Protein AF-0000000081178642 (afdb_homodimer)

pLDDT: mean 87.72, std 14.99, range [27.28, 97.94]

InterPro domains:
  IPR002528 Multi antimicrobial extrusion protein [PF01554] (28-190)

Sequence (500 aa):
MGPGRVPLLPRPRAGPACVKEFFSYGVPSAVMICLEWWSFELLILLSGLLPDSMLETSVLSICMTITGLHFFVPYGISAAASTRVSNELGAGNPEAARLAVIVATVIGLIEPIMVAIVLFSCRHVFGYIFSNDEEVVNYIAQMIPLLCISVFMDSLQAVLSGVARGIGWQHIGAYVNLGAYYLVGIPVAALLCFVANLKGKGLWTGIVSGTTVQALVLAVVTASTNWHKQASNARQRMLEESIAANNGAAMGPGRVPLLPRPRAGPACVKEFFSYGVPSAVMICLEWWSFELLILLSGLLPDSMLETSVLSICMTITGLHFFVPYGISAAASTRVSNELGAGNPEAARLAVIVATVIGLIEPIMVAIVLFSCRHVFGYIFSNDEEVVNYIAQMIPLLCISVFMDSLQAVLSGVARGIGWQHIGAYVNLGAYYLVGIPVAALLCFVANLKGKGLWTGIVSGTTVQALVLAVVTASTNWHKQASNARQRMLEESIAANNGAA

Secondary structure (DSSP, 8-state):
---------------HHHHHHHHHHHHHHHHHHHHHHHHHHHHHHHHTTSTTHHHHHHHHHHHHHHHHHHHHHHHHHHHHHHHHHHHHHHTT-HHHHHHHHHHHHHHHHHHHHHHHHHHHHTTTTGGGGT---HHHHHHHHHHHHHHHHHHHHHHHHHHHHHHHHHHT-HHHHHHHHIIIIIIIIHHHHHIIIIIS--HHHHHHHHHHHHHHHHHHHHHHHHHT--HHHHHHHHHHHHHHHHHHHHHH--/---------------HHHHHHHHHHHHHHHHHHHHHHHHHHHHHHHHTTSTTHHHHHHHHHHHHHHHHHHHHHHHHHHHHHHHHHHHHHHTT-HHHHHHHHHHHHHHHHHHHHHHHHHHHHTTTTGGGGT---HHHHHHHHHHHHHHHHHHHHHHHHHHHHHHHHHHT-HHHHHHHHIIIIIIIIHHHHHIIIIIS--HHHHHHHHHHHHHHHHHHHHHHHHHT--HHHHHHHHHHHHHHHHHHHHHH--

Foldseek 3Di:
DDDDDPPPPQPLPCDPVNVVLCCLQVVLLVLLVVLLVVLLVVLLVVLCVDPPSVLLNLLSVVLVVLLVVLLVVLLVLLQVLLVQLLVCLQVLNLVSSLVSLVVSLVVLQVSLVVVLVVCLVCLQPVQVVRDPDNSSSVVSSVCSVVSSLLSNLSSLLSNLCSSCSSLSNSVVSSVLSCCLRPVFLQVQLCCCCPVVVPRSSSNSVSSSRSSNSSSVVSVVCSVPDDSNVSSVVSNVVVVVSVVVSVVVSD/DDDDDPPPPQPLPCDPVNVVLCCLQVVLLVLLVVLLVVLLVVLLVVLCVDPPSVLLNLLSVVLVVLLVVLLVVLLVLLQVLLVQLLVCLQVLNLVSSLVSLVVSLVVLQVSLVVVLVVCLVCLQPVQVVRDPDNSNSVVSSVCSVVSSLLSNLSSLLSNLCSSCSSLSNSVVSSVLSCCLRPVFLQVQLCCCCPVVVPRSSSNSVSRSRSSNSSSVVSVVCSVPDDSNVSSVVSNVVVVVSVVVSVVVSD

Solvent-accessible surface area (backbone atoms only — not comparable to full-atom values): 23749 Å² total; per-residue (Å²): 135,74,84,75,76,73,74,76,72,78,70,70,45,84,46,75,66,56,54,50,50,44,49,58,33,7,51,25,38,17,48,31,53,46,53,55,57,50,52,55,50,50,47,46,55,55,29,53,74,41,93,61,18,70,61,35,30,52,44,49,50,50,52,47,49,53,49,56,64,54,45,36,57,29,43,7,41,7,51,28,28,12,26,49,25,7,19,25,21,19,52,56,33,28,67,58,19,52,47,41,50,52,51,39,48,52,53,29,56,50,54,30,51,57,50,29,51,54,47,58,75,35,22,88,59,54,28,57,78,77,36,87,48,62,70,55,24,53,50,39,32,67,42,34,67,59,47,34,53,37,43,41,34,49,19,44,28,36,25,47,49,17,39,29,41,14,76,65,36,18,53,58,47,21,53,41,40,48,45,18,38,64,67,41,3,47,51,43,10,49,44,28,20,70,72,66,63,42,46,56,61,15,34,52,49,11,47,41,48,8,39,42,47,32,26,50,51,47,50,50,53,60,72,67,51,58,42,62,58,49,11,50,48,43,44,50,54,51,48,52,47,52,48,44,18,53,52,67,60,99,135,75,84,76,75,73,72,76,72,79,69,68,46,82,44,75,64,58,55,51,49,42,50,59,33,8,50,24,39,17,47,33,53,45,53,54,55,49,52,56,50,49,48,46,56,57,30,54,73,41,94,63,17,70,62,36,31,50,44,50,49,50,51,48,49,52,50,56,62,53,44,36,56,29,42,5,42,6,50,29,28,12,26,50,27,8,20,25,19,21,52,56,32,27,68,60,20,51,45,40,52,51,52,38,48,53,52,30,56,50,55,31,51,57,51,30,51,55,46,59,75,37,23,88,58,53,28,58,80,80,38,88,49,61,72,53,22,54,49,42,34,68,43,34,66,59,48,35,54,38,44,40,33,49,19,45,29,36,25,46,50,17,40,30,42,14,76,65,36,19,53,59,47,22,53,43,40,48,46,18,38,64,66,41,3,48,52,44,10,49,44,29,20,72,72,67,64,41,44,57,62,16,33,52,49,10,47,40,48,8,39,42,47,31,26,50,53,48,50,50,53,59,70,67,52,58,42,62,57,48,11,50,48,43,42,50,55,50,48,53,48,51,48,46,18,50,54,67,60,99

Organism: Hibiscus trionum (NCBI:txid183268)

Nearest PDB structures (foldseek):
  5xjj-assembly1_A  TM=9.868E-01  e=2.230E-17  Camelina sativa
  5y50-assembly1_A  TM=9.652E-01  e=1.649E-15  Arabidopsis thaliana
  7dqk-assembly1_A  TM=9.662E-01  e=1.196E-12  Nicotiana tabacum
  7php-assembly1_A  TM=9.309E-01  e=1.164E-06  Vibrio cholerae RC385
  4z3p-assembly1_A  TM=8.754E-01  e=2.263E-04  Escherichia coli

Radius of gyration: 24.07 Å; Cα contacts (8 Å, |Δi|>4): 819; chains: 2; bounding box: 65×80×52 Å

Structure (mmCIF, N/CA/C/O backbone):
data_AF-0000000081178642-model_v1
#
loop_
_entity.id
_entity.type
_entity.pdbx_description
1 polymer 'Protein DETOXIFICATION'
#
loop_
_atom_site.group_PDB
_atom_site.id
_atom_site.type_symbol
_atom_site.label_atom_id
_atom_site.label_alt_id
_atom_site.label_comp_id
_atom_site.label_asym_id
_atom_site.label_entity_id
_atom_site.label_seq_id
_atom_site.pdbx_PDB_ins_code
_atom_site.Cartn_x
_atom_site.Cartn_y
_atom_site.Cartn_z
_atom_site.occupancy
_atom_site.B_iso_or_equiv
_atom_site.auth_seq_id
_atom_site.auth_comp_id
_atom_site.auth_asym_id
_atom_site.auth_atom_id
_atom_site.pdbx_PDB_model_num
ATOM 1 N N . MET A 1 1 ? 30.281 49.094 12.461 1 27.28 1 MET A N 1
ATOM 2 C CA . MET A 1 1 ? 29.297 48.312 13.195 1 27.28 1 MET A CA 1
ATOM 3 C C . MET A 1 1 ? 29.109 46.938 12.547 1 27.28 1 MET A C 1
ATOM 5 O O . MET A 1 1 ? 28.781 46.844 11.359 1 27.28 1 MET A O 1
ATOM 9 N N . GLY A 1 2 ? 29.734 45.812 12.977 1 30.84 2 GLY A N 1
ATOM 10 C CA . GLY A 1 2 ? 30.078 44.531 12.367 1 30.84 2 GLY A CA 1
ATOM 11 C C . GLY A 1 2 ? 28.859 43.656 12.133 1 30.84 2 GLY A C 1
ATOM 12 O O . GLY A 1 2 ? 27.844 43.812 12.82 1 30.84 2 GLY A O 1
ATOM 13 N N . PRO A 1 3 ? 28.625 43.188 10.922 1 37.5 3 PRO A N 1
ATOM 14 C CA . PRO A 1 3 ? 27.391 42.469 10.555 1 37.5 3 PRO A CA 1
ATOM 15 C C . PRO A 1 3 ? 26.969 41.438 11.594 1 37.5 3 PRO A C 1
ATOM 17 O O . PRO A 1 3 ? 27.828 40.812 12.219 1 37.5 3 PRO A O 1
ATOM 20 N N . GLY A 1 4 ? 26 41.688 12.484 1 33.78 4 GLY A N 1
ATOM 21 C CA . GLY A 1 4 ? 25.453 40.875 13.57 1 33.78 4 GLY A CA 1
ATOM 22 C C . GLY A 1 4 ? 25.25 39.406 13.195 1 33.78 4 GLY A C 1
ATOM 23 O O . GLY A 1 4 ? 24.828 39.094 12.078 1 33.78 4 GLY A O 1
ATOM 24 N N . ARG A 1 5 ? 26.016 38.5 13.82 1 34.75 5 ARG A N 1
ATOM 25 C CA . ARG A 1 5 ? 26.047 37.031 13.734 1 34.75 5 ARG A CA 1
ATOM 26 C C . ARG A 1 5 ? 24.641 36.438 13.906 1 34.75 5 ARG A C 1
ATOM 28 O O . ARG A 1 5 ? 23.984 36.688 14.922 1 34.75 5 ARG A O 1
ATOM 35 N N . VAL A 1 6 ? 23.844 36.438 12.898 1 35.81 6 VAL A N 1
ATOM 36 C CA . VAL A 1 6 ? 22.578 35.75 13.016 1 35.81 6 VAL A CA 1
ATOM 37 C C . VAL A 1 6 ? 22.781 34.438 13.797 1 35.81 6 VAL A C 1
ATOM 39 O O . VAL A 1 6 ? 23.703 33.688 13.516 1 35.81 6 VAL A O 1
ATOM 42 N N . PRO A 1 7 ? 22.469 34.375 15.109 1 35.09 7 PRO A N 1
ATOM 43 C CA . PRO A 1 7 ? 22.641 33.188 15.922 1 35.09 7 PRO A CA 1
ATOM 44 C C . PRO A 1 7 ? 22.234 31.906 15.195 1 35.09 7 PRO A C 1
ATOM 46 O O . PRO A 1 7 ? 21.328 31.938 14.359 1 35.09 7 PRO A O 1
ATOM 49 N N . LEU A 1 8 ? 23.156 31.047 14.898 1 35.41 8 LEU A N 1
ATOM 50 C CA . LEU A 1 8 ? 22.953 29.672 14.43 1 35.41 8 LEU A CA 1
ATOM 51 C C . LEU A 1 8 ? 21.734 29.047 15.102 1 35.41 8 LEU A C 1
ATOM 53 O O . LEU A 1 8 ? 21.641 29.016 16.328 1 35.41 8 LEU A O 1
ATOM 57 N N . LEU A 1 9 ? 20.547 29.406 14.695 1 37.72 9 LEU A N 1
ATOM 58 C CA . LEU A 1 9 ? 19.359 28.719 15.219 1 37.72 9 LEU A CA 1
ATOM 59 C C . LEU A 1 9 ? 19.719 27.297 15.656 1 37.72 9 LEU A C 1
ATOM 61 O O . LEU A 1 9 ? 20.438 26.578 14.953 1 37.72 9 LEU A O 1
ATOM 65 N N . PRO A 1 10 ? 19.672 26.922 16.906 1 37.69 10 PRO A N 1
ATOM 66 C CA . PRO A 1 10 ? 20.016 25.609 17.453 1 37.69 10 PRO A CA 1
ATOM 67 C C . PRO A 1 10 ? 19.438 24.453 16.641 1 37.69 10 PRO A C 1
ATOM 69 O O . PRO A 1 10 ? 18.391 24.609 15.984 1 37.69 10 PRO A O 1
ATOM 72 N N . ARG A 1 11 ? 20.25 23.547 15.953 1 45.22 11 ARG A N 1
ATOM 73 C CA . ARG A 1 11 ? 19.969 22.344 15.172 1 45.22 11 ARG A CA 1
ATOM 74 C C . ARG A 1 11 ? 18.922 21.469 15.859 1 45.22 11 ARG A C 1
ATOM 76 O O . ARG A 1 11 ? 19.156 20.969 16.969 1 45.22 11 ARG A O 1
ATOM 83 N N . PRO A 1 12 ? 17.672 21.578 15.719 1 49.28 12 PRO A N 1
ATOM 84 C CA . PRO A 1 12 ? 16.656 20.734 16.344 1 49.28 12 PRO A CA 1
ATOM 85 C C . PRO A 1 12 ? 17.062 19.266 16.375 1 49.28 12 PRO A C 1
ATOM 87 O O . PRO A 1 12 ? 17.484 18.703 15.352 1 49.28 12 PRO A O 1
ATOM 90 N N . ARG A 1 13 ? 17.734 18.75 17.469 1 52.53 13 ARG A N 1
ATOM 91 C CA . ARG A 1 13 ? 18.125 17.359 17.672 1 52.53 13 ARG A CA 1
ATOM 92 C C . ARG A 1 13 ? 16.906 16.453 17.781 1 52.53 13 ARG A C 1
ATOM 94 O O . ARG A 1 13 ? 15.914 16.797 18.422 1 52.53 13 ARG A O 1
ATOM 101 N N . ALA A 1 14 ? 16.719 15.586 16.828 1 60.62 14 ALA A N 1
ATOM 102 C CA . ALA A 1 14 ? 15.734 14.508 16.906 1 60.62 14 ALA A CA 1
ATOM 103 C C . ALA A 1 14 ? 15.836 13.781 18.25 1 60.62 14 ALA A C 1
ATOM 105 O O . ALA A 1 14 ? 16.859 13.164 18.547 1 60.62 14 ALA A O 1
ATOM 106 N N . GLY A 1 15 ? 15.047 14.125 19.375 1 60.81 15 GLY A N 1
ATOM 107 C CA . GLY A 1 15 ? 15.062 13.477 20.672 1 60.81 15 GLY A CA 1
ATOM 108 C C . GLY A 1 15 ? 14.438 12.094 20.656 1 60.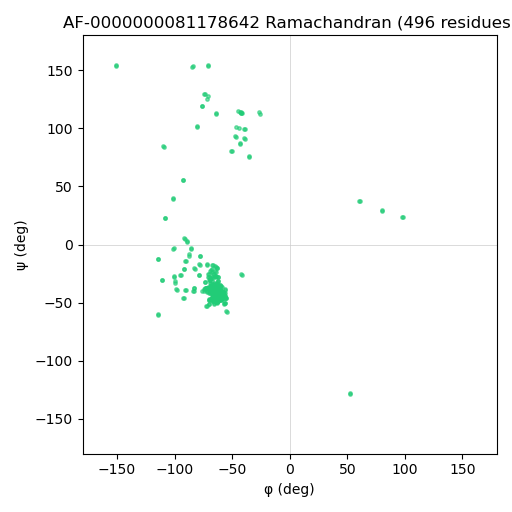81 15 GLY A C 1
ATOM 109 O O . GLY A 1 15 ? 13.828 11.688 19.656 1 60.81 15 GLY A O 1
ATOM 110 N N . PRO A 1 16 ? 14.781 11.164 21.547 1 73.56 16 PRO A N 1
ATOM 111 C CA . PRO A 1 16 ? 14.188 9.844 21.734 1 73.56 16 PRO A CA 1
ATOM 112 C C . PRO A 1 16 ? 12.656 9.867 21.656 1 73.56 16 PRO A C 1
ATOM 114 O O . PRO A 1 16 ? 12.039 8.891 21.234 1 73.56 16 PRO A O 1
ATOM 117 N N . ALA A 1 17 ? 12.125 11.016 21.953 1 70.94 17 ALA A N 1
ATOM 118 C CA . ALA A 1 17 ? 10.672 11.148 21.922 1 70.94 17 ALA A CA 1
ATOM 119 C C . ALA A 1 17 ? 10.156 11.117 20.484 1 70.94 17 ALA A C 1
ATOM 121 O O . ALA A 1 17 ? 9.141 10.484 20.188 1 70.94 17 ALA A O 1
ATOM 122 N N . CYS A 1 18 ? 10.898 11.727 19.578 1 74.62 18 CYS A N 1
ATOM 123 C CA . CYS A 1 18 ? 10.5 11.75 18.172 1 74.62 18 CYS A CA 1
ATOM 124 C C . CYS A 1 18 ? 10.586 10.359 17.562 1 74.62 18 CYS A C 1
ATOM 126 O O . CYS A 1 18 ? 9.688 9.945 16.828 1 74.62 18 CYS A O 1
ATOM 128 N N . VAL A 1 19 ? 11.547 9.656 18.016 1 78.06 19 VAL A N 1
ATOM 129 C CA . VAL A 1 19 ? 11.734 8.305 17.5 1 78.06 19 VAL A CA 1
ATOM 130 C C . VAL A 1 19 ? 10.602 7.406 18 1 78.06 19 VAL A C 1
ATOM 132 O O . VAL A 1 19 ? 10.055 6.613 17.219 1 78.06 19 VAL A O 1
ATOM 135 N N . LYS A 1 20 ? 10.266 7.547 19.188 1 79.44 20 LYS A N 1
ATOM 136 C CA . LYS A 1 20 ? 9.188 6.746 19.766 1 79.44 20 LYS A CA 1
ATOM 137 C C . LYS A 1 20 ? 7.863 7.02 19.078 1 79.44 20 LYS A C 1
ATOM 139 O O . LYS A 1 20 ? 7.062 6.105 18.875 1 79.44 20 LYS A O 1
ATOM 144 N N . GLU A 1 21 ? 7.676 8.211 18.703 1 78.19 21 GLU A N 1
ATOM 145 C CA . GLU A 1 21 ? 6.445 8.586 18.016 1 78.19 21 GLU A CA 1
ATOM 146 C C . GLU A 1 21 ? 6.371 7.949 16.625 1 78.19 21 GLU A C 1
ATOM 148 O O . GLU A 1 21 ? 5.301 7.52 16.188 1 78.19 21 GLU A O 1
ATOM 153 N N . PHE A 1 22 ? 7.492 7.891 16.031 1 82.19 22 PHE A N 1
ATOM 154 C CA . PHE A 1 22 ? 7.52 7.273 14.719 1 82.19 22 PHE A CA 1
ATOM 155 C C . PHE A 1 22 ? 7.199 5.785 14.812 1 82.19 22 PHE A C 1
ATOM 157 O O . PHE A 1 22 ? 6.504 5.242 13.945 1 82.19 22 PHE A O 1
ATOM 164 N N . PHE A 1 23 ? 7.641 5.199 15.844 1 84.88 23 PHE A N 1
ATOM 165 C CA . PHE A 1 23 ? 7.324 3.787 16.031 1 84.88 23 PHE A CA 1
ATOM 166 C C . PHE A 1 23 ? 5.867 3.609 16.438 1 84.88 23 PHE A C 1
ATOM 168 O O . PHE A 1 23 ? 5.219 2.643 16.031 1 84.88 23 PHE A O 1
ATOM 175 N N . SER A 1 24 ? 5.387 4.574 17.156 1 85.12 24 SER A N 1
ATOM 176 C CA . SER A 1 24 ? 4.008 4.496 17.625 1 85.12 24 SER A CA 1
ATOM 177 C C . SER A 1 24 ? 3.02 4.664 16.484 1 85.12 24 SER A C 1
ATOM 179 O O . SER A 1 24 ? 1.887 4.188 16.562 1 85.12 24 SER A O 1
ATOM 181 N N . TYR A 1 25 ? 3.449 5.332 15.438 1 84.38 25 TYR A N 1
ATOM 182 C CA . TYR A 1 25 ? 2.602 5.5 14.266 1 84.38 25 TYR A CA 1
ATOM 183 C C . TYR A 1 25 ? 2.953 4.484 13.188 1 84.38 25 TYR A C 1
ATOM 185 O O . TYR A 1 25 ? 2.064 3.91 12.547 1 84.38 25 TYR A O 1
ATOM 193 N N . GLY A 1 26 ? 4.199 4.242 13.047 1 88.44 26 GLY A N 1
ATOM 194 C CA . GLY A 1 26 ? 4.691 3.418 11.953 1 88.44 26 GLY A CA 1
ATOM 195 C C . GLY A 1 26 ? 4.328 1.953 12.102 1 88.44 26 GLY A C 1
ATOM 196 O O . GLY A 1 26 ? 3.869 1.321 11.148 1 88.44 26 GLY A O 1
ATOM 197 N N . VAL A 1 27 ? 4.543 1.415 13.258 1 88.75 27 VAL A N 1
ATOM 198 C CA . VAL A 1 27 ? 4.301 -0.002 13.5 1 88.75 27 VAL A CA 1
ATOM 199 C C . VAL A 1 27 ? 2.814 -0.308 13.328 1 88.75 27 VAL A C 1
ATOM 201 O O . VAL A 1 27 ? 2.445 -1.208 12.57 1 88.75 27 VAL A O 1
ATOM 204 N N . PRO A 1 28 ? 1.959 0.478 13.969 1 90.19 28 PRO A N 1
ATOM 205 C CA . PRO A 1 28 ? 0.532 0.228 13.758 1 90.19 28 PRO A CA 1
ATOM 206 C C . PRO A 1 28 ? 0.119 0.385 12.297 1 90.19 28 PRO A C 1
ATOM 208 O O . PRO A 1 28 ? -0.746 -0.35 11.812 1 90.19 28 PRO A O 1
ATOM 211 N N . SER A 1 29 ? 0.686 1.296 11.625 1 89 29 SER A N 1
ATOM 212 C CA . SER A 1 29 ? 0.377 1.465 10.211 1 89 29 SER A CA 1
ATOM 213 C C . SER A 1 29 ? 0.754 0.222 9.414 1 89 29 SER A C 1
ATOM 215 O O . SER A 1 29 ? -0.017 -0.235 8.562 1 89 29 SER A O 1
ATOM 217 N N . ALA A 1 30 ? 1.915 -0.289 9.68 1 88.19 30 ALA A N 1
ATOM 218 C CA . ALA A 1 30 ? 2.363 -1.513 9.023 1 88.19 30 ALA A CA 1
ATOM 219 C C . ALA A 1 30 ? 1.439 -2.682 9.352 1 88.19 30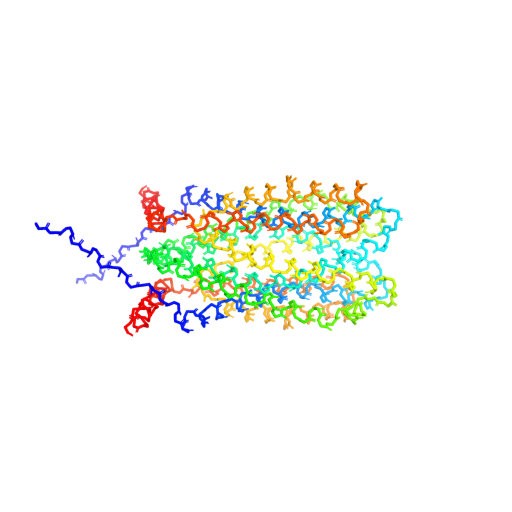 ALA A C 1
ATOM 221 O O . ALA A 1 30 ? 1.056 -3.445 8.461 1 88.19 30 ALA A O 1
ATOM 222 N N . VAL A 1 31 ? 1.134 -2.779 10.57 1 88.56 31 VAL A N 1
ATOM 223 C CA . VAL A 1 31 ? 0.286 -3.873 11.031 1 88.56 31 VAL A CA 1
ATOM 224 C C . VAL A 1 31 ? -1.081 -3.791 10.359 1 88.56 31 VAL A C 1
ATOM 226 O O . VAL A 1 31 ? -1.657 -4.816 9.984 1 88.56 31 VAL A O 1
ATOM 229 N N . MET A 1 32 ? -1.592 -2.57 10.156 1 88.25 32 MET A N 1
ATOM 230 C CA . MET A 1 32 ? -2.879 -2.369 9.5 1 88.25 32 MET A CA 1
ATOM 231 C C . MET A 1 32 ? -2.879 -2.986 8.102 1 88.25 32 MET A C 1
ATOM 233 O O . MET A 1 32 ? -3.795 -3.732 7.75 1 88.25 32 MET A O 1
ATOM 237 N N . ILE A 1 33 ? -1.835 -2.785 7.418 1 84.62 33 ILE A N 1
ATOM 238 C CA . ILE A 1 33 ? -1.786 -3.215 6.027 1 84.62 33 ILE A CA 1
ATOM 239 C C . ILE A 1 33 ? -1.416 -4.695 5.957 1 84.62 33 ILE A C 1
ATOM 241 O O . ILE A 1 33 ? -1.997 -5.449 5.172 1 84.62 33 ILE A O 1
ATOM 245 N N . CYS A 1 34 ? -0.548 -5.145 6.812 1 88.44 34 CYS A N 1
ATOM 246 C CA . CYS A 1 34 ? -0.091 -6.527 6.812 1 88.44 34 CYS A CA 1
ATOM 247 C C . CYS A 1 34 ? -1.228 -7.48 7.172 1 88.44 34 CYS A C 1
ATOM 249 O O . CYS A 1 34 ? -1.397 -8.516 6.531 1 88.44 34 CYS A O 1
ATOM 251 N N . LEU A 1 35 ? -1.958 -7.148 8.172 1 89 35 LEU A N 1
ATOM 252 C CA . LEU A 1 35 ? -3.043 -8.016 8.617 1 89 35 LEU A CA 1
ATOM 253 C C . LEU A 1 35 ? -4.078 -8.203 7.516 1 89 35 LEU A C 1
ATOM 255 O O . LEU A 1 35 ? -4.621 -9.297 7.344 1 89 35 LEU A O 1
ATOM 259 N N . GLU A 1 36 ? -4.312 -7.164 6.844 1 88.19 36 GLU A N 1
ATOM 260 C CA . GLU A 1 36 ? -5.27 -7.238 5.742 1 88.19 36 GLU A CA 1
ATOM 261 C C . GLU A 1 36 ? -4.754 -8.148 4.629 1 88.19 36 GLU A C 1
ATOM 263 O O . GLU A 1 36 ? -5.441 -9.086 4.223 1 88.19 36 GLU A O 1
ATOM 268 N N . TRP A 1 37 ? -3.564 -7.934 4.18 1 87.81 37 TRP A N 1
ATOM 269 C CA . TRP A 1 37 ? -2.98 -8.703 3.086 1 87.81 37 TRP A CA 1
ATOM 270 C C . TRP A 1 37 ? -2.801 -10.164 3.49 1 87.81 37 TRP A C 1
ATOM 272 O O . TRP A 1 37 ? -3.055 -11.07 2.693 1 87.81 37 TRP A O 1
ATOM 282 N N . TRP A 1 38 ? -2.43 -10.398 4.703 1 89.81 38 TRP A N 1
ATOM 283 C CA . TRP A 1 38 ? -2.203 -11.758 5.18 1 89.81 38 TRP A CA 1
ATOM 284 C C . TRP A 1 38 ? -3.516 -12.531 5.273 1 89.81 38 TRP A C 1
ATOM 286 O O . TRP A 1 38 ? -3.541 -13.75 5.109 1 89.81 38 TRP A O 1
ATOM 296 N N . SER A 1 39 ? -4.547 -11.883 5.527 1 92.62 39 SER A N 1
ATOM 297 C CA . SER A 1 39 ? -5.84 -12.562 5.57 1 92.62 39 SER A CA 1
ATOM 298 C C . SER A 1 39 ? -6.23 -13.094 4.199 1 92.62 39 SER A C 1
ATOM 300 O O . SER A 1 39 ? -6.793 -14.188 4.086 1 92.62 39 SER A O 1
ATOM 302 N N . PHE A 1 40 ? -5.941 -12.359 3.148 1 90.94 40 PHE A N 1
ATOM 303 C CA . PHE A 1 40 ? -6.215 -12.82 1.794 1 90.94 40 PHE A CA 1
ATOM 304 C C . PHE A 1 40 ? -5.355 -14.031 1.449 1 90.94 40 PHE A C 1
ATOM 306 O O . PHE A 1 40 ? -5.824 -14.969 0.797 1 90.94 40 PHE A O 1
ATOM 313 N N . GLU A 1 41 ? -4.184 -13.953 1.885 1 87.25 41 GLU A N 1
ATOM 314 C CA . GLU A 1 41 ? -3.289 -15.078 1.622 1 87.25 41 GLU A CA 1
ATOM 315 C C . GLU A 1 41 ? -3.762 -16.344 2.34 1 87.25 41 GLU A C 1
ATOM 317 O O . GLU A 1 41 ? -3.643 -17.438 1.806 1 87.25 41 GLU A O 1
ATOM 322 N N . LEU A 1 42 ? -4.172 -16.141 3.5 1 91.25 42 LEU A N 1
ATOM 323 C CA . LEU A 1 42 ? -4.695 -17.281 4.266 1 91.25 42 LEU A CA 1
ATOM 324 C C . LEU A 1 42 ? -5.902 -17.891 3.562 1 91.25 42 LEU A C 1
ATOM 326 O O . LEU A 1 42 ? -6.094 -19.109 3.609 1 91.25 42 LEU A O 1
ATOM 330 N N . LEU A 1 43 ? -6.715 -17.094 2.92 1 92.94 43 LEU A N 1
ATOM 331 C CA . LEU A 1 43 ? -7.848 -17.594 2.156 1 92.94 43 LEU A CA 1
ATOM 332 C C . LEU A 1 43 ? -7.379 -18.5 1.026 1 92.94 43 LEU A C 1
ATOM 334 O O . LEU A 1 43 ? -7.98 -19.547 0.778 1 92.94 43 LEU A O 1
ATOM 338 N N . ILE A 1 44 ? -6.371 -18.016 0.395 1 90.69 44 ILE A N 1
ATOM 339 C CA . ILE A 1 44 ? -5.832 -18.797 -0.708 1 90.69 44 ILE A CA 1
ATOM 340 C C . ILE A 1 44 ? -5.285 -20.125 -0.178 1 90.69 44 ILE A C 1
ATOM 342 O O . ILE A 1 44 ? -5.492 -21.172 -0.788 1 90.69 44 ILE A O 1
ATOM 346 N N . LEU A 1 45 ? -4.672 -20.125 0.972 1 89.38 45 LEU A N 1
ATOM 347 C CA . LEU A 1 45 ? -4.141 -21.328 1.586 1 89.38 45 LEU A CA 1
ATOM 348 C C . LEU A 1 45 ? -5.266 -22.281 1.977 1 89.38 45 LEU A C 1
ATOM 350 O O . LEU A 1 45 ? -5.172 -23.484 1.748 1 89.38 45 LEU A O 1
ATOM 354 N N . LEU A 1 46 ? -6.34 -21.781 2.496 1 93.56 46 LEU A N 1
ATOM 355 C CA . LEU A 1 46 ? -7.484 -22.594 2.9 1 93.56 46 LEU A CA 1
ATOM 356 C C . LEU A 1 46 ? -8.156 -23.234 1.688 1 93.56 46 LEU A C 1
ATOM 358 O O . LEU A 1 46 ? -8.672 -24.344 1.772 1 93.56 46 LEU A O 1
ATOM 362 N N . SER A 1 47 ? -8.203 -22.5 0.602 1 94.19 47 SER A N 1
ATOM 363 C CA . SER A 1 47 ? -8.797 -23.031 -0.616 1 94.19 47 SER A CA 1
ATOM 364 C C . SER A 1 47 ? -8.023 -24.25 -1.11 1 94.19 47 SER A C 1
ATOM 366 O O . SER A 1 47 ? -8.578 -25.109 -1.809 1 94.19 47 SER A O 1
ATOM 368 N N . GLY A 1 48 ? -6.773 -24.375 -0.845 1 92.56 48 GLY A N 1
ATOM 369 C CA . GLY A 1 48 ? -5.945 -25.516 -1.208 1 92.56 48 GLY A CA 1
ATOM 370 C C . GLY A 1 48 ? -6.32 -26.781 -0.466 1 92.56 48 GLY A C 1
ATOM 371 O O . GLY A 1 48 ? -5.922 -27.875 -0.865 1 92.56 48 GLY A O 1
ATOM 372 N N . LEU A 1 49 ? -7.02 -26.688 0.588 1 92.38 49 LEU A N 1
ATOM 373 C CA . LEU A 1 49 ? -7.422 -27.844 1.393 1 92.38 49 LEU A CA 1
ATOM 374 C C . LEU A 1 49 ? -8.703 -28.453 0.85 1 92.38 49 LEU A C 1
ATOM 376 O O . LEU A 1 49 ? -9.117 -29.531 1.291 1 92.38 49 LEU A O 1
ATOM 380 N N . LEU A 1 50 ? -9.266 -27.859 -0.133 1 93.5 50 LEU A N 1
ATOM 381 C CA . LEU A 1 50 ? -10.531 -28.344 -0.683 1 93.5 50 LEU A CA 1
ATOM 382 C C . LEU A 1 50 ? -10.305 -29.453 -1.702 1 93.5 50 LEU A C 1
ATOM 384 O O . LEU A 1 50 ? -9.219 -29.547 -2.277 1 93.5 50 LEU A O 1
ATOM 388 N N . PRO A 1 51 ? -11.258 -30.344 -1.906 1 90.56 51 PRO A N 1
ATOM 389 C CA . PRO A 1 51 ? -11.109 -31.438 -2.865 1 90.56 51 PRO A CA 1
ATOM 390 C C . PRO A 1 51 ? -10.805 -30.953 -4.281 1 90.56 51 PRO A C 1
ATOM 392 O O . PRO A 1 51 ? -9.938 -31.516 -4.957 1 90.56 51 PRO A O 1
ATOM 395 N N . ASP A 1 52 ? -11.438 -29.938 -4.832 1 92.44 52 ASP A N 1
ATOM 396 C CA . ASP A 1 52 ? -11.133 -29.312 -6.113 1 92.44 52 ASP A CA 1
ATOM 397 C C . ASP A 1 52 ? -10.195 -28.125 -5.93 1 92.44 52 ASP A C 1
ATOM 399 O O . ASP A 1 52 ? -10.484 -27.016 -6.398 1 92.44 52 ASP A O 1
ATOM 403 N N . SER A 1 53 ? -9.094 -28.391 -5.32 1 92.25 53 SER A N 1
ATOM 404 C CA . SER A 1 53 ? -8.203 -27.328 -4.852 1 92.25 53 SER A CA 1
ATOM 405 C C . SER A 1 53 ? -7.645 -26.516 -6.016 1 92.25 53 SER A C 1
ATOM 407 O O . SER A 1 53 ? -7.484 -25.297 -5.906 1 92.25 53 SER A O 1
ATOM 409 N N . MET A 1 54 ? -7.355 -27.203 -7.137 1 92.12 54 MET A N 1
ATOM 410 C CA . MET A 1 54 ? -6.777 -26.484 -8.266 1 92.12 54 MET A CA 1
ATOM 411 C C . MET A 1 54 ? -7.746 -25.438 -8.805 1 92.12 54 MET A C 1
ATOM 413 O O . MET A 1 54 ? -7.363 -24.297 -9.039 1 92.12 54 MET A O 1
ATOM 417 N N . LEU A 1 55 ? -8.93 -25.828 -8.961 1 94.12 55 LEU A N 1
ATOM 418 C CA . LEU A 1 55 ? -9.961 -24.922 -9.453 1 94.12 55 LEU A CA 1
ATOM 419 C C . LEU A 1 55 ? -10.211 -23.797 -8.453 1 94.12 55 LEU A C 1
ATOM 421 O O . LEU A 1 55 ? -10.203 -22.625 -8.82 1 94.12 55 LEU A O 1
ATOM 425 N N . GLU A 1 56 ? -10.359 -24.109 -7.18 1 95.56 56 GLU A N 1
ATOM 426 C CA . GLU A 1 56 ? -10.672 -23.141 -6.133 1 95.56 56 GLU A CA 1
ATOM 427 C C . GLU A 1 56 ? -9.531 -22.141 -5.949 1 95.56 56 GLU A C 1
ATOM 429 O O . GLU A 1 56 ? -9.766 -20.938 -5.848 1 95.56 56 GLU A O 1
ATOM 434 N N . THR A 1 57 ? -8.344 -22.641 -5.926 1 93.62 57 THR A N 1
ATOM 435 C CA . THR A 1 57 ? -7.188 -21.781 -5.727 1 93.62 57 THR A CA 1
ATOM 436 C C . THR A 1 57 ? -6.996 -20.844 -6.922 1 93.62 57 THR A C 1
ATOM 438 O O . THR A 1 57 ? -6.641 -19.688 -6.758 1 93.62 57 THR A O 1
ATOM 441 N N . SER A 1 58 ? -7.234 -21.391 -8.141 1 92.69 58 SER A N 1
ATOM 442 C CA . SER A 1 58 ? -7.105 -20.578 -9.344 1 92.69 58 SER A CA 1
ATOM 443 C C . SER A 1 58 ? -8.109 -19.438 -9.352 1 92.69 58 SER A C 1
ATOM 445 O O . SER A 1 58 ? -7.75 -18.281 -9.625 1 92.69 58 SER A O 1
ATOM 447 N N . VAL A 1 59 ? -9.289 -19.719 -9.023 1 95.44 59 VAL A N 1
ATOM 448 C CA . VAL A 1 59 ? -10.359 -18.719 -9.047 1 95.44 59 VAL A CA 1
ATOM 449 C C . VAL A 1 59 ? -10.109 -17.672 -7.969 1 95.44 59 VAL A C 1
ATOM 451 O O . VAL A 1 59 ? -10.211 -16.469 -8.227 1 95.44 59 VAL A O 1
ATOM 454 N N . LEU A 1 60 ? -9.742 -18.094 -6.77 1 95.56 60 LEU A N 1
ATOM 455 C CA . LEU A 1 60 ? -9.484 -17.156 -5.684 1 95.56 60 LEU A CA 1
ATOM 456 C C . LEU A 1 60 ? -8.266 -16.297 -5.98 1 95.56 60 LEU A C 1
ATOM 458 O O . LEU A 1 60 ? -8.219 -15.125 -5.605 1 95.56 60 LEU A O 1
ATOM 462 N N . SER A 1 61 ? -7.305 -16.891 -6.59 1 92 61 SER A N 1
ATOM 463 C CA . SER A 1 61 ? -6.125 -16.125 -6.988 1 92 61 SER A CA 1
ATOM 464 C C . SER A 1 61 ? -6.484 -15.031 -7.988 1 92 61 SER A C 1
ATOM 466 O O . SER A 1 61 ? -5.961 -13.914 -7.914 1 92 61 SER A O 1
ATOM 468 N N . ILE A 1 62 ? -7.332 -15.367 -8.953 1 93.06 62 ILE A N 1
ATOM 469 C CA . ILE A 1 62 ? -7.789 -14.383 -9.93 1 93.06 62 ILE A CA 1
ATOM 470 C C . ILE A 1 62 ? -8.578 -13.281 -9.234 1 93.06 62 ILE A C 1
ATOM 472 O O . ILE A 1 62 ? -8.383 -12.094 -9.508 1 93.06 62 ILE A O 1
ATOM 476 N N . CYS A 1 63 ? -9.438 -13.672 -8.289 1 94.88 63 CYS A N 1
ATOM 477 C CA . CYS A 1 63 ? -10.188 -12.688 -7.512 1 94.88 63 CYS A CA 1
ATOM 478 C C . CYS A 1 63 ? -9.25 -11.758 -6.754 1 94.88 63 CYS A C 1
ATOM 480 O O . CYS A 1 63 ? -9.477 -10.555 -6.691 1 94.88 63 CYS A O 1
ATOM 482 N N . MET A 1 64 ? -8.188 -12.32 -6.219 1 92.56 64 MET A N 1
ATOM 483 C CA . MET A 1 64 ? -7.199 -11.531 -5.496 1 92.56 64 MET A CA 1
ATOM 484 C C . MET A 1 64 ? -6.48 -10.562 -6.434 1 92.56 64 MET A C 1
ATOM 486 O O . MET A 1 64 ? -6.18 -9.43 -6.055 1 92.56 64 MET A O 1
ATOM 490 N N . THR A 1 65 ? -6.219 -11.047 -7.59 1 89.19 65 THR A N 1
ATOM 491 C CA . THR A 1 65 ? -5.566 -10.203 -8.586 1 89.19 65 THR A CA 1
ATOM 492 C C . THR A 1 65 ? -6.453 -9.023 -8.961 1 89.19 65 THR A C 1
ATOM 494 O O . THR A 1 65 ? -5.984 -7.883 -9.023 1 89.19 65 THR A O 1
ATOM 497 N N . ILE A 1 66 ? -7.695 -9.297 -9.164 1 92.19 66 ILE A N 1
ATOM 498 C CA . ILE A 1 66 ? -8.656 -8.25 -9.508 1 92.19 66 ILE A CA 1
ATOM 499 C C . ILE A 1 66 ? -8.75 -7.242 -8.367 1 92.19 66 ILE A C 1
ATOM 501 O O . ILE A 1 66 ? -8.688 -6.031 -8.594 1 92.19 66 ILE A O 1
ATOM 505 N N . THR A 1 67 ? -8.844 -7.77 -7.156 1 93.19 67 THR A N 1
ATOM 506 C CA . THR A 1 67 ? -8.945 -6.918 -5.977 1 93.19 67 THR A CA 1
ATOM 507 C C . THR A 1 67 ? -7.668 -6.105 -5.781 1 93.19 67 THR A C 1
ATOM 509 O O . THR A 1 67 ? -7.723 -4.93 -5.418 1 93.19 67 THR A O 1
ATOM 512 N N . GLY A 1 68 ? -6.594 -6.73 -5.984 1 90.38 68 GLY A N 1
ATOM 513 C CA . GLY A 1 68 ? -5.316 -6.043 -5.879 1 90.38 68 GLY A CA 1
ATOM 514 C C . GLY A 1 68 ? -5.164 -4.906 -6.871 1 90.38 68 GLY A C 1
ATOM 515 O O . GLY A 1 68 ? -4.672 -3.832 -6.523 1 90.38 68 GLY A O 1
ATOM 516 N N . LEU A 1 69 ? -5.582 -5.109 -8.094 1 87.69 69 LEU A N 1
ATOM 517 C CA . LEU A 1 69 ? -5.527 -4.078 -9.125 1 87.69 69 LEU A CA 1
ATOM 518 C C . LEU A 1 69 ? -6.48 -2.936 -8.805 1 87.69 69 LEU A C 1
ATOM 520 O O . LEU A 1 69 ? -6.148 -1.766 -9.008 1 87.69 69 LEU A O 1
ATOM 524 N N . HIS A 1 70 ? -7.617 -3.33 -8.328 1 91.88 70 HIS A N 1
ATOM 525 C CA . HIS A 1 70 ? -8.602 -2.328 -7.941 1 91.88 70 HIS A CA 1
ATOM 526 C C . HIS A 1 70 ? -8.102 -1.482 -6.777 1 91.88 70 HIS A C 1
ATOM 528 O O . HIS A 1 70 ? -8.375 -0.283 -6.711 1 91.88 70 HIS A O 1
ATOM 534 N N 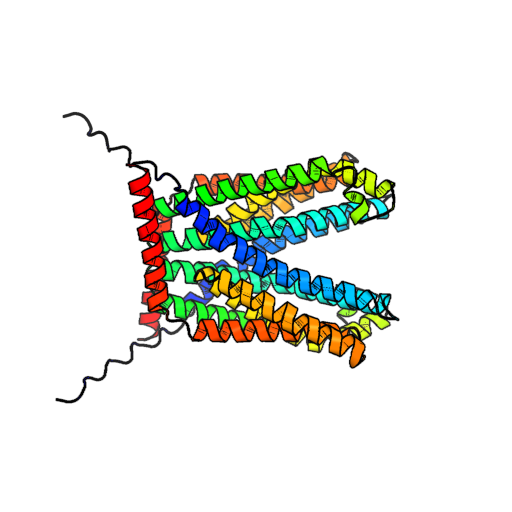. PHE A 1 71 ? -7.359 -2.02 -5.844 1 91 71 PHE A N 1
ATOM 535 C CA . PHE A 1 71 ? -6.984 -1.4 -4.578 1 91 71 PHE A CA 1
ATOM 536 C C . PHE A 1 71 ? -6.113 -0.172 -4.812 1 91 71 PHE A C 1
ATOM 538 O O . PHE A 1 71 ? -6.039 0.716 -3.963 1 91 71 PHE A O 1
ATOM 545 N N . PHE A 1 72 ? -5.504 -0.015 -5.945 1 88.81 72 PHE A N 1
ATOM 546 C CA . PHE A 1 72 ? -4.617 1.109 -6.219 1 88.81 72 PHE A CA 1
ATOM 547 C C . PHE A 1 72 ? -5.395 2.418 -6.254 1 88.81 72 PHE A C 1
ATOM 549 O O . PHE A 1 72 ? -4.895 3.457 -5.82 1 88.81 72 PHE A O 1
ATOM 556 N N . VAL A 1 73 ? -6.621 2.346 -6.738 1 90.38 73 VAL A N 1
ATOM 557 C CA . VAL A 1 73 ? -7.426 3.557 -6.863 1 90.38 73 VAL A CA 1
ATOM 558 C C . VAL A 1 73 ? -7.875 4.023 -5.484 1 90.38 73 VAL A C 1
ATOM 560 O O . VAL A 1 73 ? -7.613 5.164 -5.094 1 90.38 73 VAL A O 1
ATOM 563 N N . PRO A 1 74 ? -8.492 3.148 -4.707 1 93.5 74 PRO A N 1
ATOM 564 C CA . PRO A 1 74 ? -8.867 3.609 -3.367 1 93.5 74 PRO A CA 1
ATOM 565 C C . PRO A 1 74 ? -7.648 3.939 -2.502 1 93.5 74 PRO A C 1
ATOM 567 O O . PRO A 1 74 ? -7.73 4.805 -1.624 1 93.5 74 PRO A O 1
ATOM 570 N N . TYR A 1 75 ? -6.586 3.352 -2.732 1 90.5 75 TYR A N 1
ATOM 571 C CA . TYR A 1 75 ? -5.363 3.691 -2.018 1 90.5 75 TYR A CA 1
ATOM 572 C C . TYR A 1 75 ? -4.961 5.137 -2.283 1 90.5 75 TYR A C 1
ATOM 574 O O . TYR A 1 75 ? -4.516 5.84 -1.374 1 90.5 75 TYR A O 1
ATOM 582 N N . GLY A 1 76 ? -5.02 5.492 -3.576 1 91.94 76 GLY A N 1
ATOM 583 C CA . GLY A 1 76 ? -4.73 6.879 -3.906 1 91.94 76 GLY A CA 1
ATOM 584 C C . GLY A 1 76 ? -5.609 7.867 -3.158 1 91.94 76 GLY A C 1
ATOM 585 O O . GLY A 1 76 ? -5.121 8.867 -2.629 1 91.94 76 GLY A O 1
ATOM 586 N N . ILE A 1 77 ? -6.871 7.605 -3.115 1 93.31 77 ILE A N 1
ATOM 587 C CA . ILE A 1 77 ? -7.812 8.453 -2.395 1 93.31 77 ILE A CA 1
ATOM 588 C C . ILE A 1 77 ? -7.492 8.43 -0.901 1 93.31 77 ILE A C 1
ATOM 590 O O . ILE A 1 77 ? -7.582 9.453 -0.223 1 93.31 77 ILE A O 1
ATOM 594 N N . SER A 1 78 ? -7.172 7.234 -0.41 1 94.88 78 SER A N 1
ATOM 595 C CA . SER A 1 78 ? -6.781 7.043 0.983 1 94.88 78 SER A CA 1
ATOM 596 C C . SER A 1 78 ? -5.578 7.906 1.345 1 94.88 78 SER A C 1
ATOM 598 O O . SER A 1 78 ? -5.562 8.547 2.395 1 94.88 78 SER A O 1
ATOM 600 N N . ALA A 1 79 ? -4.617 7.934 0.482 1 92.56 79 ALA A N 1
ATOM 601 C CA . ALA A 1 79 ? -3.408 8.727 0.705 1 92.56 79 ALA A CA 1
ATOM 602 C C . ALA A 1 79 ? -3.725 10.219 0.712 1 92.56 79 ALA A C 1
ATOM 604 O O . ALA A 1 79 ? -3.205 10.961 1.546 1 92.56 79 ALA A O 1
ATOM 605 N N . ALA A 1 80 ? -4.512 10.641 -0.213 1 92 80 ALA A N 1
ATOM 606 C CA . ALA A 1 80 ? -4.926 12.039 -0.271 1 92 80 ALA A CA 1
ATOM 607 C C . ALA A 1 80 ? -5.699 12.438 0.983 1 92 80 ALA A C 1
ATOM 609 O O . ALA A 1 80 ? -5.5 13.531 1.524 1 92 80 ALA A O 1
ATOM 610 N N . ALA A 1 81 ? -6.586 11.555 1.346 1 94.62 81 ALA A N 1
ATOM 611 C CA . ALA A 1 81 ? -7.375 11.812 2.549 1 94.62 81 ALA A CA 1
ATOM 612 C C . ALA A 1 81 ? -6.473 11.938 3.775 1 94.62 81 ALA A C 1
ATOM 614 O O . ALA A 1 81 ? -6.66 12.836 4.598 1 94.62 81 ALA A O 1
ATOM 615 N N . SER A 1 82 ? -5.539 11.039 3.902 1 94.25 82 SER A N 1
ATOM 616 C CA . SER A 1 82 ? -4.598 11.07 5.016 1 94.25 82 SER A CA 1
ATOM 617 C C . SER A 1 82 ? -3.836 12.391 5.055 1 94.25 82 SER A C 1
ATOM 619 O O . SER A 1 82 ? -3.723 13.016 6.109 1 94.25 82 SER A O 1
ATOM 621 N N . THR A 1 83 ? -3.352 12.836 3.947 1 91.88 83 THR A N 1
ATOM 622 C CA . THR A 1 83 ? -2.562 14.062 3.848 1 91.88 83 THR A CA 1
ATOM 623 C C . THR A 1 83 ? -3.414 15.281 4.184 1 91.88 83 THR A C 1
ATOM 625 O O . THR A 1 83 ? -3.008 16.125 4.984 1 91.88 83 THR A O 1
ATOM 628 N N . ARG A 1 84 ? -4.551 15.312 3.609 1 90.81 84 ARG A N 1
ATOM 629 C CA . ARG A 1 84 ? -5.406 16.484 3.775 1 90.81 84 ARG A CA 1
ATOM 630 C C . ARG A 1 84 ? -5.922 16.578 5.207 1 90.81 84 ARG A C 1
ATOM 632 O O . ARG A 1 84 ? -5.938 17.672 5.793 1 90.81 84 ARG A O 1
ATOM 639 N N . VAL A 1 85 ? -6.395 15.5 5.738 1 93.62 85 VAL A N 1
ATOM 640 C CA . VAL A 1 85 ? -6.918 15.484 7.102 1 93.62 85 VAL A CA 1
ATOM 641 C C . VAL A 1 85 ? -5.809 15.852 8.086 1 93.62 85 VAL A C 1
ATOM 643 O O . VAL A 1 85 ? -6.02 16.656 8.992 1 93.62 85 VAL A O 1
ATOM 646 N N . SER A 1 86 ? -4.668 15.25 7.91 1 93.12 86 SER A N 1
ATOM 647 C CA . SER A 1 86 ? -3.529 15.539 8.773 1 93.12 86 SER A CA 1
ATOM 648 C C . SER A 1 86 ? -3.123 17 8.688 1 93.12 86 SER A C 1
ATOM 650 O O . SER A 1 86 ? -2.82 17.641 9.703 1 93.12 86 SER A O 1
ATOM 652 N N . ASN A 1 87 ? -3.084 17.562 7.492 1 91.69 87 ASN A N 1
ATOM 653 C CA . ASN A 1 87 ? -2.734 18.969 7.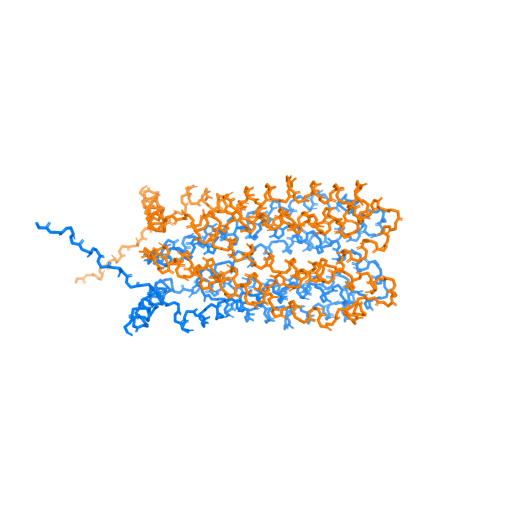25 1 91.69 87 ASN A CA 1
ATOM 654 C C . ASN A 1 87 ? -3.689 19.906 7.969 1 91.69 87 ASN A C 1
ATOM 656 O O . ASN A 1 87 ? -3.254 20.859 8.625 1 91.69 87 ASN A O 1
ATOM 660 N N . GLU A 1 88 ? -4.957 19.641 7.852 1 91.62 88 GLU A N 1
ATOM 661 C CA . GLU A 1 88 ? -5.973 20.484 8.461 1 91.62 88 GLU A CA 1
ATOM 662 C C . GLU A 1 88 ? -5.918 20.406 9.984 1 91.62 88 GLU A C 1
ATOM 664 O O . GLU A 1 88 ? -6.09 21.422 10.672 1 91.62 88 GLU A O 1
ATOM 669 N N . LEU A 1 89 ? -5.734 19.25 10.508 1 91.31 89 LEU A N 1
ATOM 670 C CA . LEU A 1 89 ? -5.617 19.094 11.953 1 91.31 89 LEU A CA 1
ATOM 671 C C . LEU A 1 89 ? -4.387 19.828 12.484 1 91.31 89 LEU A C 1
ATOM 673 O O . LEU A 1 89 ? -4.438 20.453 13.539 1 91.31 89 LEU A O 1
ATOM 677 N N . GLY A 1 90 ? -3.34 19.703 11.789 1 88.56 90 GLY A N 1
ATOM 678 C CA . GLY A 1 90 ? -2.146 20.453 12.148 1 88.56 90 GLY A CA 1
ATOM 679 C C . GLY A 1 90 ? -2.361 21.953 12.141 1 88.56 90 GLY A C 1
ATOM 680 O O . GLY A 1 90 ? -1.819 22.672 12.992 1 88.56 90 GLY A O 1
ATOM 681 N N . ALA A 1 91 ? -3.148 22.422 11.234 1 89.69 91 ALA A N 1
ATOM 682 C CA . ALA A 1 91 ? -3.447 23.844 11.109 1 89.69 91 ALA A CA 1
ATOM 683 C C . ALA A 1 91 ? -4.469 24.281 12.148 1 89.69 91 ALA A C 1
ATOM 685 O O . ALA A 1 91 ? -4.75 25.484 12.281 1 89.69 91 ALA A O 1
ATOM 686 N N . GLY A 1 92 ? -5.055 23.297 12.82 1 90 92 GLY A N 1
ATOM 687 C CA . GLY A 1 92 ? -6.055 23.609 13.828 1 90 92 GLY A CA 1
ATOM 688 C C . GLY A 1 92 ? -7.422 23.906 13.242 1 90 92 GLY A C 1
ATOM 689 O O . GLY A 1 92 ? -8.156 24.75 13.758 1 90 92 GLY A O 1
ATOM 690 N N . ASN A 1 93 ? -7.711 23.297 12.094 1 90.81 93 ASN A N 1
ATOM 691 C CA . ASN A 1 93 ? -8.992 23.5 11.422 1 90.81 93 ASN A CA 1
ATOM 692 C C . ASN A 1 93 ? -9.852 22.234 11.492 1 90.81 93 ASN A C 1
ATOM 694 O O . ASN A 1 93 ? -9.977 21.516 10.508 1 90.81 93 ASN A O 1
ATOM 698 N N . PRO A 1 94 ? -10.586 22.031 12.547 1 91.69 94 PRO A N 1
ATOM 699 C CA . PRO A 1 94 ? -11.344 20.797 12.711 1 91.69 94 PRO A CA 1
ATOM 700 C C . PRO A 1 94 ? -12.477 20.656 11.695 1 91.69 94 PRO A C 1
ATOM 702 O O . PRO A 1 94 ? -12.742 19.547 11.211 1 91.69 94 PRO A O 1
ATOM 705 N N . GLU A 1 95 ? -13.133 21.75 11.352 1 90.25 95 GLU A N 1
ATOM 706 C CA . GLU A 1 95 ? -14.234 21.672 10.406 1 90.25 95 GLU A CA 1
ATOM 707 C C . GLU A 1 95 ? -13.742 21.312 9.008 1 90.25 95 GLU A C 1
ATOM 709 O O . GLU A 1 95 ? -14.398 20.547 8.297 1 90.25 95 GLU A O 1
ATOM 714 N N . ALA A 1 96 ? -12.617 21.891 8.656 1 89.5 96 ALA A N 1
ATOM 715 C CA . ALA A 1 96 ? -12.039 21.562 7.355 1 89.5 96 ALA A CA 1
ATOM 716 C C . ALA A 1 96 ? -11.57 20.109 7.316 1 89.5 96 ALA A C 1
ATOM 718 O O . ALA A 1 96 ? -11.656 19.453 6.273 1 89.5 96 ALA A O 1
ATOM 719 N N . ALA A 1 97 ? -11.055 19.656 8.43 1 92.44 97 ALA A N 1
ATOM 720 C CA . ALA A 1 97 ? -10.672 18.25 8.523 1 92.44 97 ALA A CA 1
ATOM 721 C C . ALA A 1 97 ? -11.875 17.344 8.328 1 92.44 97 ALA A C 1
ATOM 723 O O . ALA A 1 97 ? -11.812 16.375 7.578 1 92.44 97 ALA A O 1
ATOM 724 N N . ARG A 1 98 ? -12.922 17.688 9 1 93.19 98 ARG A N 1
ATOM 725 C CA . ARG A 1 98 ? -14.148 16.922 8.867 1 93.19 98 ARG A CA 1
ATOM 726 C C . ARG A 1 98 ? -14.656 16.922 7.426 1 93.19 98 ARG A C 1
ATOM 728 O O . ARG A 1 98 ? -15.078 15.898 6.898 1 93.19 98 ARG A O 1
ATOM 735 N N . LEU A 1 99 ? -14.641 18.078 6.805 1 90.75 99 LEU A N 1
ATOM 736 C CA . LEU A 1 99 ? -15.07 18.203 5.414 1 90.75 99 LEU A CA 1
ATOM 737 C C . LEU A 1 99 ? -14.203 17.344 4.5 1 90.75 99 LEU A C 1
ATOM 739 O O . LEU A 1 99 ? -14.711 16.734 3.557 1 90.75 99 LEU A O 1
ATOM 743 N N . ALA A 1 100 ? -12.922 17.375 4.746 1 91.44 100 ALA A N 1
ATOM 744 C CA . ALA A 1 100 ? -12.016 16.547 3.963 1 91.44 100 ALA A CA 1
ATOM 745 C C . ALA A 1 100 ? -12.406 15.07 4.051 1 91.44 100 ALA A C 1
ATOM 747 O O . ALA A 1 100 ? -12.375 14.352 3.049 1 91.44 100 ALA A O 1
ATOM 748 N N . VAL A 1 101 ? -12.727 14.625 5.227 1 95.06 101 VAL A N 1
ATOM 749 C CA . VAL A 1 101 ? -13.141 13.242 5.445 1 95.06 101 VAL A CA 1
ATOM 750 C C . VAL A 1 101 ? -14.406 12.953 4.633 1 95.06 101 VAL A C 1
ATOM 752 O O . VAL A 1 101 ? -14.5 11.914 3.975 1 95.06 101 VAL A O 1
ATOM 755 N N . ILE A 1 102 ? -15.328 13.828 4.652 1 93.81 102 ILE A N 1
ATOM 756 C CA . ILE A 1 102 ? -16.594 13.648 3.951 1 93.81 102 ILE A CA 1
ATOM 757 C C . ILE A 1 102 ? -16.344 13.578 2.445 1 93.81 102 ILE A C 1
ATOM 759 O O . ILE A 1 102 ? -16.844 12.688 1.766 1 93.81 102 ILE A O 1
ATOM 763 N N . VAL A 1 103 ? -15.578 14.5 1.939 1 91.75 103 VAL A N 1
ATOM 764 C CA . VAL A 1 103 ? -15.297 14.555 0.508 1 91.75 103 VAL A CA 1
ATOM 765 C C . VAL A 1 103 ? -14.578 13.281 0.078 1 91.75 103 VAL A C 1
ATOM 767 O O . VAL A 1 103 ? -14.93 12.664 -0.93 1 91.75 103 VAL A O 1
ATOM 770 N N . ALA A 1 104 ? -13.547 12.898 0.847 1 94 104 ALA A N 1
ATOM 771 C CA . ALA A 1 104 ? -12.7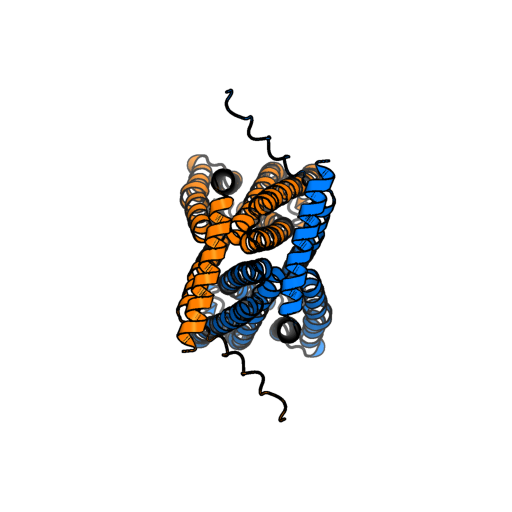97 11.68 0.535 1 94 104 ALA A CA 1
ATOM 772 C C . ALA A 1 104 ? -13.703 10.461 0.529 1 94 104 ALA A C 1
ATOM 774 O O . ALA A 1 104 ? -13.594 9.602 -0.348 1 94 104 ALA A O 1
ATOM 775 N N . THR A 1 105 ? -14.586 10.406 1.513 1 94.56 105 THR A N 1
ATOM 776 C CA . THR A 1 105 ? -15.492 9.266 1.628 1 94.56 105 THR A CA 1
ATOM 777 C C . THR A 1 105 ? -16.453 9.227 0.452 1 94.56 105 THR A C 1
ATOM 779 O O . THR A 1 105 ? -16.734 8.156 -0.099 1 94.56 105 THR A O 1
ATOM 782 N N . VAL A 1 106 ? -16.938 10.336 0.012 1 93.44 106 VAL A N 1
ATOM 783 C CA . VAL A 1 106 ? -17.875 10.414 -1.107 1 93.44 106 VAL A CA 1
ATOM 784 C C . VAL A 1 106 ? -17.172 9.984 -2.395 1 93.44 106 VAL A C 1
ATOM 786 O O . VAL A 1 106 ? -17.703 9.188 -3.168 1 93.44 106 VAL A O 1
ATOM 789 N N . ILE A 1 107 ? -16.016 10.469 -2.594 1 90.88 107 ILE A N 1
ATOM 790 C CA . ILE A 1 107 ? -15.242 10.078 -3.771 1 90.88 107 ILE A CA 1
ATOM 791 C C . ILE A 1 107 ? -14.938 8.578 -3.719 1 90.88 107 ILE A C 1
ATOM 793 O O . ILE A 1 107 ? -15.039 7.887 -4.734 1 90.88 107 ILE A O 1
ATOM 797 N N . GLY A 1 108 ? -14.578 8.117 -2.498 1 92 108 GLY A N 1
ATOM 798 C CA . GLY A 1 108 ? -14.289 6.711 -2.295 1 92 108 GLY A CA 1
ATOM 799 C C . GLY A 1 108 ? -15.484 5.812 -2.533 1 92 108 GLY A C 1
ATOM 800 O O . GLY A 1 108 ? -15.336 4.617 -2.795 1 92 108 GLY A O 1
ATOM 801 N N . LEU A 1 109 ? -16.641 6.363 -2.484 1 92.44 109 LEU A N 1
ATOM 802 C CA . LEU A 1 109 ? -17.859 5.582 -2.699 1 92.44 109 LEU A CA 1
ATOM 803 C C . LEU A 1 109 ? -18.266 5.613 -4.168 1 92.44 109 LEU A C 1
ATOM 805 O O . LEU A 1 109 ? -18.969 4.715 -4.637 1 92.44 109 LEU A O 1
ATOM 809 N N . ILE A 1 110 ? -17.828 6.551 -4.891 1 93.38 110 ILE A N 1
ATOM 810 C CA . ILE A 1 110 ? -18.203 6.695 -6.293 1 93.38 110 ILE A CA 1
ATOM 811 C C . ILE A 1 110 ? -17.328 5.805 -7.164 1 93.38 110 ILE A C 1
ATOM 813 O O . ILE A 1 110 ? -17.812 5.172 -8.109 1 93.38 110 ILE A O 1
ATOM 817 N N . GLU A 1 111 ? -16.109 5.754 -6.848 1 91.94 111 GLU A N 1
ATOM 818 C CA . GLU A 1 111 ? -15.156 5.02 -7.664 1 91.94 111 GLU A CA 1
ATOM 819 C C . GLU A 1 111 ? -15.5 3.533 -7.715 1 91.94 111 GLU A C 1
ATOM 821 O O . GLU A 1 111 ? -15.484 2.924 -8.789 1 91.94 111 GLU A O 1
ATOM 826 N N . PRO A 1 112 ? -15.852 2.844 -6.625 1 95.75 112 PRO A N 1
ATOM 827 C CA . PRO A 1 112 ? -16.172 1.414 -6.703 1 95.75 112 PRO A CA 1
ATOM 828 C C . PRO A 1 112 ? -17.453 1.132 -7.469 1 95.75 112 PRO A C 1
ATOM 830 O O . PRO A 1 112 ? -17.625 0.043 -8.023 1 95.75 112 PRO A O 1
ATOM 833 N N . ILE A 1 113 ? -18.328 2.082 -7.543 1 95.88 113 ILE A N 1
ATOM 834 C CA . ILE A 1 113 ? -19.531 1.928 -8.344 1 95.88 113 ILE A CA 1
ATOM 835 C C . ILE A 1 113 ? -19.172 1.765 -9.812 1 95.88 113 ILE A C 1
ATOM 837 O O . ILE A 1 113 ? -19.688 0.882 -10.5 1 95.88 113 ILE A O 1
ATOM 841 N N . MET A 1 114 ? -18.266 2.576 -10.258 1 94.56 114 MET A N 1
ATOM 842 C CA . MET A 1 114 ? -17.828 2.498 -11.641 1 94.56 114 MET A CA 1
ATOM 843 C C . MET A 1 114 ? -17.156 1.157 -11.922 1 94.56 114 MET A C 1
ATOM 845 O O . MET A 1 114 ? -17.406 0.53 -12.945 1 94.56 114 MET A O 1
ATOM 849 N N . VAL A 1 115 ? -16.359 0.733 -11.039 1 94.94 115 VAL A N 1
ATOM 850 C CA . VAL A 1 115 ? -15.648 -0.53 -11.195 1 94.94 115 VAL A CA 1
ATOM 851 C C . VAL A 1 115 ? -16.641 -1.689 -11.18 1 94.94 115 VAL A C 1
ATOM 853 O O . VAL A 1 115 ? -16.531 -2.623 -11.977 1 94.94 115 VAL A O 1
ATOM 856 N N . ALA A 1 116 ? -17.578 -1.595 -10.258 1 95.75 116 ALA A N 1
ATOM 857 C CA . ALA A 1 116 ? -18.594 -2.641 -10.148 1 95.75 116 ALA A CA 1
ATOM 858 C C . ALA A 1 116 ? -19.406 -2.748 -11.438 1 95.75 116 ALA A C 1
ATOM 860 O O . ALA A 1 116 ? -19.719 -3.85 -11.883 1 95.75 116 ALA A O 1
ATOM 861 N N . ILE A 1 117 ? -19.734 -1.659 -12.031 1 96.12 117 ILE A N 1
ATOM 862 C CA . ILE A 1 117 ? -20.5 -1.646 -13.266 1 96.12 117 ILE A CA 1
ATOM 863 C C . ILE A 1 117 ? -19.703 -2.34 -14.375 1 96.12 117 ILE A C 1
ATOM 865 O O . ILE A 1 117 ? -20.25 -3.164 -15.117 1 96.12 117 ILE A O 1
ATOM 869 N N . VAL A 1 118 ? -18.438 -2.061 -14.477 1 95 118 VAL A N 1
ATOM 870 C CA . VAL A 1 118 ? -17.578 -2.65 -15.5 1 95 118 VAL A CA 1
ATOM 871 C C . VAL A 1 118 ? -17.453 -4.152 -15.266 1 95 118 VAL A C 1
ATOM 873 O O . VAL A 1 118 ? -17.594 -4.949 -16.203 1 95 118 VAL A O 1
ATOM 876 N N . LEU A 1 119 ? -17.188 -4.543 -14.039 1 94.88 119 LEU A N 1
ATOM 877 C CA . LEU A 1 119 ? -17.016 -5.953 -13.695 1 94.88 119 LEU A CA 1
ATOM 878 C C . LEU A 1 119 ? -18.312 -6.734 -13.953 1 94.88 119 LEU A C 1
ATOM 880 O O . LEU A 1 119 ? -18.281 -7.805 -14.562 1 94.88 119 LEU A O 1
ATOM 884 N N . PHE A 1 120 ? -19.406 -6.16 -13.516 1 95.62 120 PHE A N 1
ATOM 885 C CA . PHE A 1 120 ? -20.688 -6.867 -13.625 1 95.62 120 PHE A CA 1
ATOM 886 C C . PHE A 1 120 ? -21.125 -6.961 -15.086 1 95.62 120 PHE A C 1
ATOM 888 O O . PHE A 1 120 ? -21.656 -7.984 -15.508 1 95.62 120 PHE A O 1
ATOM 895 N N . SER A 1 121 ? -20.922 -5.898 -15.875 1 95.56 121 SER A N 1
ATOM 896 C CA . SER A 1 121 ? -21.312 -5.883 -17.281 1 95.56 121 SER A CA 1
ATOM 897 C C . SER A 1 121 ? -20.484 -6.863 -18.094 1 95.56 121 SER A C 1
ATOM 899 O O . SER A 1 121 ? -20.984 -7.445 -19.078 1 95.56 121 SER A O 1
ATOM 901 N N . CYS A 1 122 ? -19.25 -7.129 -17.672 1 94.31 122 CYS A N 1
ATOM 902 C CA . CYS A 1 122 ? -18.359 -8.008 -18.422 1 94.31 122 CYS A CA 1
ATOM 903 C C . CYS A 1 122 ? -18.172 -9.336 -17.703 1 94.31 122 CYS A C 1
ATOM 905 O O . CYS A 1 122 ? -17.156 -10.023 -17.906 1 94.31 122 CYS A O 1
ATOM 907 N N . ARG A 1 123 ? -19.047 -9.711 -16.891 1 93.69 123 ARG A N 1
ATOM 908 C CA . ARG A 1 123 ? -18.844 -10.828 -15.969 1 93.69 123 ARG A CA 1
ATOM 909 C C . ARG A 1 123 ? -18.672 -12.141 -16.734 1 93.69 123 ARG A C 1
ATOM 911 O O . ARG A 1 123 ? -17.984 -13.047 -16.266 1 93.69 123 ARG A O 1
ATOM 918 N N . HIS A 1 124 ? -19.234 -12.281 -17.938 1 92.62 124 HIS A N 1
ATOM 919 C CA . HIS A 1 124 ? -19.203 -13.547 -18.656 1 92.62 124 HIS A CA 1
ATOM 920 C C . HIS A 1 124 ? -17.969 -13.633 -19.562 1 92.62 124 HIS A C 1
ATOM 922 O O . HIS A 1 124 ? -17.609 -14.711 -20.016 1 92.62 124 HIS A O 1
ATOM 928 N N . VAL A 1 125 ? -17.328 -12.492 -19.766 1 91.88 125 VAL A N 1
ATOM 929 C CA . VAL A 1 125 ? -16.172 -12.492 -20.656 1 91.88 125 VAL A CA 1
ATOM 930 C C . VAL A 1 125 ? -14.906 -12.164 -19.859 1 91.88 125 VAL A C 1
ATOM 932 O O . VAL A 1 125 ? -13.789 -12.453 -20.312 1 91.88 125 VAL A O 1
ATOM 935 N N . PHE A 1 126 ? -15.031 -11.719 -18.672 1 91.25 126 PHE A N 1
ATOM 936 C CA . PHE A 1 126 ? -13.922 -11.211 -17.875 1 91.25 126 PHE A CA 1
ATOM 937 C C . PHE A 1 126 ? -12.938 -12.328 -17.547 1 91.25 126 PHE A C 1
ATOM 939 O O . PHE A 1 126 ? -11.727 -12.117 -17.547 1 91.25 126 PHE A O 1
ATOM 946 N N . GLY A 1 127 ? -13.453 -13.516 -17.297 1 90.94 127 GLY A N 1
ATOM 947 C CA . GLY A 1 127 ? -12.633 -14.656 -16.922 1 90.94 127 GLY A CA 1
ATOM 948 C C . GLY A 1 127 ? -11.68 -15.094 -18.016 1 90.94 127 GLY A C 1
ATOM 949 O O . GLY A 1 127 ? -10.625 -15.664 -17.75 1 90.94 127 GLY A O 1
ATOM 950 N N . TYR A 1 128 ? -11.984 -14.773 -19.25 1 92.31 128 TYR A N 1
ATOM 951 C CA . TYR A 1 128 ? -11.18 -15.211 -20.391 1 92.31 128 TYR A CA 1
ATOM 952 C C . TYR A 1 128 ? -9.852 -14.469 -20.438 1 92.31 128 TYR A C 1
ATOM 954 O O . TYR A 1 128 ? -8.906 -14.914 -21.094 1 92.31 128 TYR A O 1
ATOM 962 N N . ILE A 1 129 ? -9.758 -13.367 -19.734 1 90.31 129 ILE A N 1
ATOM 963 C CA . ILE A 1 129 ? -8.508 -12.625 -19.641 1 90.31 129 ILE A CA 1
ATOM 964 C C . ILE A 1 129 ? -7.469 -13.453 -18.891 1 90.31 129 ILE A C 1
ATOM 966 O O . ILE A 1 129 ? -6.27 -13.336 -19.156 1 90.31 129 ILE A O 1
ATOM 970 N N . PHE A 1 130 ? -7.98 -14.328 -18.078 1 90.19 130 PHE A N 1
ATOM 971 C CA . PHE A 1 130 ? -7.062 -14.992 -17.156 1 90.19 130 PHE A CA 1
ATOM 972 C C . PHE A 1 130 ? -6.906 -16.469 -17.516 1 90.19 130 PHE A C 1
ATOM 974 O O . PHE A 1 130 ? -5.891 -17.078 -17.188 1 90.19 130 PHE A O 1
ATOM 981 N N . SER A 1 131 ? -8 -17.031 -18.094 1 91.44 131 SER A N 1
ATOM 982 C CA . SER A 1 131 ? -7.965 -18.469 -18.359 1 91.44 131 SER A CA 1
ATOM 983 C C . SER A 1 131 ? -8.836 -18.828 -19.562 1 91.44 131 SER A C 1
ATOM 985 O O . SER A 1 131 ? -9.82 -18.156 -19.844 1 91.44 131 SER A O 1
ATOM 987 N N . ASN A 1 132 ? -8.398 -19.938 -20.156 1 92.56 132 ASN A N 1
ATOM 988 C CA . ASN A 1 132 ? -9.203 -20.484 -21.234 1 92.56 132 ASN A CA 1
ATOM 989 C C . ASN A 1 132 ? -10.055 -21.656 -20.766 1 92.56 132 ASN A C 1
ATOM 991 O O . ASN A 1 132 ? -10.828 -22.219 -21.547 1 92.56 132 ASN A O 1
ATOM 995 N N . ASP A 1 133 ? -9.883 -22 -19.562 1 93.69 133 ASP A N 1
ATOM 996 C CA . ASP A 1 133 ? -10.68 -23.078 -18.984 1 93.69 133 ASP A CA 1
ATOM 997 C C . ASP A 1 133 ? -12.094 -22.594 -18.672 1 93.69 133 ASP A C 1
ATOM 999 O O . ASP A 1 133 ? -12.289 -21.75 -17.781 1 93.69 133 ASP A O 1
ATOM 1003 N N . GLU A 1 134 ? -13.023 -23.172 -19.266 1 94.56 134 GLU A N 1
ATOM 1004 C CA . GLU A 1 134 ? -14.414 -22.75 -19.141 1 94.56 134 GLU A CA 1
ATOM 1005 C C . GLU A 1 134 ? -14.898 -22.875 -17.703 1 94.56 134 GLU A C 1
ATOM 1007 O O . GLU A 1 134 ? -15.727 -22.078 -17.234 1 94.56 134 GLU A O 1
ATOM 1012 N N . GLU A 1 135 ? -14.453 -23.906 -17.047 1 95.12 135 GLU A N 1
ATOM 1013 C CA . GLU A 1 135 ? -14.859 -24.078 -15.648 1 95.12 135 GLU A CA 1
ATOM 1014 C C . GLU A 1 135 ? -14.391 -22.906 -14.789 1 95.12 135 GLU A C 1
ATOM 1016 O O . GLU A 1 135 ? -15.133 -22.438 -13.922 1 95.12 135 GLU A O 1
ATOM 1021 N N . VAL A 1 136 ? -13.195 -22.469 -15.016 1 95.12 136 VAL A N 1
ATOM 1022 C CA . VAL A 1 136 ? -12.648 -21.328 -14.297 1 95.12 136 VAL A CA 1
ATOM 1023 C C . VAL A 1 136 ? -13.406 -20.062 -14.672 1 95.12 136 VAL A C 1
ATOM 1025 O O . VAL A 1 136 ? -13.797 -19.281 -13.797 1 95.12 136 VAL A O 1
ATOM 1028 N N . VAL A 1 137 ? -13.656 -19.859 -15.93 1 95.88 137 VAL A N 1
ATOM 1029 C CA . VAL A 1 137 ? -14.32 -18.672 -16.438 1 95.88 137 VAL A CA 1
ATOM 1030 C C . VAL A 1 137 ? -15.727 -18.578 -15.852 1 95.88 137 VAL A C 1
ATOM 1032 O O . VAL A 1 137 ? -16.156 -17.516 -15.398 1 95.88 137 VAL A O 1
ATOM 1035 N N . ASN A 1 138 ? -16.422 -19.672 -15.859 1 96.06 138 ASN A N 1
ATOM 1036 C CA . ASN A 1 138 ? -17.781 -19.719 -15.312 1 96.06 138 ASN A CA 1
ATOM 1037 C C . ASN A 1 138 ? -17.781 -19.453 -13.812 1 96.06 138 ASN A C 1
ATOM 1039 O O . ASN A 1 138 ? -18.688 -18.797 -13.289 1 96.06 138 ASN A O 1
ATOM 1043 N N . TYR A 1 139 ? -16.859 -19.984 -13.148 1 96.5 139 TYR A N 1
ATOM 1044 C CA . TYR A 1 139 ? -16.75 -19.781 -11.711 1 96.5 139 TYR A CA 1
ATOM 1045 C C . TYR A 1 139 ? -16.469 -18.312 -11.398 1 96.5 139 TYR A C 1
ATOM 1047 O O . TYR A 1 139 ? -17.047 -17.75 -10.461 1 96.5 139 TYR A O 1
ATOM 1055 N N . ILE A 1 140 ? -15.602 -17.703 -12.148 1 96.19 140 ILE A N 1
ATOM 1056 C CA . ILE A 1 140 ? -15.305 -16.297 -11.961 1 96.19 140 ILE A CA 1
ATOM 1057 C C . ILE A 1 140 ? -16.562 -15.469 -12.188 1 96.19 140 ILE A C 1
ATOM 1059 O O . ILE A 1 140 ? -16.844 -14.531 -11.43 1 96.19 140 ILE A O 1
ATOM 1063 N N . ALA A 1 141 ? -17.281 -15.789 -13.195 1 96.5 141 ALA A N 1
ATOM 1064 C CA . ALA A 1 141 ? -18.531 -15.086 -13.469 1 96.5 141 ALA A CA 1
ATOM 1065 C C . ALA A 1 141 ? -19.484 -15.148 -12.273 1 96.5 141 ALA A C 1
ATOM 1067 O O . ALA A 1 141 ? -20.172 -14.18 -11.969 1 96.5 141 ALA A O 1
ATOM 1068 N N . GLN A 1 142 ? -19.531 -16.234 -11.641 1 95.88 142 GLN A N 1
ATOM 1069 C CA . GLN A 1 142 ? -20.375 -16.422 -10.461 1 95.88 142 GLN A CA 1
ATOM 1070 C C . GLN A 1 142 ? -19.844 -15.625 -9.273 1 95.88 142 GLN A C 1
ATOM 1072 O O . GLN A 1 142 ? -20.609 -15.242 -8.383 1 95.88 142 GLN A O 1
ATOM 1077 N N . MET A 1 143 ? -18.578 -15.398 -9.242 1 97 143 MET A N 1
ATOM 1078 C CA . MET A 1 143 ? -17.938 -14.703 -8.133 1 97 143 MET A CA 1
ATOM 1079 C C . MET A 1 143 ? -18.062 -13.188 -8.297 1 97 143 MET A C 1
ATOM 1081 O O . MET A 1 143 ? -17.891 -12.438 -7.336 1 97 143 MET A O 1
ATOM 1085 N N . ILE A 1 144 ? -18.312 -12.688 -9.484 1 96.81 144 ILE A N 1
ATOM 1086 C CA . ILE A 1 144 ? -18.219 -11.273 -9.828 1 96.81 144 ILE A CA 1
ATOM 1087 C C . ILE A 1 144 ? -19.203 -10.469 -8.977 1 96.81 144 ILE A C 1
ATOM 1089 O O . ILE A 1 144 ? -18.844 -9.414 -8.445 1 96.81 144 ILE A O 1
ATOM 1093 N N . PRO A 1 145 ? -20.469 -10.93 -8.773 1 96 145 PRO A N 1
ATOM 1094 C CA . PRO A 1 145 ? -21.344 -10.172 -7.883 1 96 145 PRO A CA 1
ATOM 1095 C C . PRO A 1 145 ? -20.75 -9.984 -6.484 1 96 145 PRO A C 1
ATOM 1097 O O . PRO A 1 145 ? -20.875 -8.906 -5.898 1 96 145 PRO A O 1
ATOM 1100 N N . LEU A 1 146 ? -20.156 -11.039 -5.98 1 96.75 146 LEU A N 1
ATOM 1101 C CA . LEU A 1 146 ? -19.5 -10.961 -4.68 1 96.75 146 LEU A CA 1
ATOM 1102 C C . LEU A 1 146 ? -18.312 -10.016 -4.723 1 96.75 146 LEU A C 1
ATOM 1104 O O . LEU A 1 146 ? -18.062 -9.273 -3.768 1 96.75 146 LEU A O 1
ATOM 1108 N N . LEU A 1 147 ? -17.562 -10.039 -5.812 1 96.81 147 LEU A N 1
ATOM 1109 C CA . LEU A 1 147 ? -16.438 -9.141 -6.016 1 96.81 147 LEU A CA 1
ATOM 1110 C C . LEU A 1 147 ? -16.891 -7.688 -6.051 1 96.81 147 LEU A C 1
ATOM 1112 O O . LEU A 1 147 ? -16.188 -6.797 -5.574 1 96.81 147 LEU A O 1
ATOM 1116 N N . CYS A 1 148 ? -18.047 -7.492 -6.617 1 96.75 148 CYS A N 1
ATOM 1117 C CA . CYS A 1 148 ? -18.594 -6.137 -6.664 1 96.75 148 CYS A CA 1
ATOM 1118 C C . CYS A 1 148 ? -18.844 -5.598 -5.262 1 96.75 148 CYS A C 1
ATOM 1120 O O . CYS A 1 148 ? -18.516 -4.445 -4.969 1 96.75 148 CYS A O 1
ATOM 1122 N N . ILE A 1 149 ? -19.375 -6.406 -4.414 1 96.44 149 ILE A N 1
ATOM 1123 C CA . ILE A 1 149 ? -19.578 -6.012 -3.023 1 96.44 149 ILE A CA 1
ATOM 1124 C C . ILE A 1 149 ? -18.219 -5.777 -2.354 1 96.44 149 ILE A C 1
ATOM 1126 O O . ILE A 1 149 ? -18.062 -4.824 -1.588 1 96.44 149 ILE A O 1
ATOM 1130 N N . SER A 1 150 ? -17.281 -6.617 -2.641 1 96.12 150 SER A N 1
ATOM 1131 C CA . SER A 1 150 ? -15.93 -6.52 -2.082 1 96.12 150 SER A CA 1
ATOM 1132 C C . SER A 1 150 ? -15.281 -5.191 -2.445 1 96.12 150 SER A C 1
ATOM 1134 O O . SER A 1 150 ? -14.656 -4.547 -1.599 1 96.12 150 SER A O 1
ATOM 1136 N N . VAL A 1 151 ? -15.398 -4.84 -3.682 1 96.12 151 VAL A N 1
ATOM 1137 C CA . VAL A 1 151 ? -14.758 -3.621 -4.164 1 96.12 151 VAL A CA 1
ATOM 1138 C C . VAL A 1 151 ? -15.352 -2.408 -3.447 1 96.12 151 VAL A C 1
ATOM 1140 O O . VAL A 1 151 ? -14.633 -1.462 -3.121 1 96.12 151 VAL A O 1
ATOM 1143 N N . PHE A 1 152 ? -16.625 -2.471 -3.207 1 96.38 152 PHE A N 1
ATOM 1144 C CA . PHE A 1 152 ? -17.297 -1.381 -2.514 1 96.38 152 PHE A CA 1
ATOM 1145 C C . PHE A 1 152 ? -16.797 -1.259 -1.08 1 96.38 152 PHE A C 1
ATOM 1147 O O . PHE A 1 152 ? -16.438 -0.166 -0.63 1 96.38 152 PHE A O 1
ATOM 1154 N N . MET A 1 153 ? -16.75 -2.344 -0.381 1 96.38 153 MET A N 1
ATOM 1155 C CA . MET A 1 153 ? -16.312 -2.342 1.012 1 96.38 153 MET A CA 1
ATOM 1156 C C . MET A 1 153 ? -14.812 -2.051 1.113 1 96.38 153 MET A C 1
ATOM 1158 O O . MET A 1 153 ? -14.375 -1.359 2.031 1 96.38 153 MET A O 1
ATOM 1162 N N . ASP A 1 154 ? -14.094 -2.541 0.194 1 95.19 154 ASP A N 1
ATOM 1163 C CA . ASP A 1 154 ? -12.656 -2.303 0.153 1 95.19 154 ASP A CA 1
ATOM 1164 C C . ASP A 1 154 ? -12.352 -0.816 -0.015 1 95.19 154 ASP A C 1
ATOM 1166 O O . ASP A 1 154 ? -11.438 -0.289 0.622 1 95.19 154 ASP A O 1
ATOM 1170 N N . SER A 1 155 ? -13.055 -0.227 -0.905 1 96.69 155 SER A N 1
ATOM 1171 C CA . SER A 1 155 ? -12.844 1.198 -1.135 1 96.69 155 SER A CA 1
ATOM 1172 C C . SER A 1 155 ? -13.164 2.012 0.115 1 96.69 155 SER A C 1
ATOM 1174 O O . SER A 1 155 ? -12.414 2.916 0.482 1 96.69 155 SER A O 1
ATOM 1176 N N . LEU A 1 156 ? -14.25 1.672 0.729 1 96.19 156 LEU A N 1
ATOM 1177 C CA . LEU A 1 156 ? -14.672 2.393 1.926 1 96.19 156 LEU A CA 1
ATOM 1178 C C . LEU A 1 156 ? -13.656 2.221 3.049 1 96.19 156 LEU A C 1
ATOM 1180 O O . LEU A 1 156 ? -13.258 3.197 3.688 1 96.19 156 LEU A O 1
ATOM 1184 N N . GLN A 1 157 ? -13.297 1.012 3.285 1 95.75 157 GLN A N 1
ATOM 1185 C CA . GLN A 1 157 ? -12.352 0.786 4.375 1 95.75 157 GLN A CA 1
ATOM 1186 C C . GLN A 1 157 ? -11 1.411 4.066 1 95.75 157 GLN A C 1
ATOM 1188 O O . GLN A 1 157 ? -10.312 1.896 4.969 1 95.75 157 GLN A O 1
ATOM 1193 N N . ALA A 1 158 ? -10.586 1.427 2.818 1 95.12 158 ALA A N 1
ATOM 1194 C CA . ALA A 1 158 ? -9.312 2.037 2.439 1 95.12 158 ALA A CA 1
ATOM 1195 C C . ALA A 1 158 ? -9.305 3.529 2.76 1 95.12 158 ALA A C 1
ATOM 1197 O O . ALA A 1 158 ? -8.352 4.035 3.359 1 95.12 158 ALA A O 1
ATOM 1198 N N . VAL A 1 159 ? -10.352 4.215 2.361 1 96.25 159 VAL A N 1
ATOM 1199 C CA . VAL A 1 159 ? -10.445 5.656 2.578 1 96.25 159 VAL A CA 1
ATOM 1200 C C . VAL A 1 159 ? -10.477 5.953 4.074 1 96.25 159 VAL A C 1
ATOM 1202 O O . VAL A 1 159 ? -9.766 6.84 4.551 1 96.25 159 VAL A O 1
ATOM 1205 N N . LEU A 1 160 ? -11.25 5.172 4.801 1 96.56 160 LEU A N 1
ATOM 1206 C CA . LEU A 1 160 ? -11.367 5.402 6.234 1 96.56 160 LEU A CA 1
ATOM 1207 C C . LEU A 1 160 ? -10.062 5.062 6.949 1 96.56 160 LEU A C 1
ATOM 1209 O O . LEU A 1 160 ? -9.719 5.691 7.953 1 96.56 160 LEU A O 1
ATOM 1213 N N . SER A 1 161 ? -9.367 4.094 6.465 1 95.38 161 SER A N 1
ATOM 1214 C CA . SER A 1 161 ? -8.039 3.799 6.992 1 95.38 161 SER A CA 1
ATOM 1215 C C . SER A 1 161 ? -7.086 4.969 6.77 1 95.38 161 SER A C 1
ATOM 1217 O O . SER A 1 161 ? -6.242 5.258 7.621 1 95.38 161 SER A O 1
ATOM 1219 N N . GLY A 1 162 ? -7.188 5.574 5.609 1 94.88 162 GLY A N 1
ATOM 1220 C CA . GLY A 1 162 ? -6.414 6.777 5.355 1 94.88 162 GLY A CA 1
ATOM 1221 C C . GLY A 1 162 ? -6.734 7.91 6.312 1 94.88 162 GLY A C 1
ATOM 1222 O O . GLY A 1 162 ? -5.836 8.617 6.773 1 94.88 162 GLY A O 1
ATOM 1223 N N . VAL A 1 163 ? -7.996 8.055 6.578 1 95.62 163 VAL A N 1
ATOM 1224 C CA . VAL A 1 163 ? -8.445 9.062 7.539 1 95.62 163 VAL A CA 1
ATOM 1225 C C . VAL A 1 163 ? -7.859 8.758 8.914 1 95.62 163 VAL A C 1
ATOM 1227 O O . VAL A 1 163 ? -7.375 9.656 9.602 1 95.62 163 VAL A O 1
ATOM 1230 N N . ALA A 1 164 ? -7.906 7.504 9.305 1 94.25 164 ALA A N 1
ATOM 1231 C CA . ALA A 1 164 ? -7.352 7.09 10.586 1 94.25 164 ALA A CA 1
ATOM 1232 C C . ALA A 1 164 ? -5.867 7.43 10.68 1 94.25 164 ALA A C 1
ATOM 1234 O O . ALA A 1 164 ? -5.391 7.898 11.711 1 94.25 164 ALA A O 1
ATOM 1235 N N . ARG A 1 165 ? -5.176 7.195 9.625 1 92.75 165 ARG A N 1
ATOM 1236 C CA . ARG A 1 165 ? -3.758 7.539 9.602 1 92.75 165 ARG A CA 1
ATOM 1237 C C . ARG A 1 165 ? -3.557 9.047 9.688 1 92.75 165 ARG A C 1
ATOM 1239 O O . ARG A 1 165 ? -2.664 9.523 10.398 1 92.75 165 ARG A O 1
ATOM 1246 N N . GLY A 1 166 ? -4.352 9.773 9 1 92.94 166 GLY A N 1
ATOM 1247 C CA . GLY A 1 166 ? -4.242 11.227 9 1 92.94 166 GLY A CA 1
ATOM 1248 C C . GLY A 1 166 ? -4.5 11.844 10.367 1 92.94 166 GLY A C 1
ATOM 1249 O O . GLY A 1 166 ? -3.912 12.867 10.711 1 92.94 166 GLY A O 1
ATOM 1250 N N . ILE A 1 167 ? -5.391 11.227 11.109 1 92.12 167 ILE A N 1
ATOM 1251 C CA . ILE A 1 167 ? -5.727 11.711 12.445 1 92.12 167 ILE A CA 1
ATOM 1252 C C . ILE A 1 167 ? -4.648 11.281 13.438 1 92.12 167 ILE A C 1
ATOM 1254 O O . ILE A 1 167 ? -4.477 11.914 14.484 1 92.12 167 ILE A O 1
ATOM 1258 N N . GLY A 1 168 ? -3.977 10.211 13.141 1 88.25 168 GLY A N 1
ATOM 1259 C CA . GLY A 1 168 ? -3.01 9.625 14.055 1 88.25 168 GLY A CA 1
ATOM 1260 C C . GLY A 1 168 ? -3.57 8.461 14.859 1 88.25 168 GLY A C 1
ATOM 1261 O O . GLY A 1 168 ? -3.107 8.188 15.961 1 88.25 168 GLY A O 1
ATOM 1262 N N . TRP A 1 169 ? -4.605 7.82 14.336 1 90.38 169 TRP A N 1
ATOM 1263 C CA . TRP A 1 169 ? -5.258 6.68 14.977 1 90.38 169 TRP A CA 1
ATOM 1264 C C . TRP A 1 169 ? -4.801 5.371 14.344 1 90.38 169 TRP A C 1
ATOM 1266 O O . TRP A 1 169 ? -5.613 4.469 14.117 1 90.38 169 TRP A O 1
ATOM 1276 N N . GLN A 1 170 ? -3.572 5.305 14.039 1 90 170 GLN A N 1
ATOM 1277 C CA . GLN A 1 170 ? -3.074 4.09 13.406 1 90 170 GLN A CA 1
ATOM 1278 C C . GLN A 1 170 ? -3.24 2.881 14.32 1 90 170 GLN A C 1
ATOM 1280 O O . GLN A 1 170 ? -3.492 1.768 13.852 1 90 170 GLN A O 1
ATOM 1285 N N . HIS A 1 171 ? -3.162 3.062 15.664 1 92.25 171 HIS A N 1
ATOM 1286 C CA . HIS A 1 171 ? -3.35 1.97 16.609 1 92.25 171 HIS A CA 1
ATOM 1287 C C . HIS A 1 171 ? -4.785 1.454 16.578 1 92.25 171 HIS A C 1
ATOM 1289 O O . HIS A 1 171 ? -5.016 0.243 16.609 1 92.25 171 HIS A O 1
ATOM 1295 N N . ILE A 1 172 ? -5.691 2.4 16.531 1 91.94 172 ILE A N 1
ATOM 1296 C CA . ILE A 1 172 ? -7.098 2.021 16.469 1 91.94 172 ILE A CA 1
ATOM 1297 C C . ILE A 1 172 ? -7.352 1.232 15.18 1 91.94 172 ILE A C 1
ATOM 1299 O O . ILE A 1 172 ? -8.016 0.191 15.203 1 91.94 172 ILE A O 1
ATOM 1303 N N . GLY A 1 173 ? -6.789 1.737 14.086 1 92.88 173 GLY A N 1
ATOM 1304 C CA . GLY A 1 173 ? -6.922 1.021 12.828 1 92.88 173 GLY A CA 1
ATOM 1305 C C . GLY A 1 173 ? -6.375 -0.392 12.883 1 92.88 173 GLY A C 1
ATOM 1306 O O . GLY A 1 173 ? -6.988 -1.322 12.359 1 92.88 173 GLY A O 1
ATOM 1307 N N . ALA A 1 174 ? -5.258 -0.533 13.539 1 93.69 174 ALA A N 1
ATOM 1308 C CA . ALA A 1 174 ? -4.621 -1.843 13.648 1 93.69 174 ALA A CA 1
ATOM 1309 C C . ALA A 1 174 ? -5.496 -2.818 14.43 1 93.69 174 ALA A C 1
ATOM 1311 O O . ALA A 1 174 ? -5.68 -3.965 14.016 1 93.69 174 ALA A O 1
ATOM 1312 N N . TYR A 1 175 ? -6.016 -2.369 15.516 1 95.5 175 TYR A N 1
ATOM 1313 C CA . TYR A 1 175 ? -6.875 -3.221 16.328 1 95.5 175 TYR A CA 1
ATOM 1314 C C . TYR A 1 175 ? -8.148 -3.588 15.578 1 95.5 175 TYR A C 1
ATOM 1316 O O . TYR A 1 175 ? -8.617 -4.727 15.664 1 95.5 175 TYR A O 1
ATOM 1324 N N . VAL A 1 176 ? -8.695 -2.627 14.914 1 96.06 176 VAL A N 1
ATOM 1325 C CA . VAL A 1 176 ? -9.914 -2.869 14.141 1 96.06 176 VAL A CA 1
ATOM 1326 C C . VAL A 1 176 ? -9.641 -3.914 13.062 1 96.06 176 VAL A C 1
ATOM 1328 O O . VAL A 1 176 ? -10.438 -4.824 12.852 1 96.06 176 VAL A O 1
ATOM 1331 N N . ASN A 1 177 ? -8.492 -3.799 12.359 1 94.56 177 ASN A N 1
ATOM 1332 C CA . ASN A 1 177 ? -8.133 -4.766 11.328 1 94.56 177 ASN A CA 1
ATOM 1333 C C . ASN A 1 177 ? -7.965 -6.168 11.898 1 94.56 177 ASN A C 1
ATOM 1335 O O . ASN A 1 177 ? -8.445 -7.141 11.32 1 94.56 177 ASN A O 1
ATOM 1339 N N . LEU A 1 178 ? -7.254 -6.23 13 1 95.19 178 LEU A N 1
ATOM 1340 C CA . LEU A 1 178 ? -7.039 -7.516 13.648 1 95.19 178 LEU A CA 1
ATOM 1341 C C . LEU A 1 178 ? -8.367 -8.18 13.992 1 95.19 178 LEU A C 1
ATOM 1343 O O . LEU A 1 178 ? -8.578 -9.352 13.688 1 95.19 178 LEU A O 1
ATOM 1347 N N . GLY A 1 179 ? -9.234 -7.457 14.633 1 96.94 179 GLY A N 1
ATOM 1348 C CA . GLY A 1 179 ? -10.539 -7.992 15.008 1 96.94 179 GLY A CA 1
ATOM 1349 C C . GLY A 1 179 ? -11.398 -8.344 13.805 1 96.94 179 GLY A C 1
ATOM 1350 O O . GLY A 1 179 ? -11.977 -9.43 13.75 1 96.94 179 GLY A O 1
ATOM 1351 N N . ALA A 1 180 ? -11.492 -7.418 12.867 1 97.19 180 ALA A N 1
ATOM 1352 C CA . ALA A 1 180 ? -12.383 -7.578 11.719 1 97.19 180 ALA A CA 1
ATOM 1353 C C . ALA A 1 180 ? -11.969 -8.773 10.867 1 97.19 180 ALA A C 1
ATOM 1355 O O . ALA A 1 180 ? -12.805 -9.609 10.508 1 97.19 180 ALA A O 1
ATOM 1356 N N . TYR A 1 181 ? -10.695 -8.977 10.617 1 96.38 181 TYR A N 1
ATOM 1357 C CA . TYR A 1 181 ? -10.258 -10.016 9.688 1 96.38 181 TYR A CA 1
ATOM 1358 C C . TYR A 1 181 ? -10.023 -11.328 10.422 1 96.38 181 TYR A C 1
ATOM 1360 O O . TYR A 1 181 ? -10.398 -12.398 9.93 1 96.38 181 TYR A O 1
ATOM 1368 N N . TYR A 1 182 ? -9.5 -11.344 11.562 1 96.38 182 TYR A N 1
ATOM 1369 C CA . TYR A 1 182 ? -9.023 -12.578 12.18 1 96.38 182 TYR A CA 1
ATOM 1370 C C . TYR A 1 182 ? -10.031 -13.109 13.195 1 96.38 182 TYR A C 1
ATOM 1372 O O . TYR A 1 182 ? -10.062 -14.305 13.477 1 96.38 182 TYR A O 1
ATOM 1380 N N . LEU A 1 183 ? -10.789 -12.297 13.75 1 96.5 183 LEU A N 1
ATOM 1381 C CA . LEU A 1 183 ? -11.805 -12.773 14.68 1 96.5 183 LEU A CA 1
ATOM 1382 C C . LEU A 1 183 ? -13.148 -12.953 13.969 1 96.5 183 LEU A C 1
ATOM 1384 O O . LEU A 1 183 ? -13.992 -13.727 14.414 1 96.5 183 LEU A O 1
ATOM 1388 N N . VAL A 1 184 ? -13.359 -12.211 12.898 1 97.5 184 VAL A N 1
ATOM 1389 C CA . VAL A 1 184 ? -14.641 -12.305 12.203 1 97.5 184 VAL A CA 1
ATOM 1390 C C . VAL A 1 184 ? -14.43 -12.891 10.805 1 97.5 184 VAL A C 1
ATOM 1392 O O . VAL A 1 184 ? -14.906 -13.984 10.508 1 97.5 184 VAL A O 1
ATOM 1395 N N . GLY A 1 185 ? -13.633 -12.234 9.969 1 97.19 185 GLY A N 1
ATOM 1396 C CA . GLY A 1 185 ? -13.461 -12.625 8.578 1 97.19 185 GLY A CA 1
ATOM 1397 C C . GLY A 1 185 ? -13.039 -14.07 8.414 1 97.19 185 GLY A C 1
ATOM 1398 O O . GLY A 1 185 ? -13.766 -14.867 7.82 1 97.19 185 GLY A O 1
ATOM 1399 N N . ILE A 1 186 ? -11.93 -14.453 9.008 1 96.94 186 ILE A N 1
ATOM 1400 C CA . ILE A 1 186 ? -11.352 -15.773 8.82 1 96.94 186 ILE A CA 1
ATOM 1401 C C . ILE A 1 186 ? -12.266 -16.828 9.438 1 96.94 186 ILE A C 1
ATOM 1403 O O . ILE A 1 186 ? -12.57 -17.844 8.805 1 96.94 186 ILE A O 1
ATOM 1407 N N . PRO A 1 187 ? -12.727 -16.656 10.633 1 97.31 187 PRO A N 1
ATOM 1408 C CA . PRO A 1 187 ? -13.648 -17.641 11.203 1 97.31 187 PRO A CA 1
ATOM 1409 C C . PRO A 1 187 ? -14.914 -17.812 10.367 1 97.31 187 PRO A C 1
ATOM 1411 O O . PRO A 1 187 ? -15.383 -18.938 10.156 1 97.31 187 PRO A O 1
ATOM 1414 N N . VAL A 1 188 ? -15.5 -16.766 9.867 1 97.94 188 VAL A N 1
ATOM 1415 C CA . VAL A 1 188 ? -16.688 -16.844 9.016 1 97.94 188 VAL A CA 1
ATOM 1416 C C . VAL A 1 188 ? -16.328 -17.562 7.715 1 97.94 188 VAL A C 1
ATOM 1418 O O . VAL A 1 188 ? -17.125 -18.375 7.219 1 97.94 188 VAL A O 1
ATOM 1421 N N . ALA A 1 189 ? -15.195 -17.219 7.152 1 97.75 189 ALA A N 1
ATOM 1422 C CA . ALA A 1 189 ? -14.734 -17.906 5.941 1 97.75 189 ALA A CA 1
ATOM 1423 C C . ALA A 1 189 ? -14.641 -19.406 6.156 1 97.75 189 ALA A C 1
ATOM 1425 O O . ALA A 1 189 ? -15.125 -20.188 5.332 1 97.75 189 ALA A O 1
ATOM 1426 N N . ALA A 1 190 ? -14.062 -19.812 7.277 1 96.31 190 ALA A N 1
ATOM 1427 C CA . ALA A 1 190 ? -13.898 -21.234 7.586 1 96.31 190 ALA A CA 1
ATOM 1428 C C . ALA A 1 190 ? -15.258 -21.906 7.766 1 96.31 190 ALA A C 1
ATOM 1430 O O . ALA A 1 190 ? -15.469 -23.016 7.266 1 96.31 190 ALA A O 1
ATOM 1431 N N . LEU A 1 191 ? -16.094 -21.266 8.461 1 97.19 191 LEU A N 1
ATOM 1432 C CA . LEU A 1 191 ? -17.422 -21.828 8.711 1 97.19 191 LEU A CA 1
ATOM 1433 C C . LEU A 1 191 ? -18.203 -21.984 7.414 1 97.19 191 LEU A C 1
ATOM 1435 O O . LEU A 1 191 ? -18.812 -23.031 7.176 1 97.19 191 LEU A O 1
ATOM 1439 N N . LEU A 1 192 ? -18.188 -21 6.555 1 97.56 192 LEU A N 1
ATOM 1440 C CA . LEU A 1 192 ? -18.938 -21.047 5.301 1 97.56 192 LEU A CA 1
ATOM 1441 C C . LEU A 1 192 ? -18.297 -22.031 4.324 1 97.56 192 LEU A C 1
ATOM 1443 O O . LEU A 1 192 ? -19 -22.656 3.535 1 97.56 192 LEU A O 1
ATOM 1447 N N . CYS A 1 193 ? -17 -22.062 4.336 1 95.75 193 CYS A N 1
ATOM 1448 C CA . CYS A 1 193 ? -16.281 -22.938 3.43 1 95.75 193 CYS A CA 1
ATOM 1449 C C . CYS A 1 193 ? -16.469 -24.406 3.828 1 95.75 193 CYS A C 1
ATOM 1451 O O . CYS A 1 193 ? -16.922 -25.219 3.021 1 95.75 193 CYS A O 1
ATOM 1453 N N . PHE A 1 194 ? -16.234 -24.812 5.121 1 94.56 194 PHE A N 1
ATOM 1454 C CA . PHE A 1 194 ? -16.094 -26.203 5.523 1 94.56 194 PHE A CA 1
ATOM 1455 C C . PHE A 1 194 ? -17.406 -26.719 6.125 1 94.56 194 PHE A C 1
ATOM 1457 O O . PHE A 1 194 ? -17.703 -27.906 6.027 1 94.56 194 PHE A O 1
ATOM 1464 N N . VAL A 1 195 ? -18.141 -25.906 6.773 1 94.69 195 VAL A N 1
ATOM 1465 C CA . VAL A 1 195 ? -19.359 -26.359 7.418 1 94.69 195 VAL A CA 1
ATOM 1466 C C . VAL A 1 195 ? -20.547 -26.188 6.457 1 94.69 195 VAL A C 1
ATOM 1468 O O . VAL A 1 195 ? -21.328 -27.125 6.258 1 94.69 195 VAL A O 1
ATOM 1471 N N . ALA A 1 196 ? -20.672 -25.047 5.789 1 96.19 196 ALA A N 1
ATOM 1472 C CA . ALA A 1 196 ? -21.781 -24.781 4.871 1 96.19 196 ALA A CA 1
ATOM 1473 C C . ALA A 1 196 ? -21.453 -25.297 3.469 1 96.19 196 ALA A C 1
ATOM 1475 O O . ALA A 1 196 ? -22.281 -25.172 2.557 1 96.19 196 ALA A O 1
ATOM 1476 N N . ASN A 1 197 ? -20.203 -25.719 3.191 1 94.69 197 ASN A N 1
ATOM 1477 C CA . ASN A 1 197 ? -19.75 -26.312 1.94 1 94.69 197 ASN A CA 1
ATOM 1478 C C . ASN A 1 197 ? -19.922 -25.359 0.768 1 94.69 197 ASN A C 1
ATOM 1480 O O . ASN A 1 197 ? -20.328 -25.766 -0.32 1 94.69 197 ASN A O 1
ATOM 1484 N N . LEU A 1 198 ? -19.672 -24.062 1.052 1 95.44 198 LEU A N 1
ATOM 1485 C CA . LEU A 1 198 ? -19.766 -23.062 -0.002 1 95.44 198 LEU A CA 1
ATOM 1486 C C . LEU A 1 198 ? -18.422 -22.891 -0.718 1 95.44 198 LEU A C 1
ATOM 1488 O O . LEU A 1 198 ? -18.297 -22.031 -1.593 1 95.44 198 LEU A O 1
ATOM 1492 N N . LYS A 1 199 ? -17.438 -23.672 -0.346 1 95.62 199 LYS A N 1
ATOM 1493 C CA . LYS A 1 199 ? -16.141 -23.766 -1.005 1 95.62 199 LYS A CA 1
ATOM 1494 C C . LYS A 1 199 ? -15.5 -22.391 -1.17 1 95.62 199 LYS A C 1
ATOM 1496 O O . LYS A 1 199 ? -15.391 -21.625 -0.205 1 95.62 199 LYS A O 1
ATOM 1501 N N . GLY A 1 200 ? -15.062 -22 -2.354 1 94.69 200 GLY A N 1
ATOM 1502 C CA . GLY A 1 200 ? -14.398 -20.734 -2.611 1 94.69 200 GLY A CA 1
ATOM 1503 C C . GLY A 1 200 ? -15.297 -19.531 -2.389 1 94.69 200 GLY A C 1
ATOM 1504 O O . GLY A 1 200 ? -14.844 -18.5 -1.903 1 94.69 200 GLY A O 1
ATOM 1505 N N . LYS A 1 201 ? -16.547 -19.719 -2.713 1 96.44 201 LYS A N 1
ATOM 1506 C CA . LYS A 1 201 ? -17.5 -18.641 -2.477 1 96.44 201 LYS A CA 1
ATOM 1507 C C . LYS A 1 201 ? -17.641 -18.344 -0.985 1 96.44 201 LYS A C 1
ATOM 1509 O O . LYS A 1 201 ? -17.797 -17.188 -0.591 1 96.44 201 LYS A O 1
ATOM 1514 N N . GLY A 1 202 ? -17.609 -19.406 -0.24 1 97 202 GLY A N 1
ATOM 1515 C CA . GLY A 1 202 ? -17.656 -19.234 1.203 1 97 202 GLY A CA 1
ATOM 1516 C C . GLY A 1 202 ? -16.453 -18.516 1.767 1 97 202 GLY A C 1
ATOM 1517 O O . GLY A 1 202 ? -16.578 -17.656 2.635 1 97 202 GLY A O 1
ATOM 1518 N N . LEU A 1 203 ? -15.305 -18.875 1.304 1 97.06 203 LEU A N 1
ATOM 1519 C CA . LEU A 1 203 ? -14.07 -18.234 1.748 1 97.06 203 LEU A CA 1
ATOM 1520 C C . LEU A 1 203 ? -14.094 -16.734 1.443 1 97.06 203 LEU A C 1
ATOM 1522 O O . LEU A 1 203 ? -13.836 -15.914 2.324 1 97.06 203 LEU A O 1
ATOM 1526 N N . TRP A 1 204 ? -14.461 -16.406 0.234 1 96.94 204 TRP A N 1
ATOM 1527 C CA . TRP A 1 204 ? -14.469 -15 -0.172 1 96.94 204 TRP A CA 1
ATOM 1528 C C . TRP A 1 204 ? -15.555 -14.227 0.565 1 96.94 204 TRP A C 1
ATOM 1530 O O . TRP A 1 204 ? -15.367 -13.055 0.91 1 96.94 204 TRP A O 1
ATOM 1540 N N . THR A 1 205 ? -16.672 -14.852 0.773 1 97.44 205 THR A N 1
ATOM 1541 C CA . THR A 1 205 ? -17.734 -14.211 1.549 1 97.44 205 THR A CA 1
ATOM 1542 C C . THR A 1 205 ? -17.25 -13.898 2.963 1 97.44 205 THR A C 1
ATOM 1544 O O . THR A 1 205 ? -17.625 -12.867 3.535 1 97.44 205 THR A O 1
ATOM 1547 N N . GLY A 1 206 ? -16.5 -14.797 3.49 1 97.25 206 GLY A N 1
ATOM 1548 C CA . GLY A 1 206 ? -15.945 -14.57 4.812 1 97.25 206 GLY A CA 1
ATOM 1549 C C . GLY A 1 206 ? -15.047 -13.352 4.879 1 97.25 206 GLY A C 1
ATOM 1550 O O . GLY A 1 206 ? -15.188 -12.516 5.777 1 97.25 206 GLY A O 1
ATOM 1551 N N . ILE A 1 207 ? -14.203 -13.203 3.967 1 94.94 207 ILE A N 1
ATOM 1552 C CA . ILE A 1 207 ? -13.281 -12.07 3.969 1 94.94 207 I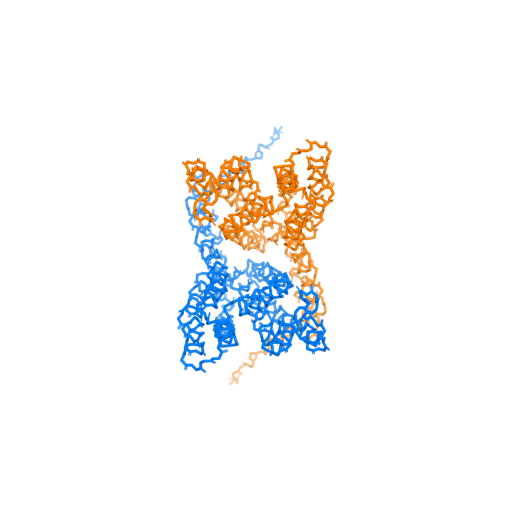LE A CA 1
ATOM 1553 C C . ILE A 1 207 ? -14.055 -10.781 3.719 1 94.94 207 ILE A C 1
ATOM 1555 O O . ILE A 1 207 ? -13.703 -9.727 4.246 1 94.94 207 ILE A O 1
ATOM 1559 N N . VAL A 1 208 ? -15.07 -10.812 2.877 1 97.06 208 VAL A N 1
ATOM 1560 C CA . VAL A 1 208 ? -15.93 -9.656 2.65 1 97.06 208 VAL A CA 1
ATOM 1561 C C . VAL A 1 208 ? -16.609 -9.258 3.957 1 97.06 208 VAL A C 1
ATOM 1563 O O . VAL A 1 208 ? -16.781 -8.07 4.238 1 97.06 208 VAL A O 1
ATOM 1566 N N . SER A 1 209 ? -16.984 -10.266 4.672 1 97.62 209 SER A N 1
ATOM 1567 C CA . SER A 1 209 ? -17.562 -9.977 5.98 1 97.62 209 SER A CA 1
ATOM 1568 C C . SER A 1 209 ? -16.578 -9.258 6.887 1 97.62 209 SER A C 1
ATOM 1570 O O . SER A 1 209 ? -16.938 -8.32 7.598 1 97.62 209 SER A O 1
ATOM 1572 N N . GLY A 1 210 ? -15.352 -9.734 6.902 1 97 210 GLY A N 1
ATOM 1573 C CA . GLY A 1 210 ? -14.312 -9.062 7.656 1 97 210 GLY A CA 1
ATOM 1574 C C . GLY A 1 210 ? -14.094 -7.621 7.227 1 97 210 GLY A C 1
ATOM 1575 O O . GLY A 1 210 ? -14.047 -6.715 8.062 1 97 210 GLY A O 1
ATOM 1576 N N . THR A 1 211 ? -14.055 -7.402 5.949 1 96.38 211 THR A N 1
ATOM 1577 C CA . THR A 1 211 ? -13.875 -6.062 5.398 1 96.38 211 THR A CA 1
ATOM 1578 C C . THR A 1 211 ? -15.07 -5.176 5.738 1 96.38 211 THR A C 1
ATOM 1580 O O . THR A 1 211 ? -14.906 -3.977 5.977 1 96.38 211 THR A O 1
ATOM 1583 N N . THR A 1 212 ? -16.219 -5.742 5.68 1 97.75 212 THR A N 1
ATOM 1584 C CA . THR A 1 212 ? -17.438 -5 6.008 1 97.75 212 THR A CA 1
ATOM 1585 C C . THR A 1 212 ? -17.406 -4.543 7.465 1 97.75 212 THR A C 1
ATOM 1587 O O . THR A 1 212 ? -17.703 -3.385 7.762 1 97.75 212 THR A O 1
ATOM 1590 N N . VAL A 1 213 ? -17.031 -5.445 8.305 1 97.81 213 VAL A N 1
ATOM 1591 C CA . VAL A 1 213 ? -16.938 -5.102 9.719 1 97.81 213 VAL A CA 1
ATOM 1592 C C . VAL A 1 213 ? -15.898 -4.004 9.922 1 97.81 213 VAL A C 1
ATOM 1594 O O . VAL A 1 213 ? -16.125 -3.051 10.672 1 97.81 213 VAL A O 1
ATOM 1597 N N . GLN A 1 214 ? -14.766 -4.172 9.273 1 97 214 GLN A N 1
ATOM 1598 C CA . GLN A 1 214 ? -13.719 -3.156 9.352 1 97 214 GLN A CA 1
ATOM 1599 C C . GLN A 1 214 ? -14.242 -1.794 8.906 1 97 214 GLN A C 1
ATOM 1601 O O . GLN A 1 214 ? -14.047 -0.791 9.594 1 97 214 GLN A O 1
ATOM 1606 N N . ALA A 1 215 ? -14.875 -1.75 7.77 1 97 215 ALA A N 1
ATOM 1607 C CA . ALA A 1 215 ? -15.391 -0.507 7.203 1 97 215 ALA A CA 1
ATOM 1608 C C . ALA A 1 215 ? -16.422 0.129 8.125 1 97 215 ALA A C 1
ATOM 1610 O O . ALA A 1 215 ? -16.391 1.341 8.359 1 97 215 ALA A O 1
ATOM 1611 N N . LEU A 1 216 ? -17.25 -0.652 8.672 1 97.38 216 LEU A N 1
ATOM 1612 C CA . LEU A 1 216 ? -18.312 -0.145 9.531 1 97.38 216 LEU A CA 1
ATOM 1613 C C . LEU A 1 216 ? -17.75 0.399 10.836 1 97.38 216 LEU A C 1
ATOM 1615 O O . LEU A 1 216 ? -18.156 1.467 11.297 1 97.38 216 LEU A O 1
ATOM 1619 N N . VAL A 1 217 ? -16.859 -0.353 11.477 1 97.31 217 VAL A N 1
ATOM 1620 C CA . VAL A 1 217 ? -16.281 0.092 12.734 1 97.31 217 VAL A CA 1
ATOM 1621 C C . VAL A 1 217 ? -15.5 1.391 12.516 1 97.31 217 VAL A C 1
ATOM 1623 O O . VAL A 1 217 ? -15.641 2.34 13.297 1 97.31 217 VAL A O 1
ATOM 1626 N N . LEU A 1 218 ? -14.711 1.455 11.484 1 96.5 218 LEU A N 1
ATOM 1627 C CA . LEU A 1 218 ? -13.961 2.668 11.195 1 96.5 218 LEU A CA 1
ATOM 1628 C C . LEU A 1 218 ? -14.898 3.83 10.883 1 96.5 218 LEU A C 1
ATOM 1630 O O . LEU A 1 218 ? -14.617 4.973 11.242 1 96.5 218 LEU A O 1
ATOM 1634 N N . ALA A 1 219 ? -15.984 3.52 10.188 1 96.62 219 ALA A N 1
ATOM 1635 C CA . ALA A 1 219 ? -16.969 4.555 9.891 1 96.62 219 ALA A CA 1
ATOM 1636 C C . ALA A 1 219 ? -17.578 5.121 11.172 1 96.62 219 ALA A C 1
ATOM 1638 O O . ALA A 1 219 ? -17.719 6.336 11.312 1 96.62 219 ALA A O 1
ATOM 1639 N N . VAL A 1 220 ? -17.875 4.262 12.07 1 96.38 220 VAL A N 1
ATOM 1640 C CA . VAL A 1 220 ? -18.484 4.672 13.328 1 96.38 220 VAL A CA 1
ATOM 1641 C C . VAL A 1 220 ? -17.484 5.477 14.148 1 96.38 220 VAL A C 1
ATOM 1643 O O . VAL A 1 220 ? -17.828 6.527 14.703 1 96.38 220 VAL A O 1
ATOM 1646 N N . VAL A 1 221 ? -16.281 4.996 14.234 1 94.69 221 VAL A N 1
ATOM 1647 C CA . VAL A 1 221 ? -15.242 5.688 14.992 1 94.69 221 VAL A CA 1
ATOM 1648 C C . VAL A 1 221 ? -14.992 7.062 14.383 1 94.69 221 VAL A C 1
ATOM 1650 O O . VAL A 1 221 ? -14.859 8.055 15.102 1 94.69 221 VAL A O 1
ATOM 1653 N N . THR A 1 222 ? -14.914 7.125 13.102 1 95.19 222 THR A N 1
ATOM 1654 C CA . THR A 1 222 ? -14.672 8.383 12.398 1 95.19 222 THR A CA 1
ATOM 1655 C C . THR A 1 222 ? -15.836 9.344 12.602 1 95.19 222 THR A C 1
ATOM 1657 O O . THR A 1 222 ? -15.625 10.531 12.852 1 95.19 222 THR A O 1
ATOM 1660 N N . ALA A 1 223 ? -17.047 8.852 12.547 1 93.69 223 ALA A N 1
ATOM 1661 C CA . ALA A 1 223 ? -18.234 9.68 12.703 1 93.69 223 ALA A CA 1
ATOM 1662 C C . ALA A 1 223 ? -18.359 10.188 14.141 1 93.69 223 ALA A C 1
ATOM 1664 O O . ALA A 1 223 ? -18.922 11.266 14.375 1 93.69 223 ALA A O 1
ATOM 1665 N N . SER A 1 224 ? -17.844 9.438 15.07 1 93.25 224 SER A N 1
ATOM 1666 C CA . SER A 1 224 ? -17.953 9.789 16.484 1 93.25 224 SER A CA 1
ATOM 1667 C C . SER A 1 224 ? -16.766 10.617 16.938 1 93.25 224 SER A C 1
ATOM 1669 O O . SER A 1 224 ? -16.625 10.914 18.125 1 93.25 224 SER A O 1
ATOM 1671 N N . THR A 1 225 ? -15.977 10.93 16.047 1 90 225 THR A N 1
ATOM 1672 C CA . THR A 1 225 ? -14.742 11.625 16.359 1 90 225 THR A CA 1
ATOM 1673 C C . THR A 1 225 ? -15.023 13.086 16.719 1 90 225 THR A C 1
ATOM 1675 O O . THR A 1 225 ? -15.836 13.742 16.062 1 90 225 THR A O 1
ATOM 1678 N N . ASN A 1 226 ? -14.477 13.531 17.844 1 91.38 226 ASN A N 1
ATOM 1679 C CA . ASN A 1 226 ? -14.453 14.953 18.172 1 91.38 226 ASN A CA 1
ATOM 1680 C C . ASN A 1 226 ? -13.32 15.672 17.453 1 91.38 226 ASN A C 1
ATOM 1682 O O . ASN A 1 226 ? -12.188 15.695 17.938 1 91.38 226 ASN A O 1
ATOM 1686 N N . TRP A 1 227 ? -13.625 16.344 16.406 1 90.38 227 TRP A N 1
ATOM 1687 C CA . TRP A 1 227 ? -12.633 16.953 15.523 1 90.38 227 TRP A CA 1
ATOM 1688 C C . TRP A 1 227 ? -11.906 18.094 16.219 1 90.38 227 TRP A C 1
ATOM 1690 O O . TRP A 1 227 ? -10.734 18.359 15.945 1 90.38 227 TRP A O 1
ATOM 1700 N N . HIS A 1 228 ? -12.609 18.766 17.109 1 88.69 228 HIS A N 1
ATOM 1701 C CA . HIS A 1 228 ? -11.969 19.844 17.859 1 88.69 228 HIS A CA 1
ATOM 1702 C C . HIS A 1 228 ? -10.883 19.297 18.781 1 88.69 228 HIS A C 1
ATOM 1704 O O . HIS A 1 228 ? -9.797 19.859 18.875 1 88.69 228 HIS A O 1
ATOM 1710 N N . LYS A 1 229 ? -11.281 18.219 19.375 1 89.19 229 LYS A N 1
ATOM 1711 C CA . LYS A 1 229 ? -10.305 17.578 20.25 1 89.19 229 LYS A CA 1
ATOM 1712 C C . LYS A 1 229 ? -9.102 17.062 19.469 1 89.19 229 LYS A C 1
ATOM 1714 O O . LYS A 1 229 ? -7.961 17.188 19.922 1 89.19 229 LYS A O 1
ATOM 1719 N N . GLN A 1 230 ? -9.32 16.578 18.344 1 87.5 230 GLN A N 1
ATOM 1720 C CA . GLN A 1 230 ? -8.242 16.047 17.531 1 87.5 230 GLN A CA 1
ATOM 1721 C C . GLN A 1 230 ? -7.324 17.156 17.031 1 87.5 230 GLN A C 1
ATOM 1723 O O . GLN A 1 230 ? -6.109 16.969 16.938 1 87.5 230 GLN A O 1
ATOM 1728 N N . ALA A 1 231 ? -7.887 18.219 16.688 1 85.44 231 ALA A N 1
ATOM 1729 C CA . ALA A 1 231 ? -7.074 19.375 16.266 1 85.44 231 ALA A CA 1
ATOM 1730 C C . ALA A 1 231 ? -6.203 19.859 17.422 1 85.44 231 ALA A C 1
ATOM 1732 O O . ALA A 1 231 ? -5.031 20.203 17.219 1 85.44 231 ALA A O 1
ATOM 1733 N N . SER A 1 232 ? -6.82 19.828 18.578 1 86.75 232 SER A N 1
ATOM 1734 C CA . SER A 1 232 ? -6.082 20.25 19.766 1 86.75 232 SER A CA 1
ATOM 1735 C C . SER A 1 232 ? -4.953 19.281 20.094 1 86.75 232 SER A C 1
ATOM 1737 O O . SER A 1 232 ? -3.855 19.688 20.469 1 86.75 232 SER A O 1
ATOM 1739 N N . ASN A 1 233 ? -5.242 18.016 19.938 1 83.81 233 ASN A N 1
ATOM 1740 C CA . ASN A 1 233 ? -4.234 16.984 20.188 1 83.81 233 ASN A CA 1
ATOM 1741 C C . ASN A 1 233 ? -3.062 17.094 19.219 1 83.81 233 ASN A C 1
ATOM 1743 O O . ASN A 1 233 ? -1.907 16.922 19.609 1 83.81 233 ASN A O 1
ATOM 1747 N N . ALA A 1 234 ? -3.391 17.375 18.062 1 81.06 234 ALA A N 1
ATOM 1748 C CA . ALA A 1 234 ? -2.348 17.516 17.047 1 81.06 234 ALA A CA 1
ATOM 1749 C C . ALA A 1 234 ? -1.433 18.703 17.375 1 81.06 234 ALA A C 1
ATOM 1751 O O . ALA A 1 234 ? -0.21 18.594 17.25 1 81.06 234 ALA A O 1
ATOM 1752 N N . ARG A 1 235 ? -1.971 19.656 17.844 1 79.81 235 ARG A N 1
ATOM 1753 C CA . ARG A 1 235 ? -1.207 20.844 18.203 1 79.81 235 ARG A CA 1
ATOM 1754 C C . ARG A 1 235 ? -0.361 20.594 19.438 1 79.81 235 ARG A C 1
ATOM 1756 O O . ARG A 1 235 ? 0.779 21.062 19.531 1 79.81 235 ARG A O 1
ATOM 1763 N N . GLN A 1 236 ? -0.98 19.891 20.359 1 78.94 236 GLN A N 1
ATOM 1764 C CA . GLN A 1 236 ? -0.257 19.594 21.578 1 78.94 236 GLN A CA 1
ATOM 1765 C C . GLN A 1 236 ? 0.951 18.703 21.312 1 78.94 236 GLN A C 1
ATOM 1767 O O . GLN A 1 236 ? 2.018 18.891 21.891 1 78.94 236 GLN A O 1
ATOM 1772 N N . ARG A 1 237 ? 0.77 17.812 20.484 1 73 237 ARG A N 1
ATOM 1773 C CA . ARG A 1 237 ? 1.865 16.922 20.109 1 73 237 ARG A CA 1
ATOM 1774 C C . ARG A 1 237 ? 3.016 17.688 19.484 1 73 237 ARG A C 1
ATOM 1776 O O . ARG A 1 237 ? 4.184 17.422 19.75 1 73 237 ARG A O 1
ATOM 1783 N N . MET A 1 238 ? 2.697 18.641 18.75 1 70.81 238 MET A N 1
ATOM 1784 C CA . MET A 1 238 ? 3.705 19.453 18.062 1 70.81 238 MET A CA 1
ATOM 1785 C C . MET A 1 238 ? 4.445 20.359 19.047 1 70.81 238 MET A C 1
ATOM 1787 O O . MET A 1 238 ? 5.656 20.547 18.938 1 70.81 238 MET A O 1
ATOM 1791 N N . LEU A 1 239 ? 3.697 20.797 19.922 1 71.62 239 LEU A N 1
ATOM 1792 C CA . LEU A 1 239 ? 4.289 21.672 20.922 1 71.62 239 LEU A CA 1
ATOM 1793 C C . LEU A 1 239 ? 5.242 20.906 21.828 1 71.62 239 LEU A C 1
ATOM 1795 O O . LEU A 1 239 ? 6.32 21.406 22.172 1 71.62 239 LEU A O 1
ATOM 1799 N N . GLU A 1 240 ? 4.824 19.734 22.172 1 70.75 240 GLU A N 1
ATOM 1800 C CA . GLU A 1 240 ? 5.66 18.906 23.016 1 70.75 240 GLU A CA 1
ATOM 1801 C C . GLU A 1 240 ? 6.965 18.531 22.312 1 70.75 240 GLU A C 1
ATOM 1803 O O . GLU A 1 240 ? 8.023 18.484 22.938 1 70.75 240 GLU A O 1
ATOM 1808 N N . GLU A 1 241 ? 6.871 18.375 21.078 1 68.25 241 GLU A N 1
ATOM 1809 C CA . GLU A 1 241 ? 8.062 18.031 20.312 1 68.25 241 GLU A CA 1
ATOM 1810 C C . GLU A 1 241 ? 8.984 19.234 20.141 1 68.25 241 GLU A C 1
ATOM 1812 O O . GLU A 1 241 ? 10.211 19.078 20.172 1 68.25 241 GLU A O 1
ATOM 1817 N N . SER A 1 242 ? 8.375 20.312 19.922 1 67 242 SER A N 1
ATOM 1818 C CA . SER A 1 242 ? 9.148 21.547 19.812 1 67 242 SER A CA 1
ATOM 1819 C C . SER A 1 242 ? 9.883 21.859 21.109 1 67 242 SER A C 1
ATOM 1821 O O . SER A 1 242 ? 11.047 22.25 21.094 1 67 242 SER A O 1
ATOM 1823 N N . ILE A 1 243 ? 9.141 21.625 22.188 1 63.72 243 ILE A N 1
ATOM 1824 C CA . ILE A 1 243 ? 9.727 21.859 23.5 1 63.72 243 ILE A CA 1
ATOM 1825 C C . ILE A 1 243 ? 10.859 20.875 23.75 1 63.72 243 ILE A C 1
ATOM 1827 O O . ILE A 1 243 ? 11.93 21.25 24.234 1 63.72 243 ILE A O 1
ATOM 1831 N N . ALA A 1 244 ? 10.555 19.734 23.406 1 61.62 244 ALA A N 1
ATOM 1832 C CA . ALA A 1 244 ? 11.562 18.703 23.609 1 61.62 244 ALA A CA 1
ATOM 1833 C C . ALA A 1 244 ? 12.797 18.969 22.75 1 61.62 244 ALA A C 1
ATOM 1835 O O . ALA A 1 244 ? 13.93 18.75 23.188 1 61.62 244 ALA A O 1
ATOM 1836 N N . ALA A 1 245 ? 12.562 19.391 21.531 1 61.19 245 ALA A N 1
ATOM 1837 C CA . ALA A 1 245 ? 13.656 19.719 20.609 1 61.19 245 ALA A CA 1
ATOM 1838 C C . ALA A 1 245 ? 14.484 20.891 21.141 1 61.19 245 ALA A C 1
ATOM 1840 O O . ALA A 1 245 ? 15.711 20.891 21.016 1 61.19 245 ALA A O 1
ATOM 1841 N N . ASN A 1 246 ? 13.766 21.766 21.688 1 57.72 246 ASN A N 1
ATOM 1842 C CA . ASN A 1 246 ? 14.438 22.922 22.25 1 57.72 246 ASN A CA 1
ATOM 1843 C C . ASN A 1 246 ? 15.18 22.578 23.531 1 57.72 246 ASN A C 1
ATOM 1845 O O . ASN A 1 246 ? 16.25 23.141 23.812 1 57.72 246 ASN A O 1
ATOM 1849 N N . ASN A 1 247 ? 14.508 21.672 24.312 1 56.31 247 ASN A N 1
ATOM 1850 C CA . ASN A 1 247 ? 15.156 21.281 25.562 1 56.31 247 ASN A CA 1
ATOM 1851 C C . ASN A 1 247 ? 16.328 20.344 25.297 1 56.31 247 ASN A C 1
ATOM 1853 O O . ASN A 1 247 ? 17.266 20.281 26.094 1 56.31 247 ASN A O 1
ATOM 1857 N N . GLY A 1 248 ? 16.141 19.469 24.328 1 44.44 248 GLY A N 1
ATOM 1858 C CA . GLY A 1 248 ? 17.281 18.641 24 1 44.44 248 GLY A CA 1
ATOM 1859 C C . GLY A 1 248 ? 18.422 19.406 23.375 1 44.44 248 GLY A C 1
ATOM 1860 O O . GLY A 1 248 ? 19.531 18.875 23.219 1 44.44 248 GLY A O 1
ATOM 1861 N N . ALA A 1 249 ? 18.234 20.578 22.781 1 44.44 249 ALA A N 1
ATOM 1862 C CA . ALA A 1 249 ? 19.234 21.516 22.312 1 44.44 249 ALA A CA 1
ATOM 1863 C C . ALA A 1 249 ? 19.812 22.344 23.453 1 44.44 249 ALA A C 1
ATOM 1865 O O . ALA A 1 249 ? 20.812 23.047 23.281 1 44.44 249 ALA A O 1
ATOM 1866 N N . ALA A 1 250 ? 19.219 22.453 24.672 1 38.88 250 ALA A N 1
ATOM 1867 C CA . ALA A 1 250 ? 19.875 23.078 25.828 1 38.88 250 ALA A CA 1
ATOM 1868 C C . ALA A 1 250 ? 20.797 22.094 26.531 1 38.88 250 ALA A C 1
ATOM 1870 O O . ALA A 1 250 ? 20.469 20.922 26.672 1 38.88 250 ALA A O 1
ATOM 1871 N N . MET B 1 1 ? -35.094 37.188 28.969 1 27.3 1 MET B N 1
ATOM 1872 C CA . MET B 1 1 ? -34.156 37.344 27.859 1 27.3 1 MET B CA 1
ATOM 1873 C C . MET B 1 1 ? -33.812 36 27.25 1 27.3 1 MET B C 1
ATOM 1875 O O . MET B 1 1 ? -33.375 35.094 27.953 1 27.3 1 MET B O 1
ATOM 1879 N N . GLY B 1 2 ? -34.344 35.562 26.094 1 30.64 2 GLY B N 1
ATOM 1880 C CA . GLY B 1 2 ? -34.5 34.25 25.5 1 30.64 2 GLY B CA 1
ATOM 1881 C C . GLY B 1 2 ? -33.219 33.656 25.031 1 30.64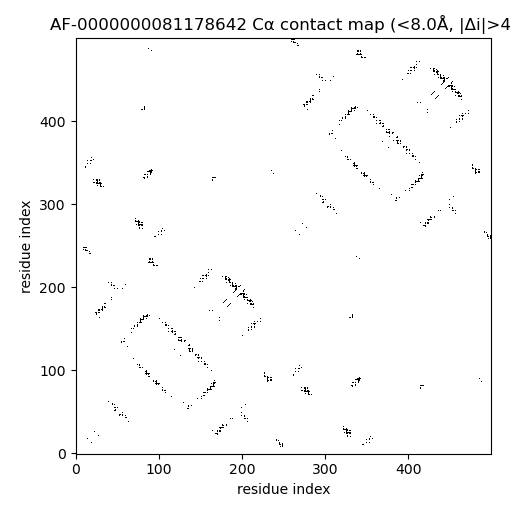 2 GLY B C 1
ATOM 1882 O O . GLY B 1 2 ? -32.25 34.375 24.75 1 30.64 2 GLY B O 1
ATOM 1883 N N . PRO B 1 3 ? -32.844 32.438 25.406 1 37.22 3 PRO B N 1
ATOM 1884 C CA . PRO B 1 3 ? -31.531 31.844 25.172 1 37.22 3 PRO B CA 1
ATOM 1885 C C . PRO B 1 3 ? -31.047 32.031 23.734 1 37.22 3 PRO B C 1
ATOM 1887 O O . PRO B 1 3 ? -31.859 32.031 22.812 1 37.22 3 PRO B O 1
ATOM 1890 N N . GLY B 1 4 ? -30.172 32.938 23.391 1 33.38 4 GLY B N 1
ATOM 1891 C CA . GLY B 1 4 ? -29.594 33.344 22.109 1 33.38 4 GLY B CA 1
ATOM 1892 C C . GLY B 1 4 ? -29.234 32.156 21.219 1 33.38 4 GLY B C 1
ATOM 1893 O O . GLY B 1 4 ? -28.703 31.172 21.703 1 33.38 4 GLY B O 1
ATOM 1894 N N . ARG B 1 5 ? -29.922 31.984 20.078 1 34.19 5 ARG B N 1
ATOM 1895 C CA . ARG B 1 5 ? -29.812 31 19 1 34.19 5 ARG B CA 1
ATOM 1896 C C . ARG B 1 5 ? -28.375 30.906 18.5 1 34.19 5 ARG B C 1
ATOM 1898 O O . ARG B 1 5 ? -27.812 31.906 18.062 1 34.19 5 ARG B O 1
ATOM 1905 N N . VAL B 1 6 ? -27.547 30.219 19.156 1 36.03 6 VAL B N 1
ATOM 1906 C CA . VAL B 1 6 ? -26.219 30 18.578 1 36.03 6 VAL B CA 1
ATOM 1907 C C . VAL B 1 6 ? -26.344 29.781 17.078 1 36.03 6 VAL B C 1
ATOM 1909 O O . VAL B 1 6 ? -27.172 28.984 16.625 1 36.03 6 VAL B O 1
ATOM 1912 N N . PRO B 1 7 ? -26.094 30.797 16.219 1 34.88 7 PRO B N 1
ATOM 1913 C CA . PRO B 1 7 ? -26.219 30.656 14.773 1 34.88 7 PRO B CA 1
ATOM 1914 C C . PRO B 1 7 ? -25.641 29.328 14.258 1 34.88 7 PRO B C 1
ATOM 1916 O O . PRO B 1 7 ? -24.703 28.797 14.844 1 34.88 7 PRO B O 1
ATOM 1919 N N . LEU B 1 8 ? -26.453 28.453 13.742 1 35.31 8 LEU B N 1
ATOM 1920 C CA . LEU B 1 8 ? -26.094 27.266 12.992 1 35.31 8 LEU B CA 1
ATOM 1921 C C . LEU B 1 8 ? -24.859 27.5 12.133 1 35.31 8 LEU B C 1
ATOM 1923 O O . LEU B 1 8 ? -24.828 28.453 11.344 1 35.31 8 LEU B O 1
ATOM 1927 N N . LEU B 1 9 ? -23.688 27.531 12.703 1 37.56 9 LEU B N 1
ATOM 1928 C CA . LEU B 1 9 ? -22.484 27.625 11.891 1 37.56 9 LEU B CA 1
ATOM 1929 C C . LEU B 1 9 ? -22.719 27.062 10.492 1 37.56 9 LEU B C 1
ATOM 1931 O O . LEU B 1 9 ? -23.344 26 10.344 1 37.56 9 LEU B O 1
ATOM 1935 N N . PRO B 1 10 ? -22.719 27.828 9.43 1 37.56 10 PRO B N 1
ATOM 1936 C CA . PRO B 1 10 ? -22.953 27.422 8.047 1 37.56 10 PRO B CA 1
ATOM 1937 C C . PRO B 1 10 ? -22.234 26.125 7.68 1 37.56 10 PRO B C 1
ATOM 1939 O O . PRO B 1 10 ? -21.188 25.812 8.25 1 37.56 10 PRO B O 1
ATOM 1942 N N . ARG B 1 11 ? -22.906 24.938 7.355 1 45.03 11 ARG B N 1
ATOM 1943 C CA . ARG B 1 11 ? -22.484 23.625 6.914 1 45.03 11 ARG B CA 1
ATOM 1944 C C . ARG B 1 11 ? -21.406 23.719 5.852 1 45.03 11 ARG B C 1
ATOM 1946 O O . ARG B 1 11 ? -21.625 24.266 4.77 1 45.03 11 ARG B O 1
ATOM 1953 N N . PRO B 1 12 ? -20.156 23.812 6.094 1 49.12 12 PRO B N 1
ATOM 1954 C CA . PRO B 1 12 ? -19.094 23.875 5.09 1 49.12 12 PRO B CA 1
ATOM 1955 C C . PRO B 1 12 ? -19.344 22.953 3.9 1 49.12 12 PRO B C 1
ATOM 1957 O O . PRO B 1 12 ? -19.656 21.766 4.086 1 49.12 12 PRO B O 1
ATOM 1960 N N . ARG B 1 13 ? -20.016 23.406 2.791 1 52.38 13 ARG B N 1
ATOM 1961 C CA . ARG B 1 13 ? -20.297 22.672 1.56 1 52.38 13 ARG B CA 1
ATOM 1962 C C . ARG B 1 13 ? -19 22.312 0.844 1 52.38 13 ARG B C 1
ATOM 1964 O O . ARG B 1 13 ? -18.062 23.125 0.771 1 52.38 13 ARG B O 1
ATOM 1971 N N . ALA B 1 14 ? -18.672 21.062 0.775 1 60.34 14 ALA B N 1
ATOM 1972 C CA . ALA B 1 14 ? -17.594 20.547 -0.074 1 60.34 14 ALA B CA 1
ATOM 1973 C C . ALA B 1 14 ? -17.688 21.141 -1.48 1 60.34 14 ALA B C 1
ATOM 1975 O O . ALA B 1 14 ? -18.656 20.891 -2.203 1 60.34 14 ALA B O 1
ATOM 1976 N N . GLY B 1 15 ? -17 22.312 -1.865 1 60.66 15 GLY B N 1
ATOM 1977 C CA . GLY B 1 15 ? -17 22.938 -3.182 1 60.66 15 GLY B CA 1
ATOM 1978 C C . GLY B 1 15 ? -16.234 22.125 -4.219 1 60.66 15 GLY B C 1
ATOM 1979 O O . GLY B 1 15 ? -15.539 21.172 -3.879 1 60.66 15 GLY B O 1
ATOM 1980 N N . PRO B 1 16 ? -16.531 22.219 -5.52 1 73.56 16 PRO B N 1
ATOM 1981 C CA . PRO B 1 16 ? -15.812 21.625 -6.645 1 73.56 16 PRO B CA 1
ATOM 1982 C C . PRO B 1 16 ? -14.297 21.734 -6.496 1 73.56 16 PRO B C 1
ATOM 1984 O O . PRO B 1 16 ? -13.555 20.859 -6.969 1 73.56 16 PRO B O 1
ATOM 1987 N N . ALA B 1 17 ? -13.898 22.734 -5.758 1 71 17 ALA B N 1
ATOM 1988 C CA . ALA B 1 17 ? -12.469 22.922 -5.555 1 71 17 ALA B CA 1
ATOM 1989 C C . ALA B 1 17 ? -11.883 21.844 -4.66 1 71 17 ALA B C 1
ATOM 1991 O O . ALA B 1 17 ? -10.789 21.328 -4.926 1 71 17 ALA B O 1
ATOM 1992 N N . CYS B 1 18 ? -12.641 21.438 -3.676 1 74.69 18 CYS B N 1
ATOM 1993 C CA . CYS B 1 18 ? -12.18 20.391 -2.764 1 74.69 18 CYS B CA 1
ATOM 1994 C C . CYS B 1 18 ? -12.094 19.047 -3.475 1 74.69 18 CYS B C 1
ATOM 1996 O O . CYS B 1 18 ? -11.117 18.312 -3.297 1 74.69 18 CYS B O 1
ATOM 1998 N N . VAL B 1 19 ? -13 18.875 -4.344 1 78.31 19 VAL B N 1
ATOM 1999 C CA . VAL B 1 19 ? -13.023 17.625 -5.094 1 78.31 19 VAL B CA 1
ATOM 2000 C C . VAL B 1 19 ? -11.828 17.562 -6.047 1 78.31 19 VAL B C 1
ATOM 2002 O O . VAL B 1 19 ? -11.164 16.531 -6.156 1 78.31 19 VAL B O 1
ATOM 2005 N N . LYS B 1 20 ? -11.562 18.625 -6.66 1 79.69 20 LYS B N 1
ATOM 2006 C CA . LYS B 1 20 ? -10.445 18.688 -7.594 1 79.69 20 LYS B CA 1
ATOM 2007 C C . LYS B 1 20 ? -9.117 18.453 -6.879 1 79.69 20 LYS B C 1
ATOM 2009 O O . LYS B 1 20 ? -8.211 17.812 -7.426 1 79.69 20 LYS B O 1
ATOM 2014 N N . GLU B 1 21 ? -9.031 18.906 -5.695 1 78.38 21 GLU B N 1
ATOM 2015 C CA . GLU B 1 21 ? -7.816 18.734 -4.91 1 78.38 21 GLU B CA 1
ATOM 2016 C C . GLU B 1 21 ? -7.605 17.266 -4.547 1 78.38 21 GLU B C 1
ATOM 2018 O O . GLU B 1 21 ? -6.477 16.781 -4.562 1 78.38 21 GLU B O 1
ATOM 2023 N N . PHE B 1 22 ? -8.688 16.656 -4.289 1 82.38 22 PHE B N 1
ATOM 2024 C CA . PHE B 1 22 ? -8.578 15.242 -3.957 1 82.38 22 PHE B CA 1
ATOM 2025 C C . PHE B 1 22 ? -8.109 14.43 -5.16 1 82.38 22 PHE B C 1
ATOM 2027 O O . PHE B 1 22 ? -7.324 13.5 -5.02 1 82.38 22 PHE B O 1
ATOM 2034 N N . PHE B 1 23 ? -8.547 14.836 -6.289 1 84.88 23 PHE B N 1
ATOM 2035 C CA . PHE B 1 23 ? -8.094 14.148 -7.492 1 84.88 23 PHE B CA 1
ATOM 2036 C C . PHE B 1 23 ? -6.652 14.516 -7.816 1 84.88 23 PHE B C 1
ATOM 2038 O O . PHE B 1 23 ? -5.883 13.672 -8.289 1 84.88 23 PHE B O 1
ATOM 2045 N N . SER B 1 24 ? -6.309 15.727 -7.48 1 85.19 24 SER B N 1
ATOM 2046 C CA . SER B 1 24 ? -4.957 16.188 -7.766 1 85.19 24 SER B CA 1
ATOM 2047 C C . SER B 1 24 ? -3.936 15.5 -6.871 1 85.19 24 SER B C 1
ATOM 2049 O O . SER B 1 24 ? -2.764 15.383 -7.234 1 85.19 24 SER B O 1
ATOM 2051 N N . TYR B 1 25 ? -4.367 15.047 -5.723 1 84.38 25 TYR B N 1
ATOM 2052 C CA . TYR B 1 25 ? -3.482 14.328 -4.816 1 84.38 25 TYR B CA 1
ATOM 2053 C C . TYR B 1 25 ? -3.674 12.82 -4.949 1 84.38 25 TYR B C 1
ATOM 2055 O O . TYR B 1 25 ? -2.699 12.062 -4.961 1 84.38 25 TYR B O 1
ATOM 2063 N N . GLY B 1 26 ? -4.883 12.438 -5.117 1 88.5 26 GLY B N 1
ATOM 2064 C CA . GLY B 1 26 ? -5.227 11.023 -5.102 1 88.5 26 GLY B CA 1
ATOM 2065 C C . GLY B 1 26 ? -4.723 10.273 -6.32 1 88.5 26 GLY B C 1
ATOM 2066 O O . GLY B 1 26 ? -4.156 9.188 -6.199 1 88.5 26 GLY B O 1
ATOM 2067 N N . VAL B 1 27 ? -4.938 10.82 -7.469 1 88.88 27 VAL B N 1
ATOM 2068 C CA . VAL B 1 27 ? -4.559 10.164 -8.719 1 88.88 27 VAL B CA 1
ATOM 2069 C C . VAL B 1 27 ? -3.045 9.992 -8.773 1 88.88 27 VAL B C 1
ATOM 2071 O O . VAL B 1 27 ? -2.549 8.883 -8.977 1 88.88 27 VAL B O 1
ATOM 2074 N N . PRO B 1 28 ? -2.314 11.07 -8.516 1 90.25 28 PRO B N 1
ATOM 2075 C CA . PRO B 1 28 ? -0.86 10.891 -8.508 1 90.25 28 PRO B CA 1
ATOM 2076 C C . PRO B 1 28 ? -0.393 9.891 -7.453 1 90.25 28 PRO B C 1
ATOM 2078 O O . PRO B 1 28 ? 0.566 9.148 -7.684 1 90.25 28 PRO B O 1
ATOM 2081 N N . SER B 1 29 ? -1.021 9.875 -6.348 1 89 29 SER B N 1
ATOM 2082 C CA . SER B 1 29 ? -0.664 8.906 -5.32 1 89 29 SER B CA 1
ATOM 2083 C C . SER B 1 29 ? -0.871 7.477 -5.809 1 89 29 SER B C 1
ATOM 2085 O O . SER B 1 29 ? -0.017 6.613 -5.598 1 89 29 SER B O 1
ATOM 2087 N N . ALA B 1 30 ? -1.979 7.246 -6.438 1 88.38 30 ALA B N 1
ATOM 2088 C CA . ALA B 1 30 ? -2.266 5.93 -7.004 1 88.38 30 ALA B CA 1
ATOM 2089 C C . ALA B 1 30 ? -1.246 5.559 -8.078 1 88.38 30 ALA B C 1
ATOM 2091 O O . ALA B 1 30 ? -0.744 4.434 -8.102 1 88.38 30 ALA B O 1
ATOM 2092 N N . VAL B 1 31 ? -0.98 6.488 -8.898 1 88.69 31 VAL B N 1
ATOM 2093 C CA . VAL B 1 31 ? -0.052 6.266 -10 1 88.69 31 VAL B CA 1
ATOM 2094 C C . VAL B 1 31 ? 1.332 5.926 -9.453 1 88.69 31 VAL B C 1
ATOM 2096 O O . VAL B 1 31 ? 2.027 5.062 -9.984 1 88.69 31 VAL B O 1
ATOM 2099 N N . MET B 1 32 ? 1.719 6.574 -8.336 1 88.38 32 MET B N 1
ATOM 2100 C CA . MET B 1 32 ? 3.012 6.316 -7.711 1 88.38 32 MET B CA 1
ATOM 2101 C C . MET B 1 32 ? 3.145 4.848 -7.324 1 88.38 32 MET B C 1
ATOM 2103 O O . MET B 1 32 ? 4.145 4.203 -7.652 1 88.38 32 MET B O 1
ATOM 2107 N N . ILE B 1 33 ? 2.125 4.332 -6.789 1 84.94 33 ILE B N 1
ATOM 2108 C CA . ILE B 1 33 ? 2.191 2.977 -6.262 1 84.94 33 ILE B CA 1
ATOM 2109 C C . ILE B 1 33 ? 1.976 1.97 -7.387 1 84.94 33 ILE B C 1
ATOM 2111 O O . ILE B 1 33 ? 2.664 0.949 -7.457 1 84.94 33 ILE B O 1
ATOM 2115 N N . CYS B 1 34 ? 1.118 2.271 -8.312 1 88.69 34 CYS B N 1
ATOM 2116 C CA . CYS B 1 34 ? 0.805 1.371 -9.422 1 88.69 34 CYS B CA 1
ATOM 2117 C C . CYS B 1 34 ? 2.014 1.182 -10.328 1 88.69 34 CYS B C 1
ATOM 2119 O O . CYS B 1 34 ? 2.32 0.06 -10.734 1 88.69 34 CYS B O 1
ATOM 2121 N N . LEU B 1 35 ? 2.662 2.242 -10.656 1 89.19 35 LEU B N 1
ATOM 2122 C CA . LEU B 1 35 ? 3.809 2.168 -11.555 1 89.19 35 LEU B CA 1
ATOM 2123 C C . LEU B 1 35 ? 4.91 1.299 -10.961 1 89.19 35 LEU B C 1
ATOM 2125 O O . LEU B 1 35 ? 5.57 0.545 -11.68 1 89.19 35 LEU B O 1
ATOM 2129 N N . GLU B 1 36 ? 5.062 1.435 -9.719 1 88.31 36 GLU B N 1
ATOM 2130 C CA . GLU B 1 36 ? 6.074 0.627 -9.039 1 88.31 36 GLU B CA 1
ATOM 2131 C C . GLU B 1 36 ? 5.715 -0.855 -9.078 1 88.31 36 GLU B C 1
ATOM 2133 O O . GLU B 1 36 ? 6.512 -1.681 -9.531 1 88.31 36 GLU B O 1
ATOM 2138 N N . TRP B 1 37 ? 4.539 -1.187 -8.703 1 88.06 37 TRP B N 1
ATOM 2139 C CA . TRP B 1 37 ? 4.094 -2.576 -8.656 1 88.06 37 TRP B CA 1
ATOM 2140 C C . TRP B 1 37 ? 4.051 -3.18 -10.055 1 88.06 37 TRP B C 1
ATOM 2142 O O . TRP B 1 37 ? 4.43 -4.336 -10.258 1 88.06 37 TRP B O 1
ATOM 2152 N N . TRP B 1 38 ? 3.648 -2.418 -11.016 1 90 38 TRP B N 1
ATOM 2153 C CA . TRP B 1 38 ? 3.545 -2.908 -12.391 1 90 38 TRP B CA 1
ATOM 2154 C C . TRP B 1 38 ? 4.926 -3.174 -12.977 1 90 38 TRP B C 1
ATOM 2156 O O . TRP B 1 38 ? 5.086 -4.051 -13.828 1 90 38 TRP B O 1
ATOM 2166 N N . SER B 1 39 ? 5.871 -2.479 -12.57 1 92.88 39 SER B N 1
ATOM 2167 C CA . SER B 1 39 ? 7.223 -2.727 -13.055 1 92.88 39 SER B CA 1
ATOM 2168 C C . SER B 1 39 ? 7.734 -4.086 -12.602 1 92.88 39 SER B C 1
ATOM 2170 O O . SER B 1 39 ? 8.414 -4.789 -13.352 1 92.88 39 SER B O 1
ATOM 2172 N N . PHE B 1 40 ? 7.418 -4.48 -11.391 1 91.12 40 PHE B N 1
ATOM 2173 C CA . PHE B 1 40 ? 7.809 -5.797 -10.898 1 91.12 40 PHE B CA 1
ATOM 2174 C C . PHE B 1 40 ? 7.098 -6.898 -11.672 1 91.12 40 PHE B C 1
ATOM 2176 O O . PHE B 1 40 ? 7.691 -7.934 -11.977 1 91.12 40 PHE B O 1
ATOM 2183 N N . GLU B 1 41 ? 5.902 -6.633 -11.945 1 87.56 41 GLU B N 1
ATOM 2184 C CA . GLU B 1 41 ? 5.145 -7.617 -12.711 1 87.56 41 GLU B CA 1
ATOM 2185 C C . GLU B 1 41 ? 5.715 -7.781 -14.117 1 87.56 41 GLU B C 1
ATOM 2187 O O . GLU B 1 41 ? 5.73 -8.891 -14.664 1 87.56 41 GLU B O 1
ATOM 2192 N N . LEU B 1 42 ? 6.047 -6.719 -14.672 1 91.5 42 LEU B N 1
ATOM 2193 C CA . LEU B 1 42 ? 6.648 -6.758 -16 1 91.5 42 LEU B CA 1
ATOM 2194 C C . LEU B 1 42 ? 7.945 -7.562 -15.992 1 91.5 42 LEU B C 1
ATOM 2196 O O . LEU B 1 42 ? 8.258 -8.25 -16.969 1 91.5 42 LEU B O 1
ATOM 2200 N N . LEU B 1 43 ? 8.703 -7.496 -14.914 1 93.25 43 LEU B N 1
ATOM 2201 C CA . LEU B 1 43 ? 9.922 -8.289 -14.781 1 93.25 43 LEU B CA 1
ATOM 2202 C C . LEU B 1 43 ? 9.602 -9.781 -14.812 1 93.25 43 LEU B C 1
ATOM 2204 O O . LEU B 1 43 ? 10.32 -10.562 -15.438 1 93.25 43 LEU B O 1
ATOM 2208 N N . ILE B 1 44 ? 8.578 -10.062 -14.078 1 90.94 44 ILE B N 1
ATOM 2209 C CA . ILE B 1 44 ? 8.18 -11.469 -14.039 1 90.94 44 ILE B CA 1
ATOM 2210 C C . ILE B 1 44 ? 7.746 -11.922 -15.43 1 90.94 44 ILE B C 1
ATOM 2212 O O . ILE B 1 44 ? 8.094 -13.031 -15.859 1 90.94 44 ILE B O 1
ATOM 2216 N N . LEU B 1 45 ? 7.082 -11.102 -16.172 1 89.5 45 LEU B N 1
ATOM 2217 C CA . LEU B 1 45 ? 6.648 -11.422 -17.531 1 89.5 45 LEU B CA 1
ATOM 2218 C C . LEU B 1 45 ? 7.852 -11.586 -18.453 1 89.5 45 LEU B C 1
ATOM 2220 O O . LEU B 1 45 ? 7.895 -12.516 -19.25 1 89.5 45 LEU B O 1
ATOM 2224 N N . LEU B 1 46 ? 8.828 -10.75 -18.328 1 93.69 46 LEU B N 1
ATOM 2225 C CA . LEU B 1 46 ? 10.031 -10.812 -19.156 1 93.69 46 LEU B CA 1
ATOM 2226 C C . LEU B 1 46 ? 10.828 -12.078 -18.859 1 93.69 46 LEU B C 1
ATOM 2228 O O . LEU B 1 46 ? 11.453 -12.648 -19.75 1 93.69 46 LEU B O 1
ATOM 2232 N N . SER B 1 47 ? 10.852 -12.469 -17.609 1 94.31 47 SER B N 1
ATOM 2233 C CA . SER B 1 47 ? 11.555 -13.688 -17.25 1 94.31 47 SER B CA 1
ATOM 2234 C C . SER B 1 47 ? 10.945 -14.906 -17.938 1 94.31 47 SER B C 1
ATOM 2236 O O . SER B 1 47 ? 11.617 -15.922 -18.141 1 94.31 47 SER B O 1
ATOM 2238 N N . GLY B 1 48 ? 9.703 -14.906 -18.25 1 92.62 48 GLY B N 1
ATOM 2239 C CA . GLY B 1 48 ? 9.023 -15.977 -18.953 1 92.62 48 GLY B CA 1
ATOM 2240 C C . GLY B 1 48 ? 9.492 -16.141 -20.391 1 92.62 48 GLY B C 1
ATOM 2241 O O . GLY B 1 48 ? 9.242 -17.172 -21.016 1 92.62 48 GLY B O 1
ATOM 2242 N N . LEU B 1 49 ? 10.125 -15.188 -20.938 1 92.5 49 LEU B N 1
ATOM 2243 C CA . LEU B 1 49 ? 10.609 -15.227 -22.312 1 92.5 49 LEU B CA 1
ATOM 2244 C C . LEU B 1 49 ? 11.977 -15.898 -22.391 1 92.5 49 LEU B C 1
ATOM 2246 O O . LEU B 1 49 ? 12.477 -16.172 -23.484 1 92.5 49 LEU B O 1
ATOM 2250 N N . LEU B 1 50 ? 12.508 -16.25 -21.297 1 93.69 50 LEU B N 1
ATOM 2251 C CA . LEU B 1 50 ? 13.844 -16.828 -21.25 1 93.69 50 LEU B CA 1
ATOM 2252 C C . LEU B 1 50 ? 13.781 -18.344 -21.5 1 93.69 50 LEU B C 1
ATOM 2254 O O . LEU B 1 50 ? 12.742 -18.969 -21.281 1 93.69 50 LEU B O 1
ATOM 2258 N N . PRO B 1 51 ? 14.844 -18.953 -22.031 1 90.69 51 PRO B N 1
ATOM 2259 C CA . PRO B 1 51 ? 14.859 -20.391 -22.297 1 90.69 51 PRO B CA 1
ATOM 2260 C C . PRO B 1 51 ? 14.57 -21.219 -21.047 1 90.69 51 PRO B C 1
ATOM 2262 O O . PRO B 1 51 ? 13.812 -22.188 -21.109 1 90.69 51 PRO B O 1
ATOM 2265 N N . ASP B 1 52 ? 15.117 -20.969 -19.875 1 92.44 52 ASP B N 1
ATOM 2266 C CA . ASP B 1 52 ? 14.812 -21.609 -18.609 1 92.44 52 ASP B CA 1
ATOM 2267 C C . ASP B 1 52 ? 13.742 -20.828 -17.844 1 92.44 52 ASP B C 1
ATOM 2269 O O . ASP B 1 52 ? 13.938 -20.484 -16.672 1 92.44 52 ASP B O 1
ATOM 2273 N N . SER B 1 53 ? 12.656 -20.625 -18.484 1 92.25 53 SER B N 1
ATOM 2274 C CA . SER B 1 53 ? 11.641 -19.703 -18 1 92.25 53 SER B CA 1
ATOM 2275 C C . SER B 1 53 ? 11.062 -20.172 -16.672 1 92.25 53 SER B C 1
ATOM 2277 O O . SER B 1 53 ? 10.766 -19.359 -15.789 1 92.25 53 SER B O 1
ATOM 2279 N N . MET B 1 54 ? 10.891 -21.516 -16.516 1 92.12 54 MET B N 1
ATOM 2280 C CA . MET B 1 54 ? 10.297 -22.016 -15.281 1 92.12 54 MET B CA 1
ATOM 2281 C C . MET B 1 54 ? 11.18 -21.688 -14.078 1 92.12 54 MET B C 1
ATOM 2283 O O . MET B 1 54 ? 10.688 -21.203 -13.055 1 92.12 54 MET B O 1
ATOM 2287 N N . LEU B 1 55 ? 12.398 -21.922 -14.234 1 94.12 55 LEU B N 1
ATOM 2288 C CA . LEU B 1 55 ? 13.352 -21.641 -13.164 1 94.12 55 LEU B CA 1
ATOM 2289 C C . LEU B 1 55 ? 13.43 -20.141 -12.891 1 94.12 55 LEU B C 1
ATOM 2291 O O . LEU B 1 55 ? 13.312 -19.703 -11.75 1 94.12 55 LEU B O 1
ATOM 2295 N N . GLU B 1 56 ? 13.562 -19.312 -13.93 1 95.62 56 GLU B N 1
ATOM 2296 C CA . GLU B 1 56 ? 13.719 -17.875 -13.805 1 95.62 56 GLU B CA 1
ATOM 2297 C C . GLU B 1 56 ? 12.469 -17.234 -13.195 1 95.62 56 GLU B C 1
ATOM 2299 O O . GLU B 1 56 ? 12.57 -16.375 -12.312 1 95.62 56 GLU B O 1
ATOM 2304 N N . THR B 1 57 ? 11.344 -17.656 -13.664 1 93.69 57 THR B N 1
ATOM 2305 C CA . THR B 1 57 ? 10.102 -17.078 -13.172 1 93.69 57 THR B CA 1
ATOM 2306 C C . THR B 1 57 ? 9.867 -17.469 -11.711 1 93.69 57 THR B C 1
ATOM 2308 O O . THR B 1 57 ? 9.375 -16.656 -10.922 1 93.69 57 THR B O 1
ATOM 2311 N N . SER B 1 58 ? 10.219 -18.719 -11.375 1 92.75 58 SER B N 1
ATOM 2312 C CA . SER B 1 58 ? 10.062 -19.172 -9.992 1 92.75 58 SER B CA 1
ATOM 2313 C C . SER B 1 58 ? 10.945 -18.375 -9.047 1 92.75 58 SER B C 1
ATOM 2315 O O . SER B 1 58 ? 10.477 -17.906 -7.996 1 92.75 58 SER B O 1
ATOM 2317 N N . VAL B 1 59 ? 12.133 -18.172 -9.398 1 95.5 59 VAL B N 1
ATOM 2318 C CA . VAL B 1 59 ? 13.086 -17.453 -8.555 1 95.5 59 VAL B CA 1
ATOM 2319 C C . VAL B 1 59 ? 12.672 -16 -8.422 1 95.5 59 VAL B C 1
ATOM 2321 O O . VAL B 1 59 ? 12.664 -15.453 -7.312 1 95.5 59 VAL B O 1
ATOM 2324 N N . LEU B 1 60 ? 12.297 -15.359 -9.523 1 95.69 60 LEU B N 1
ATOM 2325 C CA . LEU B 1 60 ? 11.891 -13.961 -9.477 1 95.69 60 LEU B CA 1
ATOM 2326 C C . LEU B 1 60 ? 10.602 -13.789 -8.688 1 95.69 60 LEU B C 1
ATOM 2328 O O . LEU B 1 60 ? 10.422 -12.773 -8 1 95.69 60 LEU B O 1
ATOM 2332 N N . SER B 1 61 ? 9.734 -14.719 -8.82 1 92.19 61 SER B N 1
ATOM 2333 C CA . SER B 1 61 ? 8.508 -14.688 -8.039 1 92.19 61 SER B CA 1
ATOM 2334 C C . SER B 1 61 ? 8.797 -14.758 -6.547 1 92.19 61 SER B C 1
ATOM 2336 O O . SER B 1 61 ? 8.156 -14.062 -5.75 1 92.19 61 SER B O 1
ATOM 2338 N N . ILE B 1 62 ? 9.719 -15.625 -6.16 1 93 62 ILE B N 1
ATOM 2339 C CA . ILE B 1 62 ? 10.117 -15.742 -4.762 1 93 62 ILE B CA 1
ATOM 2340 C C . ILE B 1 62 ? 10.75 -14.43 -4.297 1 93 62 ILE B C 1
ATOM 2342 O O . ILE B 1 62 ? 10.445 -13.938 -3.207 1 93 62 ILE B O 1
ATOM 2346 N N . CYS B 1 63 ? 11.602 -13.844 -5.137 1 94.88 63 CYS B N 1
ATOM 2347 C CA . CYS B 1 63 ? 12.203 -12.555 -4.812 1 94.88 63 CYS B CA 1
ATOM 2348 C C . CYS B 1 63 ? 11.133 -11.492 -4.609 1 94.88 63 CYS B C 1
ATOM 2350 O O . CYS B 1 63 ? 11.234 -10.672 -3.691 1 94.88 63 CYS B O 1
ATOM 2352 N N . MET B 1 64 ? 10.117 -11.531 -5.441 1 92.56 64 MET B N 1
ATOM 2353 C CA . MET B 1 64 ? 9.016 -10.578 -5.32 1 92.56 64 MET B CA 1
ATOM 2354 C C . MET B 1 64 ? 8.25 -10.797 -4.02 1 92.56 64 MET B C 1
ATOM 2356 O O . MET B 1 64 ? 7.812 -9.828 -3.385 1 92.56 64 MET B O 1
ATOM 2360 N N . THR B 1 65 ? 8.094 -12.023 -3.693 1 89.06 65 THR B N 1
ATOM 2361 C CA . THR B 1 65 ? 7.41 -12.352 -2.449 1 89.06 65 THR B CA 1
ATOM 2362 C C . THR B 1 65 ? 8.18 -11.82 -1.246 1 89.06 65 THR B C 1
ATOM 2364 O O . THR B 1 65 ? 7.598 -11.219 -0.343 1 89.06 65 THR B O 1
ATOM 2367 N N . ILE B 1 66 ? 9.453 -12.023 -1.273 1 91.94 66 ILE B N 1
ATOM 2368 C CA . ILE B 1 66 ? 10.312 -11.555 -0.192 1 91.94 66 ILE B CA 1
ATOM 2369 C C . ILE B 1 66 ? 10.25 -10.031 -0.109 1 91.94 66 ILE B C 1
ATOM 2371 O O . ILE B 1 66 ? 10.062 -9.469 0.973 1 91.94 66 ILE B O 1
ATOM 2375 N N . THR B 1 67 ? 10.328 -9.391 -1.261 1 93 67 THR B N 1
ATOM 2376 C CA . THR B 1 67 ? 10.281 -7.934 -1.327 1 93 67 THR B CA 1
ATOM 2377 C C . THR B 1 67 ? 8.922 -7.418 -0.877 1 93 67 THR B C 1
ATOM 2379 O O . THR B 1 67 ? 8.836 -6.402 -0.181 1 93 67 THR B O 1
ATOM 2382 N N . GLY B 1 68 ? 7.93 -8.07 -1.302 1 90.25 68 GLY B N 1
ATOM 2383 C CA . GLY B 1 68 ? 6.582 -7.695 -0.899 1 90.25 68 GLY B CA 1
ATOM 2384 C C . GLY B 1 68 ? 6.363 -7.785 0.599 1 90.25 68 GLY B C 1
ATOM 2385 O O . GLY B 1 68 ? 5.742 -6.902 1.195 1 90.25 68 GLY B O 1
ATOM 2386 N N . LEU B 1 69 ? 6.855 -8.828 1.226 1 87.44 69 LEU B N 1
ATOM 2387 C CA . LEU B 1 69 ? 6.738 -9 2.67 1 87.44 69 LEU B CA 1
ATOM 2388 C C . LEU B 1 69 ? 7.551 -7.941 3.412 1 87.44 69 LEU B C 1
ATOM 2390 O O . LEU B 1 69 ? 7.102 -7.41 4.43 1 87.44 69 LEU B O 1
ATOM 2394 N N . HIS B 1 70 ? 8.703 -7.699 2.875 1 91.69 70 HIS B N 1
ATOM 2395 C CA . HIS B 1 70 ? 9.555 -6.68 3.469 1 91.69 70 HIS B CA 1
ATOM 2396 C C . HIS B 1 70 ? 8.914 -5.301 3.377 1 91.69 70 HIS B C 1
ATOM 2398 O O . HIS B 1 70 ? 9.07 -4.477 4.281 1 91.69 70 HIS B O 1
ATOM 2404 N N . PHE B 1 71 ? 8.188 -4.977 2.328 1 91 71 PHE B N 1
ATOM 2405 C CA . PHE B 1 71 ? 7.695 -3.645 2.004 1 91 71 PHE B CA 1
ATOM 2406 C C . PHE B 1 71 ? 6.703 -3.164 3.055 1 91 71 PHE B C 1
ATOM 2408 O O . PHE B 1 71 ? 6.496 -1.96 3.215 1 91 71 PHE B O 1
ATOM 2415 N N . PHE B 1 72 ? 6.137 -4.016 3.852 1 88.5 72 PHE B N 1
ATOM 2416 C CA . PHE B 1 72 ? 5.148 -3.627 4.852 1 88.5 72 PHE B CA 1
ATOM 2417 C C . PHE B 1 72 ? 5.785 -2.771 5.938 1 88.5 72 PHE B C 1
ATOM 2419 O O . PHE B 1 72 ? 5.156 -1.843 6.453 1 88.5 72 PHE B O 1
ATOM 2426 N N . VAL B 1 73 ? 7.031 -3.068 6.258 1 90.12 73 VAL B N 1
ATOM 2427 C CA . VAL B 1 73 ? 7.711 -2.342 7.324 1 90.12 73 VAL B CA 1
ATOM 2428 C C . VAL B 1 73 ? 8.047 -0.927 6.859 1 90.12 73 VAL B C 1
ATOM 2430 O O . VAL B 1 73 ? 7.641 0.052 7.492 1 90.12 73 VAL B O 1
ATOM 2433 N N . PRO B 1 74 ? 8.719 -0.796 5.723 1 93.38 74 PRO B N 1
ATOM 2434 C CA . PRO B 1 74 ? 8.977 0.573 5.27 1 93.38 74 PRO B CA 1
ATOM 2435 C C . PRO B 1 74 ? 7.695 1.329 4.926 1 93.38 74 PRO B C 1
ATOM 2437 O O . PRO B 1 74 ? 7.641 2.555 5.059 1 93.38 74 PRO B O 1
ATOM 2440 N N . TYR B 1 75 ? 6.707 0.681 4.555 1 90.56 75 TYR B N 1
ATOM 2441 C CA . TYR B 1 75 ? 5.418 1.324 4.309 1 90.56 75 TYR B CA 1
ATOM 2442 C C . TYR B 1 75 ? 4.879 1.965 5.582 1 90.56 75 TYR B C 1
ATOM 2444 O O . TYR B 1 75 ? 4.316 3.061 5.543 1 90.56 75 TYR B O 1
ATOM 2452 N N . GLY B 1 76 ? 4.961 1.184 6.668 1 91.88 76 GLY B N 1
ATOM 2453 C CA . GLY B 1 76 ? 4.551 1.752 7.941 1 91.88 76 GLY B CA 1
ATOM 2454 C C . GLY B 1 76 ? 5.285 3.033 8.289 1 91.88 76 GLY B C 1
ATOM 2455 O O . GLY B 1 76 ? 4.668 4.012 8.719 1 91.88 76 GLY B O 1
ATOM 2456 N N . ILE B 1 77 ? 6.559 3.035 8.117 1 93.25 77 ILE B N 1
ATOM 2457 C CA . ILE B 1 77 ? 7.371 4.219 8.375 1 93.25 77 ILE B CA 1
ATOM 2458 C C . ILE B 1 77 ? 6.984 5.332 7.41 1 93.25 77 ILE B C 1
ATOM 2460 O O . ILE B 1 77 ? 6.934 6.504 7.793 1 93.25 77 ILE B O 1
ATOM 2464 N N . SER B 1 78 ? 6.77 4.941 6.156 1 94.88 78 SER B N 1
ATOM 2465 C CA . SER B 1 78 ? 6.332 5.871 5.121 1 94.88 78 SER B CA 1
ATOM 2466 C C . SER B 1 78 ? 5.031 6.562 5.508 1 94.88 78 SER B C 1
ATOM 2468 O O . SER B 1 78 ? 4.898 7.781 5.359 1 94.88 78 SER B O 1
ATOM 2470 N N . ALA B 1 79 ? 4.109 5.812 6.027 1 92.5 79 ALA B N 1
ATOM 2471 C CA . ALA B 1 79 ? 2.818 6.348 6.445 1 92.5 79 ALA B CA 1
ATOM 2472 C C . ALA B 1 79 ? 2.979 7.305 7.625 1 92.5 79 ALA B C 1
ATOM 2474 O O . ALA B 1 79 ? 2.344 8.367 7.664 1 92.5 79 ALA B O 1
ATOM 2475 N N . ALA B 1 80 ? 3.768 6.93 8.562 1 92.06 80 ALA B N 1
ATOM 2476 C CA . ALA B 1 80 ? 4.039 7.789 9.719 1 92.06 80 ALA B CA 1
ATOM 2477 C C . ALA B 1 80 ? 4.699 9.094 9.281 1 92.06 80 ALA B C 1
ATOM 2479 O O . ALA B 1 80 ? 4.363 10.164 9.789 1 92.06 80 ALA B O 1
ATOM 2480 N N . ALA B 1 81 ? 5.66 8.922 8.422 1 94.62 81 ALA B N 1
ATOM 2481 C CA . ALA B 1 81 ? 6.355 10.102 7.91 1 94.62 81 ALA B CA 1
ATOM 2482 C C . ALA B 1 81 ? 5.387 11.047 7.203 1 94.62 81 ALA B C 1
ATOM 2484 O O . ALA B 1 81 ? 5.438 12.258 7.402 1 94.62 81 ALA B O 1
ATOM 2485 N N . SER B 1 82 ? 4.543 10.492 6.375 1 94.25 82 SER B N 1
ATOM 2486 C CA . SER B 1 82 ? 3.547 11.289 5.66 1 94.25 82 SER B CA 1
ATOM 2487 C C . SER B 1 82 ? 2.652 12.055 6.633 1 94.25 82 SER B C 1
ATOM 2489 O O . SER B 1 82 ? 2.424 13.25 6.461 1 94.25 82 SER B O 1
ATOM 2491 N N . THR B 1 83 ? 2.189 11.406 7.645 1 91.88 83 THR B N 1
ATOM 2492 C CA . THR B 1 83 ? 1.287 12 8.625 1 91.88 83 THR B CA 1
ATOM 2493 C C . THR B 1 83 ? 1.991 13.102 9.414 1 91.88 83 THR B C 1
ATOM 2495 O O . THR B 1 83 ? 1.461 14.211 9.555 1 91.88 83 THR B O 1
ATOM 2498 N N . ARG B 1 84 ? 3.137 12.797 9.859 1 90.81 84 ARG B N 1
ATOM 2499 C CA . ARG B 1 84 ? 3.863 13.734 10.711 1 90.81 84 ARG B CA 1
ATOM 2500 C C . ARG B 1 84 ? 4.289 14.969 9.93 1 90.81 84 ARG B C 1
ATOM 2502 O O . ARG B 1 84 ? 4.164 16.094 10.414 1 90.81 84 ARG B O 1
ATOM 2509 N N . VAL B 1 85 ? 4.844 14.766 8.773 1 93.62 85 VAL B N 1
ATOM 2510 C CA . VAL B 1 85 ? 5.301 15.875 7.941 1 93.62 85 VAL B CA 1
ATOM 2511 C C . VAL B 1 85 ? 4.113 16.766 7.566 1 93.62 85 VAL B C 1
ATOM 2513 O O . VAL B 1 85 ? 4.195 17.984 7.645 1 93.62 85 VAL B O 1
ATOM 2516 N N . SER B 1 86 ? 3.051 16.141 7.141 1 93.06 86 SER B N 1
ATOM 2517 C CA . SER B 1 86 ? 1.848 16.875 6.77 1 93.06 86 SER B CA 1
ATOM 2518 C C . SER B 1 86 ? 1.295 17.656 7.953 1 93.06 86 SER B C 1
ATOM 2520 O O . SER B 1 86 ? 0.879 18.812 7.805 1 93.06 86 SER B O 1
ATOM 2522 N N . ASN B 1 87 ? 1.251 17.062 9.125 1 91.69 87 ASN B N 1
ATOM 2523 C CA . ASN B 1 87 ? 0.774 17.688 10.352 1 91.69 87 ASN B CA 1
ATOM 2524 C C . ASN B 1 87 ? 1.59 18.938 10.695 1 91.69 87 ASN B C 1
ATOM 2526 O O . ASN B 1 87 ? 1.027 19.984 11.008 1 91.69 87 ASN B O 1
ATOM 2530 N N . GLU B 1 88 ? 2.883 18.812 10.617 1 91.56 88 GLU B N 1
ATOM 2531 C CA . GLU B 1 88 ? 3.775 19.922 10.953 1 91.56 88 GLU B CA 1
ATOM 2532 C C . GLU B 1 88 ? 3.648 21.047 9.945 1 91.56 88 GLU B C 1
ATOM 2534 O O . GLU B 1 88 ? 3.676 22.219 10.312 1 91.56 88 GLU B O 1
ATOM 2539 N N . LEU B 1 89 ? 3.562 20.734 8.711 1 91.31 89 LEU B N 1
ATOM 2540 C CA . LEU B 1 89 ? 3.393 21.75 7.688 1 91.31 89 LEU B CA 1
ATOM 2541 C C . LEU B 1 89 ? 2.066 22.484 7.863 1 91.31 89 LEU B C 1
ATOM 2543 O O . LEU B 1 89 ? 2.002 23.703 7.711 1 91.31 89 LEU B O 1
ATOM 2547 N N . GLY B 1 90 ? 1.071 21.766 8.148 1 88.44 90 GLY B N 1
ATOM 2548 C CA . GLY B 1 90 ? -0.212 22.375 8.445 1 88.44 90 GLY B CA 1
ATOM 2549 C C . GLY B 1 90 ? -0.157 23.328 9.633 1 88.44 90 GLY B C 1
ATOM 2550 O O . GLY B 1 90 ? -0.811 24.359 9.633 1 88.44 90 GLY B O 1
ATOM 2551 N N . ALA B 1 91 ? 0.631 22.969 10.594 1 89.56 91 ALA B N 1
ATOM 2552 C CA . ALA B 1 91 ? 0.785 23.781 11.805 1 89.56 91 ALA B CA 1
ATOM 2553 C C . ALA B 1 91 ? 1.701 24.969 11.555 1 89.56 91 ALA B C 1
ATOM 2555 O O . ALA B 1 91 ? 1.852 25.844 12.422 1 89.56 91 ALA B O 1
ATOM 2556 N N . GLY B 1 92 ? 2.354 24.953 10.398 1 90 92 GLY B N 1
ATOM 2557 C CA . GLY B 1 92 ? 3.266 26.047 10.062 1 90 92 GLY B CA 1
ATOM 2558 C C . GLY B 1 92 ? 4.617 25.906 10.734 1 90 92 GLY B C 1
ATOM 2559 O O . GLY B 1 92 ? 5.234 26.906 11.117 1 90 92 GLY B O 1
ATOM 2560 N N . ASN B 1 93 ? 5.023 24.672 10.992 1 90.94 93 ASN B N 1
ATOM 2561 C CA . ASN B 1 93 ? 6.309 24.391 11.625 1 90.94 93 ASN B CA 1
ATOM 2562 C C . ASN B 1 93 ? 7.289 23.766 10.641 1 90.94 93 ASN B C 1
ATOM 2564 O O . ASN B 1 93 ? 7.539 22.547 10.688 1 90.94 93 ASN B O 1
ATOM 2568 N N . PRO B 1 94 ? 7.969 24.531 9.867 1 91.69 94 PRO B N 1
ATOM 2569 C CA . PRO B 1 94 ? 8.844 23.984 8.828 1 91.69 94 PRO B CA 1
ATOM 2570 C C . PRO B 1 94 ? 10.031 23.219 9.414 1 91.69 94 PRO B C 1
ATOM 2572 O O . PRO B 1 94 ? 10.438 22.188 8.859 1 91.69 94 PRO B O 1
ATOM 2575 N N . GLU B 1 95 ? 10.594 23.688 10.508 1 90.25 95 GLU B N 1
ATOM 2576 C CA . GLU B 1 95 ? 11.75 23.016 11.094 1 90.25 95 GLU B CA 1
ATOM 2577 C C . GLU B 1 95 ? 11.375 21.656 11.656 1 90.25 95 GLU B C 1
ATOM 2579 O O . GLU B 1 95 ? 12.133 20.688 11.531 1 90.25 95 GLU B O 1
ATOM 2584 N N . ALA B 1 96 ? 10.211 21.609 12.266 1 89.62 96 ALA B N 1
ATOM 2585 C CA . ALA B 1 96 ? 9.742 20.328 12.789 1 89.62 96 ALA B CA 1
ATOM 2586 C C . ALA B 1 96 ? 9.43 19.359 11.656 1 89.62 96 ALA B C 1
ATOM 2588 O O . ALA B 1 96 ? 9.633 18.141 11.789 1 89.62 96 ALA B O 1
ATOM 2589 N N . ALA B 1 97 ? 8.898 19.906 10.586 1 92.44 97 ALA B N 1
ATOM 2590 C CA . ALA B 1 97 ? 8.656 19.078 9.406 1 92.44 97 ALA B CA 1
ATOM 2591 C C . ALA B 1 97 ? 9.961 18.484 8.875 1 92.44 97 ALA B C 1
ATOM 2593 O O . ALA B 1 97 ? 10.039 17.297 8.57 1 92.44 97 ALA B O 1
ATOM 2594 N N . ARG B 1 98 ? 10.93 19.328 8.773 1 93.19 98 ARG B N 1
ATOM 2595 C CA . ARG B 1 98 ? 12.242 18.875 8.32 1 93.19 98 ARG B CA 1
ATOM 2596 C C . ARG B 1 98 ? 12.812 17.812 9.25 1 93.19 98 ARG B C 1
ATOM 2598 O O . ARG B 1 98 ? 13.367 16.812 8.789 1 93.19 98 ARG B O 1
ATOM 2605 N N . LEU B 1 99 ? 12.711 18.031 10.531 1 90.81 99 LEU B N 1
ATOM 2606 C CA . LEU B 1 99 ? 13.188 17.062 11.516 1 90.81 99 LEU B CA 1
ATOM 2607 C C . LEU B 1 99 ? 12.469 15.734 11.367 1 90.81 99 LEU B C 1
ATOM 2609 O O . LEU B 1 99 ? 13.086 14.672 11.492 1 90.81 99 LEU B O 1
ATOM 2613 N N . ALA B 1 100 ? 11.188 15.812 11.18 1 91.44 100 ALA B N 1
ATOM 2614 C CA . ALA B 1 100 ? 10.406 14.594 10.969 1 91.44 100 ALA B CA 1
ATOM 2615 C C . ALA B 1 100 ? 10.945 13.797 9.781 1 91.44 100 ALA B C 1
ATOM 2617 O O . ALA B 1 100 ? 11.031 12.57 9.844 1 91.44 100 ALA B O 1
ATOM 2618 N N . VAL B 1 101 ? 11.242 14.477 8.719 1 95.12 101 VAL B N 1
ATOM 2619 C CA . VAL B 1 101 ? 11.789 13.836 7.527 1 95.12 101 VAL B CA 1
ATOM 2620 C C . VAL B 1 101 ? 13.117 13.156 7.867 1 95.12 101 VAL B C 1
ATOM 2622 O O . VAL B 1 101 ? 13.344 12.008 7.473 1 95.12 101 VAL B O 1
ATOM 2625 N N . ILE B 1 102 ? 13.945 13.805 8.594 1 93.88 102 ILE B N 1
ATOM 2626 C CA . ILE B 1 102 ? 15.258 13.273 8.953 1 93.88 102 ILE B CA 1
ATOM 2627 C C . ILE B 1 102 ? 15.094 12.031 9.828 1 93.88 102 ILE B C 1
ATOM 2629 O O . ILE B 1 102 ? 15.719 11 9.57 1 93.88 102 ILE B O 1
ATOM 2633 N N . VAL B 1 103 ? 14.258 12.133 10.812 1 91.81 103 VAL B N 1
ATOM 2634 C CA . VAL B 1 103 ? 14.047 11.016 11.727 1 91.81 103 VAL B CA 1
ATOM 2635 C C . VAL B 1 103 ? 13.477 9.82 10.961 1 91.81 103 VAL B C 1
ATOM 2637 O O . VAL B 1 103 ? 13.945 8.688 11.125 1 91.81 103 VAL B O 1
ATOM 2640 N N . ALA B 1 104 ? 12.453 10.078 10.141 1 94 104 ALA B N 1
ATOM 2641 C CA . ALA B 1 104 ? 11.852 9.008 9.352 1 94 104 ALA B CA 1
ATOM 2642 C C . ALA B 1 104 ? 12.883 8.344 8.445 1 94 104 ALA B C 1
ATOM 2644 O O . ALA B 1 104 ? 12.906 7.117 8.312 1 94 104 ALA B O 1
ATOM 2645 N N . THR B 1 105 ? 13.719 9.164 7.832 1 94.62 105 THR B N 1
ATOM 2646 C CA . THR B 1 105 ? 14.727 8.648 6.918 1 94.62 105 THR B CA 1
ATOM 2647 C C . THR B 1 105 ? 15.758 7.801 7.672 1 94.62 105 THR B C 1
ATOM 2649 O O . THR B 1 105 ? 16.172 6.742 7.191 1 94.62 105 THR B O 1
ATOM 2652 N N . VAL B 1 106 ? 16.141 8.195 8.828 1 93.5 106 VAL B N 1
ATOM 2653 C CA . VAL B 1 106 ? 17.109 7.457 9.633 1 93.5 106 VAL B CA 1
ATOM 2654 C C . VAL B 1 106 ? 16.516 6.117 10.062 1 93.5 106 VAL B C 1
ATOM 2656 O O . VAL B 1 106 ? 17.172 5.078 9.953 1 93.5 106 VAL B O 1
ATOM 2659 N N . ILE B 1 107 ? 15.32 6.137 10.508 1 90.81 107 ILE B N 1
ATOM 2660 C CA . ILE B 1 107 ? 14.648 4.898 10.891 1 90.81 107 ILE B CA 1
ATOM 2661 C C . ILE B 1 107 ? 14.508 3.988 9.672 1 90.81 107 ILE B C 1
ATOM 2663 O O . ILE B 1 107 ? 14.727 2.777 9.766 1 90.81 107 ILE B O 1
ATOM 2667 N N . GLY B 1 108 ? 14.141 4.625 8.531 1 91.88 108 GLY B N 1
ATOM 2668 C CA . GLY B 1 108 ? 13.992 3.889 7.285 1 91.88 108 GLY B CA 1
ATOM 2669 C C . GLY B 1 108 ? 15.289 3.273 6.797 1 91.88 108 GLY B C 1
ATOM 2670 O O . GLY B 1 108 ? 15.281 2.318 6.016 1 91.88 108 GLY B O 1
ATOM 2671 N N . LEU B 1 109 ? 16.391 3.773 7.258 1 92.44 109 LEU B N 1
ATOM 2672 C CA . LEU B 1 109 ? 17.688 3.248 6.848 1 92.44 109 LEU B CA 1
ATOM 2673 C C . LEU B 1 109 ? 18.156 2.166 7.809 1 92.44 109 LEU B C 1
ATOM 2675 O O . LEU B 1 109 ? 18.969 1.313 7.438 1 92.44 109 LEU B O 1
ATOM 2679 N N . ILE B 1 110 ? 17.656 2.135 8.977 1 93.38 110 ILE B N 1
ATOM 2680 C CA . ILE B 1 110 ? 18.078 1.17 9.984 1 93.38 110 ILE B CA 1
ATOM 2681 C C . ILE B 1 110 ? 17.328 -0.147 9.789 1 93.38 110 ILE B C 1
ATOM 2683 O O . ILE B 1 110 ? 17.922 -1.225 9.922 1 93.38 110 ILE B O 1
ATOM 2687 N N . GLU B 1 111 ? 16.125 -0.05 9.484 1 91.88 111 GLU B N 1
ATOM 2688 C CA . GLU B 1 111 ? 15.281 -1.236 9.367 1 91.88 111 GLU B CA 1
ATOM 2689 C C . GLU B 1 111 ? 15.789 -2.168 8.266 1 91.88 111 GLU B C 1
ATOM 2691 O O . GLU B 1 111 ? 15.875 -3.381 8.469 1 91.88 111 GLU B O 1
ATOM 2696 N N . PRO B 1 112 ? 16.172 -1.702 7.07 1 95.75 112 PRO B N 1
ATOM 2697 C CA . PRO B 1 112 ? 16.625 -2.621 6.023 1 95.75 112 PRO B CA 1
ATOM 2698 C C . PRO B 1 112 ? 17.984 -3.258 6.355 1 95.75 112 PRO B C 1
ATOM 2700 O O . PRO B 1 112 ? 18.281 -4.344 5.855 1 95.75 112 PRO B O 1
ATOM 2703 N N . ILE B 1 113 ? 18.75 -2.645 7.191 1 95.88 113 ILE B N 1
ATOM 2704 C CA . ILE B 1 113 ? 20 -3.24 7.637 1 95.88 113 ILE B CA 1
ATOM 2705 C C . ILE B 1 113 ? 19.719 -4.531 8.406 1 95.88 113 ILE B C 1
ATOM 2707 O O . ILE B 1 113 ? 20.359 -5.555 8.164 1 95.88 113 ILE B O 1
ATOM 2711 N N . MET B 1 114 ? 18.766 -4.469 9.266 1 94.44 114 MET B N 1
ATOM 2712 C CA . MET B 1 114 ? 18.391 -5.645 10.039 1 94.44 114 MET B CA 1
ATOM 2713 C C . MET B 1 114 ? 17.875 -6.758 9.125 1 94.44 114 MET B C 1
ATOM 2715 O O . MET B 1 114 ? 18.25 -7.922 9.289 1 94.44 114 MET B O 1
ATOM 2719 N N . VAL B 1 115 ? 17.094 -6.406 8.203 1 94.81 115 VAL B N 1
ATOM 2720 C CA . VAL B 1 115 ? 16.531 -7.379 7.27 1 94.81 115 VAL B CA 1
ATOM 2721 C C . VAL B 1 115 ? 17.641 -7.98 6.41 1 94.81 115 VAL B C 1
ATOM 2723 O O . VAL B 1 115 ? 17.656 -9.188 6.172 1 94.81 115 VAL B O 1
ATOM 2726 N N . ALA B 1 116 ? 18.516 -7.105 5.965 1 95.75 116 ALA B N 1
ATOM 2727 C CA . ALA B 1 116 ? 19.625 -7.566 5.141 1 95.75 116 ALA B CA 1
ATOM 2728 C C . ALA B 1 116 ? 20.5 -8.555 5.902 1 95.75 116 ALA B C 1
ATOM 2730 O O . ALA B 1 116 ? 20.969 -9.547 5.336 1 95.75 116 ALA B O 1
ATOM 2731 N N . ILE B 1 117 ? 20.734 -8.312 7.137 1 96.06 117 ILE B N 1
ATOM 2732 C CA . ILE B 1 117 ? 21.562 -9.195 7.961 1 96.06 117 ILE B CA 1
ATOM 2733 C C . ILE B 1 117 ? 20.891 -10.57 8.062 1 96.06 117 ILE B C 1
ATOM 2735 O O . ILE B 1 117 ? 21.547 -11.594 7.902 1 96.06 117 ILE B O 1
ATOM 2739 N N . VAL B 1 118 ? 19.594 -10.609 8.266 1 94.81 118 VAL B N 1
ATOM 2740 C CA . VAL B 1 118 ? 18.859 -11.859 8.398 1 94.81 118 VAL B CA 1
ATOM 2741 C C . VAL B 1 118 ? 18.875 -12.617 7.07 1 94.81 118 VAL B C 1
ATOM 2743 O O . VAL B 1 118 ? 19.156 -13.82 7.035 1 94.81 118 VAL B O 1
ATOM 2746 N N . LEU B 1 119 ? 18.609 -11.922 5.988 1 94.81 119 LEU B N 1
ATOM 2747 C CA . LEU B 1 119 ? 18.578 -12.539 4.668 1 94.81 119 LEU B CA 1
ATOM 2748 C C . LEU B 1 119 ? 19.953 -13.086 4.285 1 94.81 119 LEU B C 1
ATOM 2750 O O . LEU B 1 119 ? 20.062 -14.227 3.826 1 94.81 119 LEU B O 1
ATOM 2754 N N . PHE B 1 120 ? 20.953 -12.281 4.52 1 95.5 120 PHE B N 1
ATOM 2755 C CA . PHE B 1 120 ? 22.297 -12.672 4.105 1 95.5 120 PHE B CA 1
ATOM 2756 C C . PHE B 1 120 ? 22.828 -13.82 4.965 1 95.5 120 PHE B C 1
ATOM 2758 O O . PHE B 1 120 ? 23.484 -14.727 4.457 1 95.5 120 PHE B O 1
ATOM 2765 N N . SER B 1 121 ? 22.547 -13.812 6.277 1 95.5 121 SER B N 1
ATOM 2766 C CA . SER B 1 121 ? 23 -14.867 7.188 1 95.5 121 SER B CA 1
ATOM 2767 C C . SER B 1 121 ? 22.312 -16.188 6.883 1 95.5 121 SER B C 1
ATOM 2769 O O . SER B 1 121 ? 22.906 -17.266 7.062 1 95.5 121 SER B O 1
ATOM 2771 N N . CYS B 1 122 ? 21.094 -16.141 6.336 1 94.06 122 CYS B N 1
ATOM 2772 C CA . CYS B 1 122 ? 20.344 -17.359 6.07 1 94.06 122 CYS B CA 1
ATOM 2773 C C . CYS B 1 122 ? 20.266 -17.641 4.574 1 94.06 122 CYS B C 1
ATOM 2775 O O . CYS B 1 122 ? 19.344 -18.328 4.113 1 94.06 122 CYS B O 1
ATOM 2777 N N . ARG B 1 123 ? 21.125 -17.141 3.828 1 93.5 123 ARG B N 1
ATOM 2778 C CA . ARG B 1 123 ? 21 -17.125 2.375 1 93.5 123 ARG B CA 1
ATOM 2779 C C . ARG B 1 123 ? 21 -18.547 1.814 1 93.5 123 ARG B C 1
ATOM 2781 O O . ARG B 1 123 ? 20.391 -18.812 0.779 1 93.5 123 ARG B O 1
ATOM 2788 N N . HIS B 1 124 ? 21.641 -19.516 2.477 1 92.5 124 HIS B N 1
ATOM 2789 C CA . HIS B 1 124 ? 21.766 -20.875 1.924 1 92.5 124 HIS B CA 1
ATOM 2790 C C . HIS B 1 124 ? 20.594 -21.75 2.357 1 92.5 124 HIS B C 1
ATOM 2792 O O . HIS B 1 124 ? 20.375 -22.812 1.781 1 92.5 124 HIS B O 1
ATOM 2798 N N . VAL B 1 125 ? 19.844 -21.281 3.342 1 91.81 125 VAL B N 1
ATOM 2799 C CA . VAL B 1 125 ? 18.734 -22.094 3.84 1 91.81 125 VAL B CA 1
ATOM 2800 C C . VAL B 1 125 ? 17.406 -21.406 3.533 1 91.81 125 VAL B C 1
ATOM 2802 O O . VAL B 1 125 ? 16.359 -22.047 3.531 1 91.81 125 VAL B O 1
ATOM 2805 N N . PHE B 1 126 ? 17.453 -20.188 3.148 1 91.19 126 PHE B N 1
ATOM 2806 C CA . PHE B 1 126 ? 16.25 -19.359 2.994 1 91.19 126 PHE B CA 1
ATOM 2807 C C . PHE B 1 126 ? 15.375 -19.891 1.858 1 91.19 126 PHE B C 1
ATOM 2809 O O . PHE B 1 126 ? 14.148 -19.875 1.958 1 91.19 126 PHE B O 1
ATOM 2816 N N . GLY B 1 127 ? 15.992 -20.375 0.813 1 90.75 127 GLY B N 1
ATOM 2817 C CA . GLY B 1 127 ? 15.281 -20.875 -0.354 1 90.75 127 GLY B CA 1
ATOM 2818 C C . GLY B 1 127 ? 14.43 -22.094 -0.059 1 90.75 127 GLY B C 1
ATOM 2819 O O . GLY B 1 127 ? 13.43 -22.344 -0.733 1 90.75 127 GLY B O 1
ATOM 2820 N N . TYR B 1 128 ? 14.758 -22.828 0.974 1 92 128 TYR B N 1
ATOM 2821 C CA . TYR B 1 128 ? 14.062 -24.062 1.296 1 92 128 TYR B CA 1
ATOM 2822 C C . TYR B 1 128 ? 12.664 -23.781 1.839 1 92 128 TYR B C 1
ATOM 2824 O O . TYR B 1 128 ? 11.805 -24.672 1.85 1 92 128 TYR B O 1
ATOM 2832 N N . ILE B 1 129 ? 12.422 -22.578 2.254 1 90.06 129 ILE B N 1
ATOM 2833 C CA . ILE B 1 129 ? 11.094 -22.172 2.711 1 90.06 129 ILE B CA 1
ATOM 2834 C C . ILE B 1 129 ? 10.117 -22.203 1.542 1 90.06 129 ILE B C 1
ATOM 2836 O O . ILE B 1 129 ? 8.922 -22.453 1.73 1 90.06 129 ILE B O 1
ATOM 2840 N N . PHE B 1 130 ? 10.688 -22.047 0.374 1 90.06 130 PHE B N 1
ATOM 2841 C CA . PHE B 1 130 ? 9.797 -21.828 -0.765 1 90.06 130 PHE B CA 1
ATOM 2842 C C . PHE B 1 130 ? 9.82 -23.031 -1.697 1 90.06 130 PHE B C 1
ATOM 2844 O O . PHE B 1 130 ? 8.852 -23.281 -2.426 1 90.06 130 PHE B O 1
ATOM 2851 N N . SER B 1 131 ? 11 -23.719 -1.728 1 91.25 131 SER B N 1
ATOM 2852 C CA . SER B 1 131 ? 11.125 -24.828 -2.68 1 91.25 131 SER B CA 1
ATOM 2853 C C . SER B 1 131 ? 12.094 -25.891 -2.172 1 91.25 131 SER B C 1
ATOM 2855 O O . SER B 1 131 ? 13.023 -25.578 -1.417 1 91.25 131 SER B O 1
ATOM 2857 N N . ASN B 1 132 ? 11.805 -27.062 -2.699 1 92.5 132 ASN B N 1
ATOM 2858 C CA . ASN B 1 132 ? 12.719 -28.172 -2.4 1 92.5 132 ASN B CA 1
ATOM 2859 C C . ASN B 1 132 ? 13.664 -28.438 -3.57 1 92.5 132 ASN B C 1
ATOM 2861 O O . ASN B 1 132 ? 14.531 -29.312 -3.48 1 92.5 132 ASN B O 1
ATOM 2865 N N . ASP B 1 133 ? 13.453 -27.734 -4.59 1 93.69 133 ASP B N 1
ATOM 2866 C CA . ASP B 1 133 ? 14.336 -27.875 -5.746 1 93.69 133 ASP B CA 1
ATOM 2867 C C . ASP B 1 133 ? 15.672 -27.172 -5.5 1 93.69 133 ASP B C 1
ATOM 2869 O O . ASP B 1 133 ? 15.734 -25.953 -5.383 1 93.69 133 ASP B O 1
ATOM 2873 N N . GLU B 1 134 ? 16.688 -27.906 -5.531 1 94.56 134 GLU B N 1
ATOM 2874 C CA . GLU B 1 134 ? 18.016 -27.406 -5.207 1 94.56 134 GLU B CA 1
ATOM 2875 C C . GLU B 1 134 ? 18.453 -26.312 -6.18 1 94.56 134 GLU B C 1
ATOM 2877 O O . GLU B 1 134 ? 19.156 -25.375 -5.801 1 94.56 134 GLU B O 1
ATOM 2882 N N . GLU B 1 135 ? 18.078 -26.469 -7.414 1 95.19 135 GLU B N 1
ATOM 2883 C CA . GLU B 1 135 ? 18.422 -25.453 -8.398 1 95.19 135 GLU B CA 1
ATOM 2884 C C . GLU B 1 135 ? 17.797 -24.094 -8.039 1 95.19 135 GLU B C 1
ATOM 2886 O O . GLU B 1 135 ? 18.453 -23.062 -8.172 1 95.19 135 GLU B O 1
ATOM 2891 N N . VAL B 1 136 ? 16.578 -24.141 -7.625 1 95.12 136 VAL B N 1
ATOM 2892 C CA . VAL B 1 136 ? 15.883 -22.938 -7.211 1 95.12 136 VAL B CA 1
ATOM 2893 C C . VAL B 1 136 ? 16.531 -22.375 -5.949 1 95.12 136 VAL B C 1
ATOM 2895 O O . VAL B 1 136 ? 16.797 -21.172 -5.863 1 95.12 136 VAL B O 1
ATOM 2898 N N . VAL B 1 137 ? 16.797 -23.188 -4.988 1 95.88 137 VAL B N 1
ATOM 2899 C CA . VAL B 1 137 ? 17.359 -22.781 -3.705 1 95.88 137 VAL B CA 1
ATOM 2900 C C . VAL B 1 137 ? 18.734 -22.125 -3.924 1 95.88 137 VAL B C 1
ATOM 2902 O O . VAL B 1 137 ? 19.016 -21.078 -3.352 1 95.88 137 VAL B O 1
ATOM 2905 N N . ASN B 1 138 ? 19.531 -22.734 -4.742 1 96.06 138 ASN B N 1
ATOM 2906 C CA . ASN B 1 138 ? 20.859 -22.203 -5.035 1 96.06 138 ASN B CA 1
ATOM 2907 C C . ASN B 1 138 ? 20.766 -20.859 -5.77 1 96.06 138 ASN B C 1
ATOM 2909 O O . ASN B 1 138 ? 21.578 -19.969 -5.531 1 96.06 138 ASN B O 1
ATOM 2913 N N . TYR B 1 139 ? 19.875 -20.766 -6.652 1 96.5 139 TYR B N 1
ATOM 2914 C CA . TYR B 1 139 ? 19.672 -19.531 -7.387 1 96.5 139 TYR B CA 1
ATOM 2915 C C . TYR B 1 139 ? 19.234 -18.406 -6.457 1 96.5 139 TYR B C 1
ATOM 2917 O O . TYR B 1 139 ? 19.703 -17.281 -6.566 1 96.5 139 TYR B O 1
ATOM 2925 N N . ILE B 1 140 ? 18.328 -18.703 -5.559 1 96.19 140 ILE B N 1
ATOM 2926 C CA . ILE B 1 140 ? 17.875 -17.734 -4.582 1 96.19 140 ILE B CA 1
ATOM 2927 C C . ILE B 1 140 ? 19.062 -17.266 -3.732 1 96.19 140 ILE B C 1
ATOM 2929 O O . ILE B 1 140 ? 19.203 -16.062 -3.455 1 96.19 140 ILE B O 1
ATOM 2933 N N . ALA B 1 141 ? 19.844 -18.172 -3.316 1 96.44 141 ALA B N 1
ATOM 2934 C CA . ALA B 1 141 ? 21.031 -17.828 -2.527 1 96.44 141 ALA B CA 1
ATOM 2935 C C . ALA B 1 141 ? 21.922 -16.844 -3.275 1 96.44 141 ALA B C 1
ATOM 2937 O O . ALA B 1 141 ? 22.5 -15.93 -2.668 1 96.44 141 ALA B O 1
ATOM 2938 N N . GLN B 1 142 ? 22.047 -17 -4.516 1 95.75 142 GLN B N 1
ATOM 2939 C CA . GLN B 1 142 ? 22.859 -16.109 -5.344 1 95.75 142 GLN B CA 1
ATOM 2940 C C . GLN B 1 142 ? 22.188 -14.75 -5.488 1 95.75 142 GLN B C 1
ATOM 2942 O O . GLN B 1 142 ? 22.875 -13.742 -5.703 1 95.75 142 GLN B O 1
ATOM 2947 N N . MET B 1 143 ? 20.906 -14.711 -5.402 1 97 143 MET B N 1
ATOM 2948 C CA . MET B 1 143 ? 20.141 -13.484 -5.582 1 97 143 MET B CA 1
ATOM 2949 C C . MET B 1 143 ? 20.125 -12.664 -4.293 1 97 143 MET B C 1
ATOM 2951 O O . MET B 1 143 ? 19.812 -11.469 -4.316 1 97 143 MET B O 1
ATOM 2955 N N . ILE B 1 144 ? 20.375 -13.266 -3.146 1 96.75 144 ILE B N 1
ATOM 2956 C CA . ILE B 1 144 ? 20.156 -12.672 -1.834 1 96.75 144 ILE B CA 1
ATOM 2957 C C . ILE B 1 144 ? 21 -11.406 -1.688 1 96.75 144 ILE B C 1
ATOM 2959 O O . ILE B 1 144 ? 20.5 -10.375 -1.208 1 96.75 144 ILE B O 1
ATOM 2963 N N . PRO B 1 145 ? 22.297 -11.391 -2.111 1 95.88 145 PRO B N 1
ATOM 2964 C CA . PRO B 1 145 ? 23.047 -10.133 -2.025 1 95.88 145 PRO B CA 1
ATOM 2965 C C . PRO B 1 145 ? 22.359 -8.992 -2.785 1 95.88 145 PRO B C 1
ATOM 2967 O O . PRO B 1 145 ? 22.328 -7.859 -2.303 1 95.88 145 PRO B O 1
ATOM 2970 N N . LEU B 1 146 ? 21.844 -9.305 -3.947 1 96.69 146 LEU B N 1
ATOM 2971 C CA . LEU B 1 146 ? 21.125 -8.312 -4.738 1 96.69 146 LEU B CA 1
ATOM 2972 C C . LEU B 1 146 ? 19.844 -7.891 -4.035 1 96.69 146 LEU B C 1
ATOM 2974 O O . LEU B 1 146 ? 19.469 -6.715 -4.059 1 96.69 146 LEU B O 1
ATOM 2978 N N . LEU B 1 147 ? 19.172 -8.836 -3.408 1 96.81 147 LEU B N 1
ATOM 2979 C CA . LEU B 1 147 ? 17.969 -8.555 -2.639 1 96.81 147 LEU B CA 1
ATOM 2980 C C . LEU B 1 147 ? 18.266 -7.637 -1.459 1 96.81 147 LEU B C 1
ATOM 2982 O O . LEU B 1 147 ? 17.453 -6.789 -1.097 1 96.81 147 LEU B O 1
ATOM 2986 N N . CYS B 1 148 ? 19.406 -7.844 -0.889 1 96.75 148 CYS B N 1
ATOM 2987 C CA . CYS B 1 148 ? 19.812 -6.988 0.225 1 96.75 148 CYS B CA 1
ATOM 2988 C C . CYS B 1 148 ? 19.938 -5.535 -0.217 1 96.75 148 CYS B C 1
ATOM 2990 O O . CYS B 1 148 ? 19.484 -4.629 0.484 1 96.75 148 CYS B O 1
ATOM 2992 N N . ILE B 1 149 ? 20.516 -5.32 -1.352 1 96.38 149 ILE B N 1
ATOM 2993 C CA . ILE B 1 149 ? 20.609 -3.973 -1.901 1 96.38 149 ILE B CA 1
ATOM 2994 C C . ILE B 1 149 ? 19.203 -3.445 -2.203 1 96.38 149 ILE B C 1
ATOM 2996 O O . ILE B 1 149 ? 18.906 -2.277 -1.943 1 96.38 149 ILE B O 1
ATOM 3000 N N . SER B 1 150 ? 18.359 -4.281 -2.734 1 96.12 150 SER B N 1
ATOM 3001 C CA . SER B 1 150 ? 17 -3.924 -3.074 1 96.12 150 SER B CA 1
ATOM 3002 C C . SER B 1 150 ? 16.219 -3.457 -1.845 1 96.12 150 SER B C 1
ATOM 3004 O O . SER B 1 150 ? 15.492 -2.465 -1.902 1 96.12 150 SER B O 1
ATOM 3006 N N . VAL B 1 151 ? 16.375 -4.191 -0.786 1 96.12 151 VAL B N 1
ATOM 3007 C CA . VAL B 1 151 ? 15.633 -3.883 0.433 1 96.12 151 VAL B CA 1
ATOM 3008 C C . VAL B 1 151 ? 16.062 -2.516 0.963 1 96.12 151 VAL B C 1
ATOM 3010 O O . VAL B 1 151 ? 15.227 -1.752 1.466 1 96.12 151 VAL B O 1
ATOM 3013 N N . PHE B 1 152 ? 17.312 -2.234 0.818 1 96.31 152 PHE B N 1
ATOM 3014 C CA . PHE B 1 152 ? 17.828 -0.949 1.27 1 96.31 152 PHE B CA 1
ATOM 3015 C C . PHE B 1 152 ? 17.25 0.191 0.446 1 96.31 152 PHE B C 1
ATOM 3017 O O . PHE B 1 152 ? 16.75 1.179 1.002 1 96.31 152 PHE B O 1
ATOM 3024 N N . MET B 1 153 ? 17.281 0.062 -0.831 1 96.38 153 MET B N 1
ATOM 3025 C CA . MET B 1 153 ? 16.766 1.106 -1.719 1 96.38 153 MET B CA 1
ATOM 3026 C C . MET B 1 153 ? 15.25 1.211 -1.631 1 96.38 153 MET B C 1
ATOM 3028 O O . MET B 1 153 ? 14.695 2.309 -1.687 1 96.38 153 MET B O 1
ATOM 3032 N N . ASP B 1 154 ? 14.633 0.119 -1.479 1 95.25 154 ASP B N 1
ATOM 3033 C CA . ASP B 1 154 ? 13.18 0.086 -1.341 1 95.25 154 ASP B CA 1
ATOM 3034 C C . ASP B 1 154 ? 12.734 0.837 -0.09 1 95.25 154 ASP B C 1
ATOM 3036 O O . ASP B 1 154 ? 11.734 1.565 -0.121 1 95.25 154 ASP B O 1
ATOM 3040 N N . SER B 1 155 ? 13.422 0.575 0.955 1 96.62 155 SER B N 1
ATOM 3041 C CA . SER B 1 155 ? 13.078 1.251 2.201 1 96.62 155 SER B CA 1
ATOM 3042 C C . SER B 1 155 ? 13.25 2.762 2.078 1 96.62 155 SER B C 1
ATOM 3044 O O . SER B 1 155 ? 12.391 3.527 2.518 1 96.62 155 SER B O 1
ATOM 3046 N N . LEU B 1 156 ? 14.328 3.143 1.485 1 96.25 156 LEU B N 1
ATOM 3047 C CA . LEU B 1 156 ? 14.617 4.566 1.327 1 96.25 156 LEU B CA 1
ATOM 3048 C C . LEU B 1 156 ? 13.57 5.23 0.441 1 96.25 156 LEU B C 1
ATOM 3050 O O . LEU B 1 156 ? 13.039 6.293 0.784 1 96.25 156 LEU B O 1
ATOM 3054 N N . GLN B 1 157 ? 13.328 4.629 -0.668 1 95.81 157 GLN B N 1
ATOM 3055 C CA . GLN B 1 157 ? 12.359 5.246 -1.57 1 95.81 157 GLN B CA 1
ATOM 3056 C C . GLN B 1 157 ? 10.961 5.25 -0.96 1 95.81 157 GLN B C 1
ATOM 3058 O O . GLN B 1 157 ? 10.188 6.184 -1.178 1 95.81 157 GLN B O 1
ATOM 3063 N N . ALA B 1 158 ? 10.617 4.246 -0.186 1 95.12 158 ALA B N 1
ATOM 3064 C CA . ALA B 1 158 ? 9.305 4.195 0.461 1 95.12 158 ALA B CA 1
ATOM 3065 C C . ALA B 1 158 ? 9.125 5.363 1.424 1 95.12 158 ALA B C 1
ATOM 3067 O O . ALA B 1 158 ? 8.102 6.047 1.396 1 95.12 158 ALA B O 1
ATOM 3068 N N . VAL B 1 159 ? 10.109 5.582 2.258 1 96.25 159 VAL B N 1
ATOM 3069 C CA . VAL B 1 159 ? 10.047 6.648 3.25 1 96.25 159 VAL B CA 1
ATOM 3070 C C . VAL B 1 159 ? 9.969 8 2.549 1 96.25 159 VAL B C 1
ATOM 3072 O O . VAL B 1 159 ? 9.148 8.852 2.906 1 96.25 159 VAL B O 1
ATOM 3075 N N . LEU B 1 160 ? 10.789 8.172 1.533 1 96.62 160 LEU B N 1
ATOM 3076 C CA . LEU B 1 160 ? 10.812 9.445 0.823 1 96.62 160 LEU B CA 1
ATOM 3077 C C . LEU B 1 160 ? 9.516 9.664 0.046 1 96.62 160 LEU B C 1
ATOM 3079 O O . LEU B 1 160 ? 9.062 10.797 -0.109 1 96.62 160 LEU B O 1
ATOM 3083 N N . SER B 1 161 ? 8.953 8.602 -0.443 1 95.44 161 SER B N 1
ATOM 3084 C CA . SER B 1 161 ? 7.637 8.695 -1.068 1 95.44 161 SER B CA 1
ATOM 3085 C C . SER B 1 161 ? 6.578 9.141 -0.066 1 95.44 161 SER B C 1
ATOM 3087 O O . SER B 1 161 ? 5.668 9.898 -0.413 1 95.44 161 SER B O 1
ATOM 3089 N N . GLY B 1 162 ? 6.672 8.625 1.128 1 94.94 162 GLY B N 1
ATOM 3090 C CA . GLY B 1 162 ? 5.789 9.094 2.188 1 94.94 162 GLY B CA 1
ATOM 3091 C C . GLY B 1 162 ? 5.941 10.57 2.488 1 94.94 162 GLY B C 1
ATOM 3092 O O . GLY B 1 162 ? 4.953 11.273 2.703 1 94.94 162 GLY B O 1
ATOM 3093 N N . VAL B 1 163 ? 7.164 11 2.502 1 95.62 163 VAL B N 1
ATOM 3094 C CA . VAL B 1 163 ? 7.457 12.414 2.711 1 95.62 163 VAL B CA 1
ATOM 3095 C C . VAL B 1 163 ? 6.84 13.242 1.586 1 95.62 163 VAL B C 1
ATOM 3097 O O . VAL B 1 163 ? 6.227 14.281 1.837 1 95.62 163 VAL B O 1
ATOM 3100 N N . ALA B 1 164 ? 6.996 12.773 0.364 1 94.31 164 ALA B N 1
ATOM 3101 C CA . ALA B 1 164 ? 6.422 13.461 -0.787 1 94.31 164 ALA B CA 1
ATOM 3102 C C . ALA B 1 164 ? 4.906 13.594 -0.65 1 94.31 164 ALA B C 1
ATOM 3104 O O . ALA B 1 164 ? 4.336 14.641 -0.955 1 94.31 164 ALA B O 1
ATOM 3105 N N . ARG B 1 165 ? 4.293 12.555 -0.203 1 92.75 165 ARG B N 1
ATOM 3106 C CA . ARG B 1 165 ? 2.848 12.602 0.01 1 92.75 165 ARG B CA 1
ATOM 3107 C C . ARG B 1 165 ? 2.49 13.578 1.124 1 92.75 165 ARG B C 1
ATOM 3109 O O . ARG B 1 165 ? 1.52 14.328 1.01 1 92.75 165 ARG B O 1
ATOM 3116 N N . GLY B 1 166 ? 3.242 13.57 2.158 1 93 166 GLY B N 1
ATOM 3117 C CA . GLY B 1 166 ? 2.986 14.453 3.287 1 93 166 GLY B CA 1
ATOM 3118 C C . GLY B 1 166 ? 3.107 15.922 2.934 1 93 166 GLY B C 1
ATOM 3119 O O . GLY B 1 166 ? 2.402 16.766 3.498 1 93 166 GLY B O 1
ATOM 3120 N N . ILE B 1 167 ? 4.02 16.219 2.025 1 92.12 167 ILE B N 1
ATOM 3121 C CA . ILE B 1 167 ? 4.238 17.594 1.591 1 92.12 167 ILE B CA 1
ATOM 3122 C C . ILE B 1 167 ? 3.162 18 0.586 1 92.12 167 ILE B C 1
ATOM 3124 O O . ILE B 1 167 ? 2.881 19.188 0.411 1 92.12 167 ILE B O 1
ATOM 3128 N N . GLY B 1 168 ? 2.623 17.031 -0.091 1 88.19 168 GLY B N 1
ATOM 3129 C CA . GLY B 1 168 ? 1.679 17.281 -1.165 1 88.19 168 GLY B CA 1
ATOM 3130 C C . GLY B 1 168 ? 2.316 17.25 -2.541 1 88.19 168 GLY B C 1
ATOM 3131 O O . GLY B 1 168 ? 1.833 17.906 -3.469 1 88.19 168 GLY B O 1
ATOM 3132 N N . TRP B 1 169 ? 3.43 16.562 -2.676 1 90.38 169 TRP B N 1
ATOM 3133 C CA . TRP B 1 169 ? 4.16 16.438 -3.932 1 90.38 169 TRP B CA 1
ATOM 3134 C C . TRP B 1 169 ? 3.883 15.086 -4.586 1 90.38 169 TRP B C 1
ATOM 3136 O O . TRP B 1 169 ? 4.797 14.438 -5.109 1 90.38 169 TRP B O 1
ATOM 3146 N N . GLN B 1 170 ? 2.684 14.672 -4.52 1 90 170 GLN B N 1
ATOM 3147 C CA . GLN B 1 170 ? 2.352 13.375 -5.098 1 90 170 GLN B CA 1
ATOM 3148 C C . GLN B 1 170 ? 2.596 13.359 -6.605 1 90 170 GLN B C 1
ATOM 3150 O O . GLN B 1 170 ? 2.98 12.336 -7.168 1 90 170 GLN B O 1
ATOM 3155 N N . HIS B 1 171 ? 2.43 14.516 -7.293 1 92.31 171 HIS B N 1
ATOM 3156 C CA . HIS B 1 171 ? 2.684 14.602 -8.727 1 92.31 171 HIS B CA 1
ATOM 3157 C C . HIS B 1 171 ? 4.164 14.406 -9.039 1 92.31 171 HIS B C 1
ATOM 3159 O O . HIS B 1 171 ? 4.516 13.711 -9.992 1 92.31 171 HIS B O 1
ATOM 3165 N N . ILE B 1 172 ? 4.965 15.055 -8.227 1 91.88 172 ILE B N 1
ATOM 3166 C CA . ILE B 1 172 ? 6.406 14.906 -8.406 1 91.88 172 ILE B CA 1
ATOM 3167 C C . ILE B 1 172 ? 6.801 13.445 -8.211 1 91.88 172 ILE B C 1
ATOM 3169 O O . ILE B 1 172 ? 7.566 12.891 -9 1 91.88 172 ILE B O 1
ATOM 3173 N N . GLY B 1 173 ? 6.242 12.844 -7.164 1 92.81 173 GLY B N 1
ATOM 3174 C CA . GLY B 1 173 ? 6.508 11.438 -6.934 1 92.81 173 GLY B CA 1
ATOM 3175 C C . GLY B 1 173 ? 6.109 10.555 -8.094 1 92.81 173 GLY B C 1
ATOM 3176 O O . GLY B 1 173 ? 6.84 9.633 -8.461 1 92.81 173 GLY B O 1
ATOM 3177 N N . ALA B 1 174 ? 4.992 10.852 -8.672 1 93.75 174 ALA B N 1
ATOM 3178 C CA . ALA B 1 174 ? 4.488 10.062 -9.789 1 93.75 174 ALA B CA 1
ATOM 3179 C C . ALA B 1 174 ? 5.422 10.156 -10.992 1 93.75 174 ALA B C 1
ATOM 3181 O O . ALA B 1 174 ? 5.742 9.148 -11.625 1 93.75 174 ALA B O 1
ATOM 3182 N N . TYR B 1 175 ? 5.836 11.344 -11.297 1 95.5 175 TYR B N 1
ATOM 3183 C CA . TYR B 1 175 ? 6.738 11.547 -12.43 1 95.5 175 TYR B CA 1
ATOM 3184 C C . TYR B 1 175 ? 8.078 10.867 -12.18 1 95.5 175 TYR B C 1
ATOM 3186 O O . TYR B 1 175 ? 8.664 10.273 -13.102 1 95.5 175 TYR B O 1
ATOM 3194 N N . VAL B 1 176 ? 8.562 10.992 -10.984 1 96.06 176 VAL B N 1
ATOM 3195 C CA . VAL B 1 176 ? 9.828 10.367 -10.633 1 96.06 176 VAL B CA 1
ATOM 3196 C C . VAL B 1 176 ? 9.719 8.852 -10.789 1 96.06 176 VAL B C 1
ATOM 3198 O O . VAL B 1 176 ? 10.625 8.211 -11.328 1 96.06 176 VAL B O 1
ATOM 3201 N N . ASN B 1 177 ? 8.602 8.25 -10.32 1 94.62 177 ASN B N 1
ATOM 3202 C CA . ASN B 1 177 ? 8.391 6.816 -10.445 1 94.62 177 ASN B CA 1
ATOM 3203 C C . ASN B 1 177 ? 8.344 6.387 -11.914 1 94.62 177 ASN B C 1
ATOM 3205 O O . ASN B 1 177 ? 8.953 5.383 -12.289 1 94.62 177 ASN B O 1
ATOM 3209 N N . LEU B 1 178 ? 7.598 7.129 -12.672 1 95.19 178 LEU B N 1
ATOM 3210 C CA . LEU B 1 178 ? 7.488 6.82 -14.094 1 95.19 178 LEU B CA 1
ATOM 3211 C C . LEU B 1 178 ? 8.859 6.82 -14.758 1 95.19 178 LEU B C 1
ATOM 3213 O O . LEU B 1 178 ? 9.211 5.875 -15.469 1 95.19 178 LEU B O 1
ATOM 3217 N N . GLY B 1 179 ? 9.609 7.859 -14.555 1 96.94 179 GLY B N 1
ATOM 3218 C CA . GLY B 1 179 ? 10.945 7.953 -15.133 1 96.94 179 GLY B CA 1
ATOM 3219 C C . GLY B 1 179 ? 11.891 6.891 -14.617 1 96.94 179 GLY B C 1
ATOM 3220 O O . GLY B 1 179 ? 12.586 6.234 -15.398 1 96.94 179 GLY B O 1
ATOM 3221 N N . ALA B 1 180 ? 11.938 6.73 -13.305 1 97.19 180 ALA B N 1
ATOM 3222 C CA . ALA B 1 180 ? 12.891 5.828 -12.664 1 97.19 180 ALA B CA 1
ATOM 3223 C C . ALA B 1 180 ? 12.648 4.383 -13.086 1 97.19 180 ALA B C 1
ATOM 3225 O O . ALA B 1 180 ? 13.578 3.676 -13.477 1 97.19 180 ALA B O 1
ATOM 3226 N N . TYR B 1 181 ? 11.422 3.932 -13.156 1 96.5 181 TYR B N 1
ATOM 3227 C CA . TYR B 1 181 ? 11.133 2.523 -13.414 1 96.5 181 TYR B CA 1
ATOM 3228 C C . TYR B 1 181 ? 11 2.256 -14.906 1 96.5 181 TYR B C 1
ATOM 3230 O O . TYR B 1 181 ? 11.516 1.258 -15.414 1 96.5 181 TYR B O 1
ATOM 3238 N N . TYR B 1 182 ? 10.43 3.09 -15.656 1 96.44 182 TYR B N 1
ATOM 3239 C CA . TYR B 1 182 ? 10.047 2.768 -17.031 1 96.44 182 TYR B CA 1
ATOM 3240 C C . TYR B 1 182 ? 11.062 3.334 -18.016 1 96.44 182 TYR B C 1
ATOM 3242 O O . TYR B 1 182 ? 11.203 2.82 -19.125 1 96.44 182 TYR B O 1
ATOM 3250 N N . LEU B 1 183 ? 11.695 4.348 -17.688 1 96.5 183 LEU B N 1
ATOM 3251 C CA . LEU B 1 183 ? 12.711 4.883 -18.578 1 96.5 183 LEU B CA 1
ATOM 3252 C C . LEU B 1 183 ? 14.094 4.359 -18.219 1 96.5 183 LEU B C 1
ATOM 3254 O O . LEU B 1 183 ? 14.992 4.312 -19.062 1 96.5 183 LEU B O 1
ATOM 3258 N N . VAL B 1 184 ? 14.289 3.996 -16.969 1 97.56 184 VAL B N 1
ATOM 3259 C CA . VAL B 1 184 ? 15.609 3.531 -16.531 1 97.56 184 VAL B CA 1
ATOM 3260 C C . VAL B 1 184 ? 15.531 2.061 -16.141 1 97.56 184 VAL B C 1
ATOM 3262 O O . VAL B 1 184 ? 16.141 1.201 -16.781 1 97.56 184 VAL B O 1
ATOM 3265 N N . GLY B 1 185 ? 14.703 1.729 -15.148 1 97.25 185 GLY B N 1
ATOM 3266 C CA . GLY B 1 185 ? 14.648 0.386 -14.594 1 97.25 185 GLY B CA 1
ATOM 3267 C C . GLY B 1 185 ? 14.391 -0.68 -15.641 1 97.25 185 GLY B C 1
ATOM 3268 O O . GLY B 1 185 ? 15.219 -1.566 -15.852 1 97.25 185 GLY B O 1
ATOM 3269 N N . ILE B 1 186 ? 13.305 -0.567 -16.359 1 97 186 ILE B N 1
ATOM 3270 C CA . ILE B 1 186 ? 12.883 -1.591 -17.312 1 97 186 ILE B CA 1
ATOM 3271 C C . ILE B 1 186 ? 13.867 -1.663 -18.469 1 97 186 ILE B C 1
ATOM 3273 O O . ILE B 1 186 ? 14.305 -2.752 -18.859 1 97 186 ILE B O 1
ATOM 3277 N N . PRO B 1 187 ? 14.242 -0.574 -19.062 1 97.38 187 PRO B N 1
ATOM 3278 C CA . PRO B 1 187 ? 15.234 -0.644 -20.141 1 97.38 187 PRO B CA 1
ATOM 3279 C C . PRO B 1 187 ? 16.547 -1.271 -19.672 1 97.38 187 PRO B C 1
ATOM 3281 O O . PRO B 1 187 ? 17.141 -2.076 -20.406 1 97.38 187 PRO B O 1
ATOM 3284 N N . VAL B 1 188 ? 17.047 -0.951 -18.516 1 97.94 188 VAL B N 1
ATOM 3285 C CA . VAL B 1 188 ? 18.266 -1.545 -18 1 97.94 188 VAL B CA 1
ATOM 3286 C C . VAL B 1 188 ? 18.062 -3.041 -17.766 1 97.94 188 VAL B C 1
ATOM 3288 O O . VAL B 1 188 ? 18.953 -3.846 -18.047 1 97.94 188 VAL B O 1
ATOM 3291 N N . ALA B 1 189 ? 16.922 -3.391 -17.203 1 97.75 189 ALA B N 1
ATOM 3292 C CA . ALA B 1 189 ? 16.594 -4.801 -17 1 97.75 189 ALA B CA 1
ATOM 3293 C C . ALA B 1 189 ? 16.656 -5.57 -18.328 1 97.75 189 ALA B C 1
ATOM 3295 O O . ALA B 1 189 ? 17.25 -6.648 -18.391 1 97.75 189 ALA B O 1
ATOM 3296 N N . ALA B 1 190 ? 16.062 -5 -19.359 1 96.38 190 ALA B N 1
ATOM 3297 C CA . ALA B 1 190 ? 16.031 -5.652 -20.672 1 96.38 190 ALA B CA 1
ATOM 3298 C C . ALA B 1 190 ? 17.438 -5.789 -21.234 1 96.38 190 ALA B C 1
ATOM 3300 O O . ALA B 1 190 ? 17.797 -6.84 -21.781 1 96.38 190 ALA B O 1
ATOM 3301 N N . LEU B 1 191 ? 18.188 -4.766 -21.141 1 97.19 191 LEU B N 1
ATOM 3302 C CA . LEU B 1 191 ? 19.547 -4.773 -21.656 1 97.19 191 LEU B CA 1
ATOM 3303 C C . LEU B 1 191 ? 20.406 -5.809 -20.938 1 97.19 191 LEU B C 1
ATOM 3305 O O . LEU B 1 191 ? 21.125 -6.578 -21.578 1 97.19 191 LEU B O 1
ATOM 3309 N N . LEU B 1 192 ? 20.328 -5.879 -19.625 1 97.56 192 LEU B N 1
ATOM 3310 C CA . LEU B 1 192 ? 21.125 -6.809 -18.844 1 97.56 192 LEU B CA 1
ATOM 3311 C C . LEU B 1 192 ? 20.656 -8.242 -19.031 1 97.56 192 LEU B C 1
ATOM 3313 O O . LEU B 1 192 ? 21.453 -9.18 -19 1 97.56 192 LEU B O 1
ATOM 3317 N N . CYS B 1 193 ? 19.359 -8.391 -19.141 1 95.75 193 CYS B N 1
ATOM 3318 C CA . CYS B 1 193 ? 18.781 -9.711 -19.297 1 95.75 193 CYS B CA 1
ATOM 3319 C C . CYS B 1 193 ? 19.094 -10.289 -20.672 1 95.75 193 CYS B C 1
ATOM 3321 O O . CYS B 1 193 ? 19.672 -11.375 -20.781 1 95.75 193 CYS B O 1
ATOM 3323 N N . PHE B 1 194 ? 18.844 -9.555 -21.812 1 94.56 194 PHE B N 1
ATOM 3324 C CA . PHE B 1 194 ? 18.844 -10.117 -23.156 1 94.56 194 PHE B CA 1
ATOM 3325 C C . PHE B 1 194 ? 20.156 -9.828 -23.875 1 94.56 194 PHE B C 1
ATOM 3327 O O . PHE B 1 194 ? 20.594 -10.602 -24.719 1 94.56 194 PHE B O 1
ATOM 3334 N N . VAL B 1 195 ? 20.766 -8.742 -23.594 1 94.69 195 VAL B N 1
ATOM 3335 C CA . VAL B 1 195 ? 22 -8.383 -24.297 1 94.69 195 VAL B CA 1
ATOM 3336 C C . VAL B 1 195 ? 23.203 -8.906 -23.5 1 94.69 195 VAL B C 1
ATOM 3338 O O . VAL B 1 195 ? 24.094 -9.547 -24.062 1 94.69 195 VAL B O 1
ATOM 3341 N N . ALA B 1 196 ? 23.234 -8.703 -22.188 1 96.19 196 ALA B N 1
ATOM 3342 C CA . ALA B 1 196 ? 24.359 -9.141 -21.359 1 96.19 196 ALA B CA 1
ATOM 3343 C C . ALA B 1 196 ? 24.172 -10.578 -20.891 1 96.19 196 ALA B C 1
ATOM 3345 O O . ALA B 1 196 ? 25.016 -11.133 -20.188 1 96.19 196 ALA B O 1
ATOM 3346 N N . ASN B 1 197 ? 23 -11.203 -21.125 1 94.75 197 ASN B N 1
ATOM 3347 C CA . ASN B 1 197 ? 22.672 -12.594 -20.828 1 94.75 197 ASN B CA 1
ATOM 3348 C C . ASN B 1 197 ? 22.797 -12.898 -19.328 1 94.75 197 ASN B C 1
ATOM 3350 O O . ASN B 1 197 ? 23.297 -13.953 -18.953 1 94.75 197 ASN B O 1
ATOM 3354 N N . LEU B 1 198 ? 22.391 -11.898 -18.516 1 95.38 198 LEU B N 1
ATOM 3355 C CA . LEU B 1 198 ? 22.422 -12.094 -17.078 1 95.38 198 LEU B CA 1
ATOM 3356 C C . LEU B 1 198 ? 21.109 -12.688 -16.562 1 95.38 198 LEU B C 1
ATOM 3358 O O . LEU B 1 198 ? 20.938 -12.852 -15.359 1 95.38 198 LEU B O 1
ATOM 3362 N N . LYS B 1 199 ? 20.203 -12.969 -17.453 1 95.69 199 LYS B N 1
ATOM 3363 C CA . LYS B 1 199 ? 18.953 -13.68 -17.188 1 95.69 199 LYS B CA 1
ATOM 3364 C C . LYS B 1 199 ? 18.188 -13.023 -16.031 1 95.69 199 LYS B C 1
ATOM 3366 O O . LYS B 1 199 ? 17.953 -11.812 -16.047 1 95.69 199 LYS B O 1
ATOM 3371 N N . GLY B 1 200 ? 17.766 -13.766 -15.031 1 94.75 200 GLY B N 1
ATOM 3372 C CA . GLY B 1 200 ? 16.984 -13.25 -13.914 1 94.75 200 GLY B CA 1
ATOM 3373 C C . GLY B 1 200 ? 17.734 -12.242 -13.07 1 94.75 200 GLY B C 1
ATOM 3374 O O . GLY B 1 200 ? 17.156 -11.273 -12.586 1 94.75 200 GLY B O 1
ATOM 3375 N N . LYS B 1 201 ? 19.016 -12.477 -12.945 1 96.44 201 LYS B N 1
ATOM 3376 C CA . LYS B 1 201 ? 19.844 -11.531 -12.203 1 96.44 201 LYS B CA 1
ATOM 3377 C C . LYS B 1 201 ? 19.859 -10.164 -12.891 1 96.44 201 LYS B C 1
ATOM 3379 O O . LYS B 1 201 ? 19.891 -9.125 -12.227 1 96.44 201 LYS B O 1
ATOM 3384 N N . GLY B 1 202 ? 19.906 -10.25 -14.18 1 97.06 202 GLY B N 1
ATOM 3385 C CA . GLY B 1 202 ? 19.875 -9.016 -14.953 1 97.06 202 GLY B CA 1
ATOM 3386 C C . GLY B 1 202 ? 18.562 -8.25 -14.797 1 97.06 202 GLY B C 1
ATOM 3387 O O . GLY B 1 202 ? 18.562 -7.027 -14.656 1 97.06 202 GLY B O 1
ATOM 3388 N N . LEU B 1 203 ? 17.484 -8.953 -14.852 1 97.12 203 LEU B N 1
ATOM 3389 C CA . LEU B 1 203 ? 16.172 -8.328 -14.688 1 97.12 203 LEU B CA 1
ATOM 3390 C C . LEU B 1 203 ? 16.062 -7.648 -13.328 1 97.12 203 LEU B C 1
ATOM 3392 O O . LEU B 1 203 ? 15.664 -6.484 -13.242 1 97.12 203 LEU B O 1
ATOM 3396 N N . TRP B 1 204 ? 16.453 -8.352 -12.297 1 96.94 204 TRP B N 1
ATOM 3397 C CA . TRP B 1 204 ? 16.344 -7.805 -10.953 1 96.94 204 TRP B CA 1
ATOM 3398 C C . TRP B 1 204 ? 17.297 -6.641 -10.75 1 96.94 204 TRP B C 1
ATOM 3400 O O . TRP B 1 204 ? 16.969 -5.672 -10.055 1 96.94 204 TRP B O 1
ATOM 3410 N N . THR B 1 205 ? 18.453 -6.746 -11.305 1 97.44 205 THR B N 1
ATOM 3411 C CA . THR B 1 205 ? 19.406 -5.637 -11.242 1 97.44 205 THR B CA 1
ATOM 3412 C C . THR B 1 205 ? 18.812 -4.391 -11.898 1 97.44 205 THR B C 1
ATOM 3414 O O . THR B 1 205 ? 19.047 -3.271 -11.43 1 97.44 205 THR B O 1
ATOM 3417 N N . GLY B 1 206 ? 18.141 -4.617 -12.977 1 97.25 206 GLY B N 1
ATOM 3418 C CA . GLY B 1 206 ? 17.5 -3.5 -13.648 1 97.25 206 GLY B CA 1
ATOM 3419 C C . GLY B 1 206 ? 16.469 -2.791 -12.781 1 97.25 206 GLY B C 1
ATOM 3420 O O . GLY B 1 206 ? 16.484 -1.562 -12.68 1 97.25 206 GLY B O 1
ATOM 3421 N N . ILE B 1 207 ? 15.672 -3.5 -12.133 1 94.94 207 ILE B N 1
ATOM 3422 C CA . ILE B 1 207 ? 14.641 -2.895 -11.297 1 94.94 207 ILE B CA 1
ATOM 3423 C C . ILE B 1 207 ? 15.289 -2.219 -10.086 1 94.94 207 ILE B C 1
ATOM 3425 O O . ILE B 1 207 ? 14.797 -1.193 -9.609 1 94.94 207 ILE B O 1
ATOM 3429 N N . VAL B 1 208 ? 16.344 -2.787 -9.547 1 97.06 208 VAL B N 1
ATOM 3430 C CA . VAL B 1 208 ? 17.078 -2.162 -8.461 1 97.06 208 VAL B CA 1
ATOM 3431 C C . VAL B 1 208 ? 17.656 -0.827 -8.93 1 97.06 208 VAL B C 1
ATOM 3433 O O . VAL B 1 208 ? 17.688 0.143 -8.164 1 97.06 208 VAL B O 1
ATOM 3436 N N . SER B 1 209 ? 18.094 -0.841 -10.133 1 97.69 209 SER B N 1
ATOM 3437 C CA . SER B 1 209 ? 18.578 0.416 -10.695 1 97.69 209 SER B CA 1
ATOM 3438 C C . SER B 1 209 ? 17.469 1.46 -10.75 1 97.69 209 SER B C 1
ATOM 3440 O O . SER B 1 209 ? 17.703 2.633 -10.445 1 97.69 209 SER B O 1
ATOM 3442 N N . GLY B 1 210 ? 16.297 1.057 -11.195 1 97 210 GLY B N 1
ATOM 3443 C CA . GLY B 1 210 ? 15.156 1.953 -11.195 1 97 210 GLY B CA 1
ATOM 3444 C C . GLY B 1 210 ? 14.812 2.479 -9.812 1 97 210 GLY B C 1
ATOM 3445 O O . GLY B 1 210 ? 14.633 3.684 -9.625 1 97 210 GLY B O 1
ATOM 3446 N N . THR B 1 211 ? 14.812 1.61 -8.852 1 96.38 211 THR B N 1
ATOM 3447 C CA . THR B 1 211 ? 14.523 1.986 -7.473 1 96.38 211 THR B CA 1
ATOM 3448 C C . THR B 1 211 ? 15.602 2.924 -6.93 1 96.38 211 THR B C 1
ATOM 3450 O O . THR B 1 211 ? 15.305 3.832 -6.152 1 96.38 211 THR B O 1
ATOM 3453 N N . THR B 1 212 ? 16.797 2.639 -7.27 1 97.75 212 THR B N 1
ATOM 3454 C CA . THR B 1 212 ? 17.906 3.479 -6.836 1 97.75 212 THR B CA 1
ATOM 3455 C C . THR B 1 212 ? 17.766 4.895 -7.383 1 97.75 212 THR B C 1
ATOM 3457 O O . THR B 1 212 ? 17.938 5.871 -6.652 1 97.75 212 THR B O 1
ATOM 3460 N N . VAL B 1 213 ? 17.453 4.973 -8.633 1 97.81 213 VAL B N 1
ATOM 3461 C CA . VAL B 1 213 ? 17.25 6.277 -9.25 1 97.81 213 VAL B CA 1
ATOM 3462 C C . VAL B 1 213 ? 16.094 7 -8.57 1 97.81 213 VAL B C 1
ATOM 3464 O O . VAL B 1 213 ? 16.172 8.195 -8.281 1 97.81 213 VAL B O 1
ATOM 3467 N N . GLN B 1 214 ? 15.016 6.273 -8.359 1 97 214 GLN B N 1
ATOM 3468 C CA . GLN B 1 214 ? 13.867 6.852 -7.664 1 97 214 GLN B CA 1
ATOM 3469 C C . GLN B 1 214 ? 14.273 7.398 -6.297 1 97 214 GLN B C 1
ATOM 3471 O O . GLN B 1 214 ? 13.93 8.531 -5.949 1 97 214 GLN B O 1
ATOM 3476 N N . ALA B 1 215 ? 14.953 6.602 -5.527 1 97 215 ALA B N 1
ATOM 3477 C CA . ALA B 1 215 ? 15.359 6.977 -4.176 1 97 215 ALA B CA 1
ATOM 3478 C C . ALA B 1 215 ? 16.281 8.203 -4.207 1 97 215 ALA B C 1
ATOM 3480 O O . ALA B 1 215 ? 16.109 9.125 -3.404 1 97 215 ALA B O 1
ATOM 3481 N N . LEU B 1 216 ? 17.141 8.234 -5.113 1 97.44 216 LEU B N 1
ATOM 3482 C CA . LEU B 1 216 ? 18.109 9.32 -5.199 1 97.44 216 LEU B CA 1
ATOM 3483 C C . LEU B 1 216 ? 17.422 10.617 -5.617 1 97.44 216 LEU B C 1
ATOM 3485 O O . LEU B 1 216 ? 17.703 11.68 -5.047 1 97.44 216 LEU B O 1
ATOM 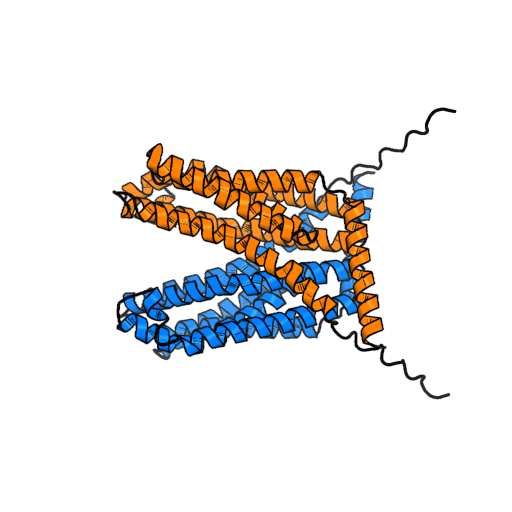3489 N N . VAL B 1 217 ? 16.594 10.562 -6.641 1 97.31 217 VAL B N 1
ATOM 3490 C CA . VAL B 1 217 ? 15.914 11.758 -7.109 1 97.31 217 VAL B CA 1
ATOM 3491 C C . VAL B 1 217 ? 15.016 12.312 -6 1 97.31 217 VAL B C 1
ATOM 3493 O O . VAL B 1 217 ? 15.016 13.516 -5.734 1 97.31 217 VAL B O 1
ATOM 3496 N N . LEU B 1 218 ? 14.273 11.461 -5.352 1 96.44 218 LEU B N 1
ATOM 3497 C CA . LEU B 1 218 ? 13.414 11.906 -4.262 1 96.44 218 LEU B CA 1
ATOM 3498 C C . LEU B 1 218 ? 14.234 12.469 -3.109 1 96.44 218 LEU B C 1
ATOM 3500 O O . LEU B 1 218 ? 13.82 13.438 -2.459 1 96.44 218 LEU B O 1
ATOM 3504 N N . ALA B 1 219 ? 15.383 11.852 -2.861 1 96.62 219 ALA B N 1
ATOM 3505 C CA . ALA B 1 219 ? 16.266 12.359 -1.816 1 96.62 219 ALA B CA 1
ATOM 3506 C C . ALA B 1 219 ? 16.75 13.773 -2.141 1 96.62 219 ALA B C 1
ATOM 3508 O O . ALA B 1 219 ? 16.75 14.648 -1.271 1 96.62 219 ALA B O 1
ATOM 3509 N N . VAL B 1 220 ? 17.094 13.977 -3.359 1 96.31 220 VAL B N 1
ATOM 3510 C CA . VAL B 1 220 ? 17.594 15.273 -3.793 1 96.31 220 VAL B CA 1
ATOM 3511 C C . VAL B 1 220 ? 16.484 16.312 -3.729 1 96.31 220 VAL B C 1
ATOM 3513 O O . VAL B 1 220 ? 16.688 17.422 -3.234 1 96.31 220 VAL B O 1
ATOM 3516 N N . VAL B 1 221 ? 15.328 15.961 -4.223 1 94.62 221 VAL B N 1
ATOM 3517 C CA . VAL B 1 221 ? 14.18 16.859 -4.207 1 94.62 221 VAL B CA 1
ATOM 3518 C C . VAL B 1 221 ? 13.82 17.219 -2.766 1 94.62 221 VAL B C 1
ATOM 3520 O O . VAL B 1 221 ? 13.547 18.375 -2.449 1 94.62 221 VAL B O 1
ATOM 3523 N N . THR B 1 222 ? 13.797 16.234 -1.92 1 95.12 222 THR B N 1
ATOM 3524 C CA . THR B 1 222 ? 13.461 16.438 -0.515 1 95.12 222 THR B CA 1
ATOM 3525 C C . THR B 1 222 ? 14.508 17.312 0.169 1 95.12 222 THR B C 1
ATOM 3527 O O . THR B 1 222 ? 14.164 18.219 0.932 1 95.12 222 THR B O 1
ATOM 3530 N N . ALA B 1 223 ? 15.766 17.094 -0.112 1 93.69 223 ALA B N 1
ATOM 3531 C CA . ALA B 1 223 ? 16.859 17.859 0.491 1 93.69 223 ALA B CA 1
ATOM 3532 C C . ALA B 1 223 ? 16.859 19.297 0.007 1 93.69 223 ALA B C 1
ATOM 3534 O O . ALA B 1 223 ? 17.281 20.203 0.728 1 93.69 223 ALA B O 1
ATOM 3535 N N . SER B 1 224 ? 16.375 19.516 -1.188 1 93.19 224 SER B N 1
ATOM 3536 C CA . SER B 1 224 ? 16.375 20.844 -1.783 1 93.19 224 SER B CA 1
ATOM 3537 C C . SER B 1 224 ? 15.07 21.578 -1.481 1 93.19 224 SER B C 1
ATOM 3539 O O . SER B 1 224 ? 14.844 22.688 -1.994 1 93.19 224 SER B O 1
ATOM 3541 N N . THR B 1 225 ? 14.305 21 -0.719 1 89.94 225 THR B N 1
ATOM 3542 C CA . THR B 1 225 ? 12.984 21.547 -0.435 1 89.94 225 THR B CA 1
ATOM 3543 C C . THR B 1 225 ? 13.094 22.75 0.506 1 89.94 225 THR B C 1
ATOM 3545 O O . THR B 1 225 ? 13.867 22.719 1.465 1 89.94 225 THR B O 1
ATOM 3548 N N . ASN B 1 226 ? 12.453 23.844 0.116 1 91.25 226 ASN B N 1
ATOM 3549 C CA . ASN B 1 226 ? 12.266 24.969 1.029 1 91.25 226 ASN B CA 1
ATOM 3550 C C . ASN B 1 226 ? 11.102 24.734 1.983 1 91.25 226 ASN B C 1
ATOM 3552 O O . ASN B 1 226 ? 9.945 25 1.644 1 91.25 226 ASN B O 1
ATOM 3556 N N . TRP B 1 227 ? 11.398 24.375 3.172 1 90.19 227 TRP B N 1
ATOM 3557 C CA . TRP B 1 227 ? 10.391 23.938 4.141 1 90.19 227 TRP B CA 1
ATOM 3558 C C . TRP B 1 227 ? 9.523 25.125 4.574 1 90.19 227 TRP B C 1
ATOM 3560 O O . TRP B 1 227 ? 8.344 24.938 4.895 1 90.19 227 TRP B O 1
ATOM 3570 N N . HIS B 1 228 ? 10.094 26.297 4.578 1 88.5 228 HIS B N 1
ATOM 3571 C CA . HIS B 1 228 ? 9.312 27.484 4.91 1 88.5 228 HIS B CA 1
ATOM 3572 C C . HIS B 1 228 ? 8.242 27.75 3.854 1 88.5 228 HIS B C 1
ATOM 3574 O O . HIS B 1 228 ? 7.098 28.062 4.188 1 88.5 228 HIS B O 1
ATOM 3580 N N . LYS B 1 229 ? 8.719 27.594 2.666 1 88.81 229 LYS B N 1
ATOM 3581 C CA . LYS B 1 229 ? 7.773 27.781 1.572 1 88.81 229 LYS B CA 1
ATOM 3582 C C . LYS B 1 229 ? 6.672 26.734 1.607 1 88.81 229 LYS B C 1
ATOM 3584 O O . LYS B 1 229 ? 5.504 27.031 1.355 1 88.81 229 LYS B O 1
ATOM 3589 N N . GLN B 1 230 ? 6.996 25.578 1.925 1 87.38 230 GLN B N 1
ATOM 3590 C CA . GLN B 1 230 ? 6.016 24.5 1.964 1 87.38 230 GLN B CA 1
ATOM 3591 C C . GLN B 1 230 ? 5.016 24.703 3.098 1 87.38 230 GLN B C 1
ATOM 3593 O O . GLN B 1 230 ? 3.834 24.391 2.951 1 87.38 230 GLN B O 1
ATOM 3598 N N . ALA B 1 231 ? 5.48 25.141 4.18 1 85.25 231 ALA B N 1
ATOM 3599 C CA . ALA B 1 231 ? 4.578 25.438 5.289 1 85.25 231 ALA B CA 1
ATOM 3600 C C . ALA B 1 231 ? 3.6 26.547 4.918 1 85.25 231 ALA B C 1
ATOM 3602 O O . ALA B 1 231 ? 2.412 26.484 5.242 1 85.25 231 ALA B O 1
ATOM 3603 N N . SER B 1 232 ? 4.16 27.516 4.191 1 86.5 232 SER B N 1
ATOM 3604 C CA . SER B 1 232 ? 3.32 28.609 3.744 1 86.5 232 SER B CA 1
ATOM 3605 C C . SER B 1 232 ? 2.287 28.156 2.725 1 86.5 232 SER B C 1
ATOM 3607 O O . SER B 1 232 ? 1.131 28.578 2.762 1 86.5 232 SER B O 1
ATOM 3609 N N . ASN B 1 233 ? 2.711 27.281 1.842 1 83.56 233 ASN B N 1
ATOM 3610 C CA . ASN B 1 233 ? 1.805 26.75 0.835 1 83.56 233 ASN B CA 1
ATOM 3611 C C . ASN B 1 233 ? 0.681 25.938 1.472 1 83.56 233 ASN B C 1
ATOM 3613 O O . ASN B 1 233 ? -0.467 26 1.025 1 83.56 233 ASN B O 1
ATOM 3617 N N . ALA B 1 234 ? 1.031 25.219 2.414 1 80.62 234 ALA B N 1
ATOM 3618 C CA . ALA B 1 234 ? 0.031 24.422 3.107 1 80.62 234 ALA B CA 1
ATOM 3619 C C . ALA B 1 234 ? -1.019 25.297 3.777 1 80.62 234 ALA B C 1
ATOM 3621 O O . ALA B 1 234 ? -2.215 25 3.715 1 80.62 234 ALA B O 1
ATOM 3622 N N . ARG B 1 235 ? -0.61 26.312 4.254 1 79.62 235 ARG B N 1
ATOM 3623 C CA . ARG B 1 235 ? -1.514 27.25 4.922 1 79.62 235 ARG B CA 1
ATOM 3624 C C . ARG B 1 235 ? -2.391 27.969 3.91 1 79.62 235 ARG B C 1
ATOM 3626 O O . ARG B 1 235 ? -3.574 28.203 4.16 1 79.62 235 ARG B O 1
ATOM 3633 N N . GLN B 1 236 ? -1.751 28.312 2.822 1 78.62 236 GLN B N 1
ATOM 3634 C CA . GLN B 1 236 ? -2.498 29.016 1.782 1 78.62 236 GLN B CA 1
ATOM 3635 C C . GLN B 1 236 ? -3.59 28.125 1.195 1 78.62 236 GLN B C 1
ATOM 3637 O O . GLN B 1 236 ? -4.699 28.594 0.931 1 78.62 236 GLN B O 1
ATOM 3642 N N . ARG B 1 237 ? -3.273 26.938 1.023 1 72.69 237 ARG B N 1
ATOM 3643 C CA . ARG B 1 237 ? -4.246 25.984 0.496 1 72.69 237 ARG B CA 1
ATOM 3644 C C . ARG B 1 237 ? -5.441 25.844 1.436 1 72.69 237 ARG B C 1
ATOM 3646 O O . ARG B 1 237 ? -6.586 25.766 0.986 1 72.69 237 ARG B O 1
ATOM 3653 N N . MET B 1 238 ? -5.184 25.906 2.652 1 70.38 238 MET B N 1
ATOM 3654 C CA . MET B 1 238 ? -6.238 25.75 3.654 1 70.38 238 MET B CA 1
ATOM 3655 C C . MET B 1 238 ? -7.121 27 3.699 1 70.38 238 MET B C 1
ATOM 3657 O O . MET B 1 238 ? -8.336 26.891 3.859 1 70.38 238 MET B O 1
ATOM 3661 N N . LEU B 1 239 ? -6.465 28.031 3.547 1 70.94 239 LEU B N 1
ATOM 3662 C CA . LEU B 1 239 ? -7.199 29.281 3.574 1 70.94 239 LEU B CA 1
ATOM 3663 C C . LEU B 1 239 ? -8.109 29.406 2.357 1 70.94 239 LEU B C 1
ATOM 3665 O O . LEU B 1 239 ? -9.25 29.875 2.473 1 70.94 239 LEU B O 1
ATOM 3669 N N . GLU B 1 240 ? -7.59 29.016 1.249 1 69.94 240 GLU B N 1
ATOM 3670 C CA . GLU B 1 240 ? -8.375 29.078 0.02 1 69.94 240 GLU B CA 1
ATOM 3671 C C . GLU B 1 240 ? -9.594 28.156 0.098 1 69.94 240 GLU B C 1
ATOM 3673 O O . GLU B 1 240 ? -10.672 28.5 -0.383 1 69.94 240 GLU B O 1
ATOM 3678 N N . GLU B 1 241 ? -9.422 27.125 0.773 1 67.75 241 GLU B N 1
ATOM 3679 C CA . GLU B 1 241 ? -10.531 26.172 0.911 1 67.75 241 GLU B CA 1
ATOM 3680 C C . GLU B 1 241 ? -11.57 26.688 1.903 1 67.75 241 GLU B C 1
ATOM 3682 O O . GLU B 1 241 ? -12.773 26.5 1.701 1 67.75 241 GLU B O 1
ATOM 3687 N N . SER B 1 242 ? -11.07 27.25 2.91 1 66.69 242 SER B N 1
ATOM 3688 C CA . SER B 1 242 ? -11.969 27.844 3.896 1 66.69 242 SER B CA 1
ATOM 3689 C C . SER B 1 242 ? -12.797 28.969 3.287 1 66.69 242 SER B C 1
ATOM 3691 O O . SER B 1 242 ? -13.992 29.078 3.551 1 66.69 242 SER B O 1
ATOM 3693 N N . ILE B 1 243 ? -12.078 29.734 2.477 1 63.91 243 ILE B N 1
ATOM 3694 C CA . ILE B 1 243 ? -12.75 30.844 1.812 1 63.91 243 ILE B CA 1
ATOM 3695 C C . ILE B 1 243 ? -13.781 30.297 0.826 1 63.91 243 ILE B C 1
ATOM 3697 O O . ILE B 1 243 ? -14.906 30.797 0.768 1 63.91 243 ILE B O 1
ATOM 3701 N N . ALA B 1 244 ? -13.328 29.359 0.14 1 61.69 244 ALA B N 1
ATOM 3702 C CA . ALA B 1 244 ? -14.227 28.766 -0.839 1 61.69 244 ALA B CA 1
ATOM 3703 C C . ALA B 1 244 ? -15.438 28.125 -0.155 1 61.69 244 ALA B C 1
ATOM 3705 O O . ALA B 1 244 ? -16.562 28.219 -0.657 1 61.69 244 ALA B O 1
ATOM 3706 N N . ALA B 1 245 ? -15.211 27.484 0.971 1 61.16 245 ALA B N 1
ATOM 3707 C CA . ALA B 1 245 ? -16.281 26.859 1.733 1 61.16 245 ALA B CA 1
ATOM 3708 C C . ALA B 1 245 ? -17.266 27.906 2.277 1 61.16 245 ALA B C 1
ATOM 3710 O O . ALA B 1 245 ? -18.469 27.688 2.297 1 61.16 245 ALA B O 1
ATOM 3711 N N . ASN B 1 246 ? -16.656 28.938 2.654 1 57.88 246 ASN B N 1
ATOM 3712 C CA . ASN B 1 246 ? -17.484 30.016 3.176 1 57.88 246 ASN B CA 1
ATOM 3713 C C . ASN B 1 246 ? -18.25 30.734 2.061 1 57.88 246 ASN B C 1
ATOM 3715 O O . ASN B 1 246 ? -19.375 31.156 2.26 1 57.88 246 ASN B O 1
ATOM 3719 N N . ASN B 1 247 ? -17.516 30.875 0.906 1 56.03 247 ASN B N 1
ATOM 3720 C CA . ASN B 1 247 ? -18.172 31.531 -0.214 1 56.03 247 ASN B CA 1
ATOM 3721 C C . ASN B 1 247 ? -19.234 30.625 -0.847 1 56.03 247 ASN B C 1
ATOM 3723 O O . ASN B 1 247 ? -20.188 31.109 -1.452 1 56.03 247 ASN B O 1
ATOM 3727 N N . GLY B 1 248 ? -18.906 29.359 -0.894 1 44.44 248 GLY B N 1
ATOM 3728 C CA . GLY B 1 248 ? -19.938 28.469 -1.404 1 44.44 248 GLY B CA 1
ATOM 3729 C C . GLY B 1 248 ? -21.125 28.344 -0.468 1 44.44 248 GLY B C 1
ATOM 3730 O O . GLY B 1 248 ? -22.156 27.766 -0.838 1 44.44 248 GLY B O 1
ATOM 3731 N N . ALA B 1 249 ? -21.031 28.609 0.814 1 44.56 249 ALA B N 1
ATOM 3732 C CA . ALA B 1 249 ? -22.109 28.719 1.802 1 44.56 249 ALA B CA 1
ATOM 3733 C C . ALA B 1 249 ? -22.812 30.062 1.688 1 44.56 249 ALA B C 1
ATOM 3735 O O . ALA B 1 249 ? -23.875 30.25 2.287 1 44.56 249 ALA B O 1
ATOM 3736 N N . ALA B 1 250 ? -22.297 31.156 1.046 1 38.91 250 ALA B N 1
ATOM 3737 C CA . ALA B 1 250 ? -23.062 32.375 0.782 1 38.91 250 ALA B CA 1
ATOM 3738 C C . ALA B 1 250 ? -23.922 32.188 -0.475 1 38.91 250 ALA B C 1
ATOM 3740 O O . ALA B 1 250 ? -23.469 31.625 -1.468 1 38.91 250 ALA B O 1
#